Protein AF-A0A2N1PL63-F1 (afdb_monomer_lite)

pLDDT: mean 93.1, std 8.63, range [26.27, 98.44]

Radius of gyration: 28.65 Å; chains: 1; bounding box: 80×61×76 Å

Structure (mmCIF, N/CA/C/O backbone):
data_AF-A0A2N1PL63-F1
#
_entry.id   AF-A0A2N1PL63-F1
#
loop_
_atom_site.group_PDB
_atom_site.id
_atom_site.type_symbol
_atom_site.label_atom_id
_atom_site.label_alt_id
_atom_site.label_comp_id
_atom_site.label_asym_id
_atom_site.label_entity_id
_atom_site.label_seq_id
_atom_site.pdbx_PDB_ins_code
_atom_site.Cartn_x
_atom_site.Cartn_y
_atom_site.Cartn_z
_atom_site.occupancy
_atom_site.B_iso_or_equiv
_atom_site.auth_seq_id
_atom_site.auth_comp_id
_atom_site.auth_asym_id
_atom_site.auth_atom_id
_atom_site.pdbx_PDB_model_num
ATOM 1 N N . MET A 1 1 ? 46.891 -0.762 -7.740 1.00 75.19 1 MET A N 1
ATOM 2 C CA . MET A 1 1 ? 45.699 0.042 -7.386 1.00 75.19 1 MET A CA 1
ATOM 3 C C . MET A 1 1 ? 44.897 0.274 -8.661 1.00 75.19 1 MET A C 1
ATOM 5 O O . MET A 1 1 ? 45.519 0.550 -9.683 1.00 75.19 1 MET A O 1
ATOM 9 N N . ASN A 1 2 ? 43.575 0.078 -8.636 1.00 87.00 2 ASN A N 1
ATOM 10 C CA . ASN A 1 2 ? 42.712 0.287 -9.805 1.00 87.00 2 ASN A CA 1
ATOM 11 C C . ASN A 1 2 ? 42.697 1.783 -10.160 1.00 87.00 2 ASN A C 1
ATOM 13 O O . ASN A 1 2 ? 42.373 2.595 -9.300 1.00 87.00 2 ASN A O 1
ATOM 17 N N . LYS A 1 3 ? 43.108 2.141 -11.382 1.00 93.75 3 LYS A N 1
ATOM 18 C CA . LYS A 1 3 ? 43.205 3.543 -11.830 1.00 93.75 3 LYS A CA 1
ATOM 19 C C . LYS A 1 3 ? 41.937 4.046 -12.528 1.00 93.75 3 LYS A C 1
ATOM 21 O O . LYS A 1 3 ? 41.792 5.247 -12.704 1.00 93.75 3 LYS A O 1
ATOM 26 N N . THR A 1 4 ? 41.046 3.139 -12.927 1.00 92.44 4 THR A N 1
ATOM 27 C CA . THR A 1 4 ? 39.802 3.460 -13.644 1.00 92.44 4 THR A CA 1
ATOM 28 C C . THR A 1 4 ? 38.656 3.705 -12.668 1.00 92.44 4 THR A C 1
ATOM 30 O O . THR A 1 4 ? 37.916 4.668 -12.814 1.00 92.44 4 THR A O 1
ATOM 33 N N . PHE A 1 5 ? 38.533 2.865 -11.639 1.00 92.31 5 PHE A N 1
ATOM 34 C CA . PHE A 1 5 ? 37.463 2.930 -10.643 1.00 92.31 5 PHE A CA 1
ATOM 35 C C . PHE A 1 5 ? 38.010 3.452 -9.308 1.00 92.31 5 PHE A C 1
ATOM 37 O O . PHE A 1 5 ? 38.110 2.710 -8.330 1.00 92.31 5 PHE A O 1
ATOM 44 N N . MET A 1 6 ? 38.433 4.718 -9.282 1.00 92.81 6 MET A N 1
ATOM 45 C CA . MET A 1 6 ? 38.943 5.383 -8.078 1.00 92.81 6 MET A CA 1
ATOM 46 C C . MET A 1 6 ? 38.281 6.744 -7.860 1.00 92.81 6 MET A C 1
ATOM 48 O O . MET A 1 6 ? 37.952 7.440 -8.815 1.00 92.81 6 MET A O 1
ATOM 52 N N . ALA A 1 7 ? 38.114 7.133 -6.596 1.00 93.50 7 ALA A N 1
ATOM 53 C CA . ALA A 1 7 ? 37.577 8.440 -6.239 1.00 93.50 7 ALA A CA 1
ATOM 54 C C . ALA A 1 7 ? 38.591 9.561 -6.520 1.00 93.50 7 ALA A C 1
ATOM 56 O O . ALA A 1 7 ? 39.792 9.418 -6.258 1.00 93.50 7 ALA A O 1
ATOM 57 N N . SER A 1 8 ? 38.092 10.703 -6.993 1.00 94.00 8 SER A N 1
ATOM 58 C CA . SER A 1 8 ? 38.870 11.932 -7.108 1.00 94.00 8 SER A CA 1
ATOM 59 C C . SER A 1 8 ? 39.027 12.588 -5.739 1.00 94.00 8 SER A C 1
ATOM 61 O O . SER A 1 8 ? 38.054 12.760 -5.006 1.00 94.00 8 SER A O 1
ATOM 63 N N . LYS A 1 9 ? 40.259 12.972 -5.388 1.00 93.75 9 LYS A N 1
ATOM 64 C CA . LYS A 1 9 ? 40.544 13.743 -4.163 1.00 93.75 9 LYS A CA 1
ATOM 65 C C . LYS A 1 9 ? 40.378 15.252 -4.359 1.00 93.75 9 LYS A C 1
ATOM 67 O O . LYS A 1 9 ? 40.281 15.972 -3.375 1.00 93.75 9 LYS A O 1
ATOM 72 N N . THR A 1 10 ? 40.389 15.722 -5.606 1.00 96.00 10 THR A N 1
ATOM 73 C CA . THR A 1 10 ? 40.352 17.151 -5.958 1.00 96.00 10 THR A CA 1
ATOM 74 C C . THR A 1 10 ? 39.001 17.580 -6.523 1.00 96.00 10 THR A C 1
ATOM 76 O O . THR A 1 10 ? 38.554 18.684 -6.240 1.00 96.00 10 THR A O 1
ATOM 79 N N . ASP A 1 11 ? 38.321 16.702 -7.261 1.00 94.69 11 ASP A N 1
ATOM 80 C CA . ASP A 1 11 ? 36.972 16.921 -7.798 1.00 94.69 11 ASP A CA 1
ATOM 81 C C . ASP A 1 11 ? 35.968 16.009 -7.081 1.00 94.69 11 ASP A C 1
ATOM 83 O O . ASP A 1 11 ? 35.425 15.056 -7.640 1.00 94.69 11 ASP A O 1
ATOM 87 N N . ILE A 1 12 ? 35.790 16.258 -5.782 1.00 93.94 12 ILE A N 1
ATOM 88 C CA . ILE A 1 12 ? 34.988 15.389 -4.910 1.00 93.94 12 ILE A CA 1
ATOM 89 C C . ILE A 1 12 ? 33.495 15.395 -5.263 1.00 93.94 12 ILE A C 1
ATOM 91 O O . ILE A 1 12 ? 32.802 14.422 -4.978 1.00 93.94 12 ILE A O 1
ATOM 95 N N . PHE A 1 13 ? 33.004 16.460 -5.903 1.00 94.38 13 PHE A N 1
ATOM 96 C CA . PHE A 1 13 ? 31.589 16.633 -6.246 1.00 94.38 13 PHE A CA 1
ATOM 97 C C . PHE A 1 13 ? 31.132 15.734 -7.399 1.00 94.38 13 PHE A C 1
ATOM 99 O O . PHE A 1 13 ? 29.933 15.551 -7.589 1.00 94.38 13 PHE A O 1
ATOM 106 N N . ARG A 1 14 ? 32.071 15.154 -8.156 1.00 92.62 14 ARG A N 1
ATOM 107 C CA . ARG A 1 14 ? 31.789 14.182 -9.223 1.00 92.62 14 ARG A CA 1
ATOM 108 C C . ARG A 1 14 ? 32.050 12.734 -8.810 1.00 92.62 14 ARG A C 1
ATOM 110 O O . ARG A 1 14 ? 31.980 11.837 -9.646 1.00 92.62 14 ARG A O 1
ATOM 117 N N . ASN A 1 15 ? 32.334 12.486 -7.531 1.00 94.44 15 ASN A N 1
ATOM 118 C CA . ASN A 1 15 ? 32.420 11.127 -7.015 1.00 94.44 15 ASN A CA 1
ATOM 119 C C . ASN A 1 15 ? 31.014 10.561 -6.791 1.00 94.44 15 ASN A C 1
ATOM 121 O O . ASN A 1 15 ? 30.250 11.083 -5.982 1.00 94.44 15 ASN A O 1
ATOM 125 N N . ALA A 1 16 ? 30.704 9.445 -7.445 1.00 92.25 16 ALA A N 1
ATOM 126 C CA . ALA A 1 16 ? 29.555 8.628 -7.082 1.00 92.25 16 ALA A CA 1
ATOM 127 C C . ALA A 1 16 ? 29.924 7.708 -5.909 1.00 92.25 16 ALA A C 1
ATOM 129 O O . ALA A 1 16 ? 30.958 7.035 -5.932 1.00 92.25 16 ALA A O 1
ATOM 130 N N . SER A 1 17 ? 29.070 7.653 -4.888 1.00 91.25 17 SER A N 1
ATOM 131 C CA . SER A 1 17 ? 29.173 6.626 -3.848 1.00 91.25 17 SER A CA 1
ATOM 132 C C . SER A 1 17 ? 28.644 5.314 -4.411 1.00 91.25 17 SER A C 1
ATOM 134 O O . SER A 1 17 ? 27.585 5.307 -5.009 1.00 91.25 17 SER A O 1
ATOM 136 N N . VAL A 1 18 ? 29.356 4.202 -4.254 1.00 89.50 18 VAL A N 1
ATOM 137 C CA . VAL A 1 18 ? 28.907 2.884 -4.740 1.00 89.50 18 VAL A CA 1
ATOM 138 C C . VAL A 1 18 ? 29.164 1.814 -3.681 1.00 89.50 18 VAL A C 1
ATOM 140 O O . VAL A 1 18 ? 29.910 2.042 -2.723 1.00 89.50 18 VAL A O 1
ATOM 143 N N . GLY A 1 19 ? 28.536 0.645 -3.827 1.00 86.81 19 GLY A N 1
ATOM 144 C CA . GLY A 1 19 ? 28.635 -0.445 -2.852 1.00 86.81 19 GLY A CA 1
ATOM 145 C C . GLY A 1 19 ? 28.141 -0.024 -1.464 1.00 86.81 19 GLY A C 1
ATOM 146 O O . GLY A 1 19 ? 27.148 0.695 -1.340 1.00 86.81 19 GLY A O 1
ATOM 147 N N . TYR A 1 20 ? 28.862 -0.425 -0.414 1.00 86.19 20 TYR A N 1
ATOM 148 C CA . TYR A 1 20 ? 28.488 -0.125 0.974 1.00 86.19 20 TYR A CA 1
ATOM 149 C C . TYR A 1 20 ? 28.414 1.373 1.300 1.00 86.19 20 TYR A C 1
ATOM 151 O O . TYR A 1 20 ? 27.675 1.745 2.203 1.00 86.19 20 TYR A O 1
ATOM 159 N N . ASN A 1 21 ? 29.135 2.237 0.571 1.00 84.00 21 ASN A N 1
ATOM 160 C CA . ASN A 1 21 ? 29.110 3.680 0.828 1.00 84.00 21 ASN A CA 1
ATOM 161 C C . ASN A 1 21 ? 27.807 4.345 0.354 1.00 84.00 21 ASN A C 1
ATOM 163 O O . ASN A 1 21 ? 27.390 5.348 0.921 1.00 84.00 21 ASN A O 1
ATOM 167 N N . GLY A 1 22 ? 27.181 3.806 -0.698 1.00 76.81 22 GLY A N 1
ATOM 168 C CA . GLY A 1 22 ? 25.889 4.295 -1.192 1.00 76.81 22 GLY A CA 1
ATOM 169 C C . GLY A 1 22 ? 24.694 3.643 -0.494 1.00 76.81 22 GLY A C 1
ATOM 170 O O . GLY A 1 22 ? 23.642 4.261 -0.391 1.00 76.81 22 GLY A O 1
ATOM 171 N N . ASN A 1 23 ? 24.853 2.399 -0.016 1.00 76.56 23 ASN A N 1
ATOM 172 C CA . ASN A 1 23 ? 23.779 1.554 0.529 1.00 76.56 23 ASN A CA 1
ATOM 173 C C . ASN A 1 23 ? 22.521 1.488 -0.369 1.00 76.56 23 ASN A C 1
ATOM 175 O O . ASN A 1 23 ? 21.398 1.335 0.114 1.00 76.56 23 ASN A O 1
ATOM 179 N N . TYR A 1 24 ? 22.717 1.626 -1.682 1.00 83.44 24 TYR A N 1
ATOM 180 C CA . TYR A 1 24 ? 21.641 1.644 -2.664 1.00 83.44 24 TYR A CA 1
ATOM 181 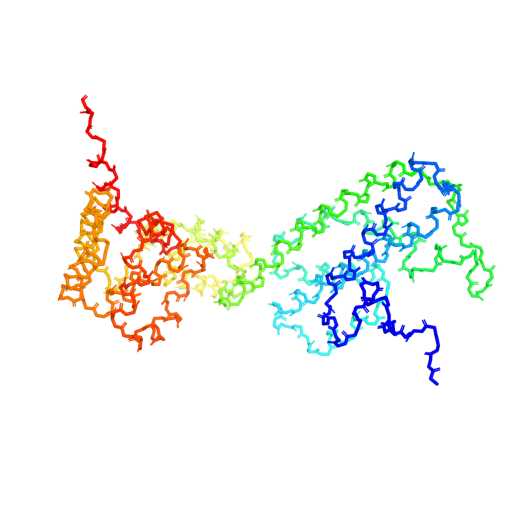C C . TYR A 1 24 ? 20.990 0.269 -2.787 1.00 83.44 24 TYR A C 1
ATOM 183 O O . TYR A 1 24 ? 21.687 -0.738 -2.933 1.00 83.44 24 TYR A O 1
ATOM 191 N N . GLN A 1 25 ? 19.660 0.246 -2.743 1.00 86.94 25 GLN A N 1
ATOM 192 C CA . GLN A 1 25 ? 18.860 -0.954 -2.963 1.00 86.94 25 GLN A CA 1
ATOM 193 C C . GLN A 1 25 ? 18.451 -1.048 -4.439 1.00 86.94 25 GLN A C 1
ATOM 195 O O . GLN A 1 25 ? 18.799 -0.195 -5.260 1.00 86.94 25 GLN A O 1
ATOM 200 N N . ILE A 1 26 ? 17.755 -2.127 -4.798 1.00 89.75 26 ILE A N 1
ATOM 201 C CA . ILE A 1 26 ? 17.348 -2.413 -6.182 1.00 89.75 26 ILE A CA 1
ATOM 202 C C . ILE A 1 26 ? 16.514 -1.282 -6.815 1.00 89.75 26 ILE A C 1
ATOM 204 O O . ILE A 1 26 ? 16.636 -1.044 -8.012 1.00 89.75 26 ILE A O 1
ATOM 208 N N . ASP A 1 27 ? 15.754 -0.534 -6.014 1.00 89.25 27 ASP A N 1
ATOM 209 C CA . ASP A 1 27 ? 14.981 0.650 -6.414 1.00 89.25 27 ASP A CA 1
ATOM 210 C C . ASP A 1 27 ? 15.849 1.743 -7.060 1.00 89.25 27 ASP A C 1
ATOM 212 O O . ASP A 1 27 ? 15.493 2.311 -8.090 1.00 89.25 27 ASP A O 1
ATOM 216 N N . THR A 1 28 ? 17.042 1.982 -6.518 1.00 91.88 28 THR A N 1
ATOM 217 C CA . THR A 1 28 ? 17.983 2.974 -7.049 1.00 91.88 28 THR A CA 1
ATOM 218 C C . THR A 1 28 ? 18.526 2.541 -8.411 1.00 91.88 28 THR A C 1
ATOM 220 O O . THR A 1 28 ? 18.712 3.369 -9.301 1.00 91.88 28 THR A O 1
ATOM 223 N N . TYR A 1 29 ? 18.765 1.238 -8.599 1.00 93.88 29 TYR A N 1
ATOM 224 C CA . TYR A 1 29 ? 19.205 0.698 -9.887 1.00 93.88 29 TYR A CA 1
ATOM 225 C C . TYR A 1 29 ? 18.085 0.795 -10.925 1.00 93.88 29 TYR A C 1
ATOM 227 O O . TYR A 1 29 ? 18.336 1.249 -12.039 1.00 93.88 29 TYR A O 1
ATOM 235 N N . ILE A 1 30 ? 16.855 0.432 -10.548 1.00 95.31 30 ILE A N 1
ATOM 236 C CA . ILE A 1 30 ? 15.659 0.592 -11.383 1.00 95.31 30 ILE A CA 1
ATOM 237 C C . ILE A 1 30 ? 15.527 2.044 -11.858 1.00 95.31 30 ILE A C 1
ATOM 239 O O . ILE A 1 30 ? 15.420 2.286 -13.063 1.00 95.31 30 ILE A O 1
ATOM 243 N N . GLN A 1 31 ? 15.601 3.005 -10.931 1.00 94.62 31 GLN A N 1
ATOM 244 C CA . GLN A 1 31 ? 15.516 4.427 -11.259 1.00 94.62 31 GLN A CA 1
ATOM 245 C C . GLN A 1 31 ? 16.647 4.848 -12.202 1.00 94.62 31 GLN A C 1
ATOM 247 O O . GLN A 1 31 ? 16.386 5.474 -13.223 1.00 94.62 31 GLN A O 1
ATOM 252 N N . GLY A 1 32 ? 17.891 4.448 -11.921 1.00 95.94 32 GLY A N 1
ATOM 253 C CA . GLY A 1 32 ? 19.044 4.812 -12.745 1.00 95.94 32 GLY A CA 1
ATOM 254 C C . GLY A 1 32 ? 18.946 4.323 -14.195 1.00 95.94 32 GLY A C 1
ATOM 255 O O . GLY A 1 32 ? 19.254 5.075 -15.120 1.00 95.94 32 GLY A O 1
ATOM 256 N N . TYR A 1 33 ? 18.485 3.088 -14.420 1.00 97.44 33 TYR A N 1
ATOM 257 C CA . TYR A 1 33 ? 18.265 2.583 -15.780 1.00 97.44 33 TYR A CA 1
ATOM 258 C C . TYR A 1 33 ? 17.044 3.220 -16.453 1.00 97.44 33 TYR A C 1
ATOM 260 O O . TYR A 1 33 ? 17.082 3.463 -17.660 1.00 97.44 33 TYR A O 1
ATOM 268 N N . THR A 1 34 ? 16.000 3.551 -15.692 1.00 96.94 34 THR A N 1
ATOM 269 C CA . THR A 1 34 ? 14.816 4.254 -16.210 1.00 96.94 34 THR A CA 1
ATOM 270 C C . THR A 1 34 ? 15.184 5.669 -16.665 1.00 96.94 34 THR A C 1
ATOM 272 O O . THR A 1 34 ? 14.874 6.064 -17.790 1.00 96.94 34 THR A O 1
ATOM 275 N N . ASP A 1 35 ? 15.951 6.397 -15.852 1.00 97.44 35 ASP A N 1
ATOM 276 C CA . ASP A 1 35 ? 16.482 7.719 -16.189 1.00 97.44 35 ASP A CA 1
ATOM 277 C C . ASP A 1 35 ? 17.392 7.659 -17.417 1.00 97.44 35 ASP A C 1
ATOM 279 O O . ASP A 1 35 ? 17.318 8.527 -18.287 1.00 97.44 35 ASP A O 1
ATOM 283 N N . ALA A 1 36 ? 18.212 6.609 -17.545 1.00 97.62 36 ALA A N 1
ATOM 284 C CA . ALA A 1 36 ? 19.029 6.403 -18.736 1.00 97.62 36 ALA A CA 1
ATOM 285 C C . ALA A 1 36 ? 18.170 6.291 -20.007 1.00 97.62 36 ALA A C 1
ATOM 287 O O . ALA A 1 36 ? 18.502 6.921 -21.011 1.00 97.62 36 ALA A O 1
ATOM 288 N N . VAL A 1 37 ? 17.048 5.559 -19.973 1.00 97.38 37 VAL A N 1
ATOM 289 C CA . VAL A 1 37 ? 16.109 5.494 -21.110 1.00 97.38 37 VAL A CA 1
ATOM 290 C C . VAL A 1 37 ? 15.594 6.890 -21.461 1.00 97.38 37 VAL A C 1
ATOM 292 O O . VAL A 1 37 ? 15.646 7.287 -22.627 1.00 97.38 37 VAL A O 1
ATOM 295 N N . PHE A 1 38 ? 15.159 7.669 -20.469 1.00 96.94 38 PHE A N 1
ATOM 296 C CA . PHE A 1 38 ? 14.662 9.026 -20.702 1.00 96.94 38 PHE A CA 1
ATOM 297 C C . PHE A 1 38 ? 15.739 9.956 -21.270 1.00 96.94 38 PHE A C 1
ATOM 299 O O . PHE A 1 38 ? 15.482 10.660 -22.249 1.00 96.94 38 PHE A O 1
ATOM 306 N N . PHE A 1 39 ? 16.964 9.917 -20.744 1.00 97.50 39 PHE A N 1
ATOM 307 C CA . PHE A 1 39 ? 18.067 10.723 -21.269 1.00 97.50 39 PHE A CA 1
ATOM 308 C C . PHE A 1 39 ? 18.444 10.351 -22.705 1.00 97.50 39 PHE A C 1
ATOM 310 O O . PHE A 1 39 ? 18.725 11.242 -23.508 1.00 97.50 39 PHE A O 1
ATOM 317 N N . LEU A 1 40 ? 18.422 9.062 -23.056 1.00 97.50 40 LEU A N 1
ATOM 318 C CA . LEU A 1 40 ? 18.688 8.607 -24.423 1.00 97.50 40 LEU A CA 1
ATOM 319 C C . LEU A 1 40 ? 17.614 9.100 -25.404 1.00 97.50 40 LEU A C 1
ATOM 321 O O . LEU A 1 40 ? 17.940 9.553 -26.502 1.00 97.50 40 LEU A O 1
ATOM 325 N N . ILE A 1 41 ? 16.346 9.089 -24.994 1.00 95.50 41 ILE A N 1
ATOM 326 C CA . ILE A 1 41 ? 15.234 9.616 -25.797 1.00 95.50 41 ILE A CA 1
ATOM 327 C C . ILE A 1 41 ? 15.358 11.126 -25.989 1.00 95.50 41 ILE A C 1
ATOM 329 O O . ILE A 1 41 ? 15.207 11.625 -27.106 1.00 95.50 41 ILE A O 1
ATOM 333 N N . GLU A 1 42 ? 15.680 11.863 -24.929 1.00 95.56 42 GLU A N 1
ATOM 334 C CA . GLU A 1 42 ? 15.902 13.306 -25.013 1.00 95.56 42 GLU A CA 1
ATOM 335 C C . GLU A 1 42 ? 17.124 13.654 -25.871 1.00 95.56 42 GLU A C 1
ATOM 337 O O . GLU A 1 42 ? 17.097 14.634 -26.618 1.00 95.56 42 GLU A O 1
ATOM 342 N N . ALA A 1 43 ? 18.186 12.846 -25.840 1.00 96.38 43 ALA A N 1
ATOM 343 C CA . ALA A 1 43 ? 19.333 13.031 -26.723 1.00 96.38 43 ALA A CA 1
ATOM 344 C C . ALA A 1 43 ? 18.937 12.904 -28.203 1.00 96.38 43 ALA A C 1
ATOM 346 O O . ALA A 1 43 ? 19.354 13.734 -29.013 1.00 96.38 43 ALA A O 1
ATOM 347 N N . ILE A 1 44 ? 18.092 11.927 -28.548 1.00 95.50 44 ILE A N 1
ATOM 348 C CA . ILE A 1 44 ? 17.559 11.768 -29.908 1.00 95.50 44 ILE A CA 1
ATOM 349 C C . ILE A 1 44 ? 16.704 12.977 -30.302 1.00 95.50 44 ILE A C 1
ATOM 351 O O . ILE A 1 44 ? 16.944 13.578 -31.348 1.00 95.50 44 ILE A O 1
ATOM 355 N N . LYS A 1 45 ? 15.735 13.374 -29.464 1.00 93.50 45 LYS A N 1
ATOM 356 C CA . LYS A 1 45 ? 14.847 14.521 -29.744 1.00 93.50 45 LYS A CA 1
ATOM 357 C C . LYS A 1 45 ? 15.624 15.815 -29.981 1.00 93.50 45 LYS A C 1
ATOM 359 O O . LYS A 1 45 ? 15.261 16.607 -30.843 1.00 93.50 45 LYS A O 1
ATOM 364 N N . ASN A 1 46 ? 16.719 16.005 -29.248 1.00 95.88 46 ASN A N 1
ATOM 365 C CA . ASN A 1 46 ? 17.587 17.174 -29.365 1.00 95.88 46 ASN A CA 1
ATOM 366 C C . ASN A 1 46 ? 18.675 17.030 -30.444 1.00 95.88 46 ASN A C 1
ATOM 368 O O . ASN A 1 46 ? 19.619 17.819 -30.457 1.00 95.88 46 ASN A O 1
ATOM 372 N N . SER A 1 47 ? 18.580 16.030 -31.331 1.00 93.88 47 SER A N 1
ATOM 373 C CA . SER A 1 47 ? 19.555 15.762 -32.403 1.00 93.88 47 SER A CA 1
ATOM 374 C C . SER A 1 47 ? 21.001 15.589 -31.908 1.00 93.88 47 SER A C 1
ATOM 376 O O . SER A 1 47 ? 21.956 15.869 -32.629 1.00 93.88 47 SER A O 1
ATOM 378 N N . LYS A 1 48 ? 21.177 15.123 -30.665 1.00 95.50 48 LYS A N 1
ATOM 379 C CA . LYS A 1 48 ? 22.487 14.832 -30.056 1.00 95.50 48 LYS A CA 1
ATOM 380 C C . LYS A 1 48 ? 22.934 13.387 -30.277 1.00 95.50 48 LYS A C 1
ATOM 382 O O . LYS A 1 48 ? 24.070 13.054 -29.952 1.00 95.50 48 LYS A O 1
ATOM 387 N N . ALA A 1 49 ? 22.056 12.532 -30.798 1.00 93.88 49 ALA A N 1
ATOM 388 C CA . ALA A 1 49 ? 22.352 11.140 -31.100 1.00 93.88 49 ALA A CA 1
ATOM 389 C C . ALA A 1 49 ? 21.492 10.621 -32.263 1.00 93.88 49 ALA A C 1
ATOM 391 O O . ALA A 1 49 ? 20.417 11.158 -32.533 1.00 93.88 49 ALA A O 1
ATOM 392 N N . THR A 1 50 ? 21.957 9.571 -32.945 1.00 94.69 50 THR A N 1
ATOM 393 C CA . THR A 1 50 ? 21.223 8.939 -34.051 1.00 94.69 50 THR A CA 1
ATOM 394 C C . THR A 1 50 ? 20.363 7.787 -33.541 1.00 94.69 50 THR A C 1
ATOM 396 O O . THR A 1 50 ? 20.813 6.977 -32.730 1.00 94.69 50 THR A O 1
ATOM 399 N N . ILE A 1 51 ? 19.127 7.692 -34.039 1.00 95.88 51 ILE A N 1
ATOM 400 C CA . ILE A 1 51 ? 18.167 6.653 -33.629 1.00 95.88 51 ILE A CA 1
ATOM 401 C C . ILE A 1 51 ? 18.765 5.257 -33.830 1.00 95.88 51 ILE A C 1
ATOM 403 O O . ILE A 1 51 ? 18.755 4.452 -32.903 1.00 95.88 51 ILE A O 1
ATOM 407 N N . ASP A 1 52 ? 19.367 5.011 -34.994 1.00 94.69 52 ASP A N 1
ATOM 408 C CA . ASP A 1 52 ? 19.891 3.696 -35.377 1.00 94.69 52 ASP A CA 1
ATOM 409 C C . ASP A 1 52 ? 21.027 3.194 -34.477 1.00 94.69 52 ASP A C 1
ATOM 411 O O . ASP A 1 52 ? 21.257 1.992 -34.401 1.00 94.69 52 ASP A O 1
ATOM 415 N N . THR A 1 53 ? 21.737 4.084 -33.775 1.00 92.69 53 THR A N 1
ATOM 416 C CA . THR A 1 53 ? 22.795 3.676 -32.835 1.00 92.69 53 THR A CA 1
ATOM 417 C C . THR A 1 53 ? 22.279 3.562 -31.407 1.00 92.69 53 THR A C 1
ATOM 419 O O . THR A 1 53 ? 22.665 2.643 -30.688 1.00 92.69 53 THR A O 1
ATOM 422 N N . ILE A 1 54 ? 21.379 4.460 -30.997 1.00 95.94 54 ILE A N 1
ATOM 423 C CA . ILE A 1 54 ? 20.863 4.520 -29.627 1.00 95.94 54 ILE A CA 1
ATOM 424 C C . ILE A 1 54 ? 19.755 3.505 -29.360 1.00 95.94 54 ILE A C 1
ATOM 426 O O . ILE A 1 54 ? 19.579 3.111 -28.209 1.00 95.94 54 ILE A O 1
ATOM 430 N N . ILE A 1 55 ? 19.032 3.038 -30.381 1.00 96.19 55 ILE A N 1
ATOM 431 C CA . ILE A 1 55 ? 17.918 2.106 -30.175 1.00 96.19 55 ILE A CA 1
ATOM 432 C C . ILE A 1 55 ? 18.351 0.834 -29.427 1.00 96.19 55 ILE A C 1
ATOM 434 O O . ILE A 1 55 ? 17.626 0.367 -28.557 1.00 96.19 55 ILE A O 1
ATOM 438 N N . TYR A 1 56 ? 19.565 0.335 -29.674 1.00 96.00 56 TYR A N 1
ATOM 439 C CA . TYR A 1 56 ? 20.112 -0.844 -28.999 1.00 96.00 56 TYR A CA 1
ATOM 440 C C . TYR A 1 56 ? 20.314 -0.635 -27.486 1.00 96.00 56 TYR A C 1
ATOM 442 O O . TYR A 1 56 ? 19.649 -1.319 -26.703 1.00 96.00 56 TYR A O 1
ATOM 450 N N . PRO A 1 57 ? 21.153 0.318 -27.021 1.00 97.00 57 PRO A N 1
A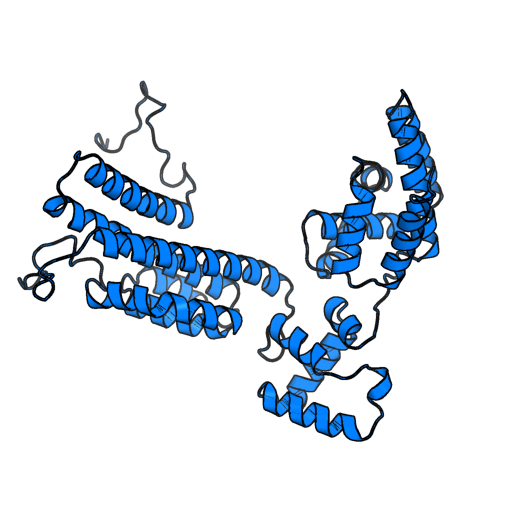TOM 451 C CA . PRO A 1 57 ? 21.307 0.566 -25.589 1.00 97.00 57 PRO A CA 1
ATOM 452 C C . PRO A 1 57 ? 20.014 1.057 -24.927 1.00 97.00 57 PRO A C 1
ATOM 454 O O . PRO A 1 57 ? 19.781 0.733 -23.767 1.00 97.00 57 PRO A O 1
ATOM 457 N N . LEU A 1 58 ? 19.157 1.792 -25.641 1.00 97.81 58 LEU A N 1
ATOM 458 C CA . LEU A 1 58 ? 17.870 2.254 -25.121 1.00 97.81 58 LEU A CA 1
ATOM 459 C C . LEU A 1 58 ? 16.954 1.076 -24.785 1.00 97.81 58 LEU A C 1
ATOM 461 O O . LEU A 1 58 ? 16.495 0.972 -23.648 1.00 97.81 58 LEU A O 1
ATOM 465 N N . VAL A 1 59 ? 16.725 0.168 -25.740 1.00 97.81 59 VAL A N 1
ATOM 466 C CA . VAL A 1 59 ? 15.852 -0.993 -25.518 1.00 97.81 59 VAL A CA 1
ATOM 467 C C . VAL A 1 59 ? 16.472 -1.947 -24.498 1.00 97.81 59 VAL A C 1
ATOM 469 O O . VAL A 1 59 ? 15.754 -2.465 -23.645 1.00 97.81 59 VAL A O 1
ATOM 472 N N . TYR A 1 60 ? 17.799 -2.118 -24.505 1.00 97.69 60 TYR A N 1
ATOM 473 C CA . TYR A 1 60 ? 18.492 -2.890 -23.473 1.00 97.69 60 TYR A CA 1
ATOM 474 C C . TYR A 1 60 ? 18.264 -2.318 -22.064 1.00 97.69 60 TYR A C 1
ATOM 476 O O . TYR A 1 60 ? 17.912 -3.067 -21.152 1.00 97.69 60 TYR A O 1
ATOM 484 N N . CYS A 1 61 ? 18.409 -1.000 -21.878 1.00 98.00 61 CYS A N 1
ATOM 485 C CA . CYS A 1 61 ? 18.123 -0.350 -20.598 1.00 98.00 61 CYS A CA 1
ATOM 486 C C . CYS A 1 61 ? 16.662 -0.563 -20.183 1.00 98.00 61 CYS A C 1
ATOM 488 O O . CYS A 1 61 ? 16.419 -0.977 -19.052 1.00 98.00 61 CYS A O 1
ATOM 490 N N . SER A 1 62 ? 15.697 -0.369 -21.089 1.00 98.12 62 SER A N 1
ATOM 491 C CA . SER A 1 62 ? 14.274 -0.620 -20.815 1.00 98.12 62 SER A CA 1
ATOM 492 C C . SER A 1 62 ? 14.001 -2.069 -20.402 1.00 98.12 62 SER A C 1
ATOM 494 O O . SER A 1 62 ? 13.316 -2.317 -19.410 1.00 98.12 62 SER A O 1
ATOM 496 N N . ARG A 1 63 ? 14.581 -3.037 -21.117 1.00 97.69 63 ARG A N 1
ATOM 497 C CA . ARG A 1 63 ? 14.462 -4.466 -20.812 1.00 97.69 63 ARG A CA 1
ATOM 498 C C . ARG A 1 63 ? 15.067 -4.793 -19.446 1.00 97.69 63 ARG A C 1
ATOM 500 O O . ARG A 1 63 ? 14.510 -5.584 -18.687 1.00 97.69 63 ARG A O 1
ATOM 507 N N . HIS A 1 64 ? 16.207 -4.194 -19.108 1.00 97.19 64 HIS A N 1
ATOM 508 C CA . HIS A 1 64 ? 16.832 -4.397 -17.804 1.00 97.19 64 HIS A CA 1
ATOM 509 C C . HIS A 1 64 ? 16.034 -3.741 -16.665 1.00 97.19 64 HIS A C 1
ATOM 511 O O . HIS A 1 64 ? 15.931 -4.335 -15.593 1.00 97.19 64 HIS A O 1
ATOM 517 N N . CYS A 1 65 ? 15.378 -2.597 -16.905 1.00 96.44 65 CYS A N 1
ATOM 518 C CA . CYS A 1 65 ? 14.406 -2.031 -15.960 1.00 96.44 65 CYS A CA 1
ATOM 519 C C . CYS A 1 65 ? 13.303 -3.043 -15.639 1.00 96.44 65 CYS A C 1
ATOM 521 O O . CYS A 1 65 ? 13.000 -3.249 -14.467 1.00 96.44 65 CYS A O 1
ATOM 523 N N . CYS A 1 66 ? 12.750 -3.710 -16.660 1.00 97.56 66 CYS A N 1
ATOM 524 C CA . CYS A 1 66 ? 11.718 -4.732 -16.476 1.00 97.56 66 CYS A CA 1
ATOM 525 C C . CYS A 1 66 ? 12.213 -5.872 -15.579 1.00 97.56 66 CYS A C 1
ATOM 527 O O . CYS A 1 66 ? 11.543 -6.221 -14.613 1.00 97.56 66 CYS A O 1
ATOM 529 N N . GLU A 1 67 ? 13.407 -6.412 -15.841 1.00 97.75 67 GLU A N 1
ATOM 530 C CA . GLU A 1 67 ? 13.992 -7.476 -15.012 1.00 97.75 67 GLU A CA 1
ATOM 531 C C . GLU A 1 67 ? 14.118 -7.056 -13.543 1.00 97.75 67 GLU A C 1
ATOM 533 O O . GLU A 1 67 ? 13.702 -7.791 -12.646 1.00 97.75 67 GLU A O 1
ATOM 538 N N . LEU A 1 68 ? 14.687 -5.874 -13.292 1.00 97.00 68 LEU A N 1
ATOM 539 C CA . LEU A 1 68 ? 14.892 -5.382 -11.934 1.00 97.00 68 LEU A CA 1
ATOM 540 C C . LEU A 1 68 ? 13.559 -5.115 -11.223 1.00 97.00 68 LEU A C 1
ATOM 542 O O . LEU A 1 68 ? 13.418 -5.492 -10.060 1.00 97.00 68 LEU A O 1
ATOM 546 N N . TYR A 1 69 ? 12.570 -4.540 -11.916 1.00 96.81 69 TYR A N 1
ATOM 547 C CA . TYR A 1 69 ? 11.224 -4.341 -11.373 1.00 96.81 69 TYR A CA 1
ATOM 548 C C . TYR A 1 69 ? 10.548 -5.664 -11.016 1.00 96.81 69 TYR A C 1
ATOM 550 O O . TYR A 1 69 ? 10.035 -5.801 -9.906 1.00 96.81 69 TYR A O 1
ATOM 558 N N . LEU A 1 70 ? 10.578 -6.660 -11.909 1.00 97.38 70 LEU A N 1
ATOM 559 C CA . LEU A 1 70 ? 10.010 -7.979 -11.625 1.00 97.38 70 LEU A CA 1
ATOM 560 C C . LEU A 1 70 ? 10.672 -8.600 -10.393 1.00 97.38 70 LEU A C 1
ATOM 562 O O . LEU A 1 70 ? 9.977 -9.073 -9.496 1.00 97.38 70 LEU A O 1
ATOM 566 N N . LYS A 1 71 ? 12.006 -8.534 -10.295 1.00 96.00 71 LYS A N 1
ATOM 567 C CA . LYS A 1 71 ? 12.740 -9.042 -9.127 1.00 96.00 71 LYS A CA 1
ATOM 568 C C . LYS A 1 71 ? 12.364 -8.322 -7.835 1.00 96.00 71 LYS A C 1
ATOM 570 O O . LYS A 1 71 ? 12.150 -8.973 -6.816 1.00 96.00 71 LYS A O 1
ATOM 575 N N . PHE A 1 72 ? 12.253 -7.000 -7.888 1.00 95.19 72 PHE A N 1
ATOM 576 C CA . PHE A 1 72 ? 11.844 -6.179 -6.755 1.00 95.19 72 PHE A CA 1
ATOM 577 C C . PHE A 1 72 ? 10.436 -6.535 -6.259 1.00 95.19 72 PHE A C 1
ATOM 579 O O . PHE A 1 72 ? 10.226 -6.701 -5.057 1.00 95.19 72 PHE A O 1
ATOM 586 N N . LEU A 1 73 ? 9.482 -6.710 -7.176 1.00 95.75 73 LEU A N 1
ATOM 587 C CA . LEU A 1 73 ? 8.117 -7.114 -6.839 1.00 95.75 73 LEU A CA 1
ATOM 588 C C . LEU A 1 73 ? 8.073 -8.541 -6.275 1.00 95.75 73 LEU A C 1
ATOM 590 O O . LEU A 1 73 ? 7.392 -8.777 -5.278 1.00 95.75 73 LEU A O 1
ATOM 594 N N . ILE A 1 74 ? 8.836 -9.476 -6.851 1.00 95.62 74 ILE A N 1
ATOM 595 C CA . ILE A 1 74 ? 8.968 -10.845 -6.331 1.00 95.62 74 ILE A CA 1
ATOM 596 C C . ILE A 1 74 ? 9.495 -10.829 -4.890 1.00 95.62 74 ILE A C 1
ATOM 598 O O . ILE A 1 74 ? 8.879 -11.457 -4.032 1.00 95.62 74 ILE A O 1
ATOM 602 N N . ASP A 1 75 ? 10.561 -10.078 -4.586 1.00 92.81 75 ASP A N 1
ATOM 603 C CA . ASP A 1 75 ? 11.095 -9.959 -3.217 1.00 92.81 75 ASP A CA 1
ATOM 604 C C . ASP A 1 75 ? 10.010 -9.476 -2.227 1.00 92.81 75 ASP A C 1
ATOM 606 O O . ASP A 1 75 ? 9.877 -10.030 -1.130 1.00 92.81 75 ASP A O 1
ATOM 610 N N . LYS A 1 76 ? 9.176 -8.497 -2.614 1.00 93.94 76 LYS A N 1
ATOM 611 C CA . LYS A 1 76 ? 8.052 -8.023 -1.781 1.00 93.94 76 LYS A CA 1
ATOM 612 C C . LYS A 1 76 ? 6.986 -9.092 -1.562 1.00 93.94 76 LYS A C 1
ATOM 614 O O . LYS A 1 76 ? 6.478 -9.226 -0.449 1.00 93.94 76 LYS A O 1
ATOM 619 N N . LEU A 1 77 ? 6.637 -9.853 -2.598 1.00 95.12 77 LEU A N 1
ATOM 620 C CA . LEU A 1 77 ? 5.632 -10.910 -2.476 1.00 95.12 77 LEU A CA 1
ATOM 621 C C . LEU A 1 77 ? 6.137 -12.099 -1.657 1.00 95.12 77 LEU A C 1
ATOM 623 O O . LEU A 1 77 ? 5.371 -12.664 -0.880 1.00 95.12 77 LEU A O 1
ATOM 627 N N . ILE A 1 78 ? 7.422 -12.442 -1.765 1.00 93.31 78 ILE A N 1
ATOM 628 C CA . ILE A 1 78 ? 8.060 -13.433 -0.891 1.00 93.31 78 ILE A CA 1
ATOM 629 C C . ILE A 1 78 ? 7.969 -12.975 0.568 1.00 93.31 78 ILE A C 1
ATOM 631 O O . ILE A 1 78 ? 7.619 -13.774 1.432 1.00 93.31 78 ILE A O 1
ATOM 635 N N . TYR A 1 79 ? 8.228 -11.692 0.846 1.00 91.50 79 TYR A N 1
ATOM 636 C CA . TYR A 1 79 ? 8.185 -11.148 2.206 1.00 91.50 79 TYR A CA 1
ATOM 637 C C . TYR A 1 79 ? 6.818 -11.323 2.889 1.00 91.50 79 TYR A C 1
ATOM 639 O O . TYR A 1 79 ? 6.767 -11.609 4.084 1.00 91.50 79 TYR A O 1
ATOM 647 N N . ILE A 1 80 ? 5.715 -11.178 2.147 1.00 93.19 80 ILE A N 1
ATOM 648 C CA . ILE A 1 80 ? 4.356 -11.348 2.694 1.00 93.19 80 ILE A CA 1
ATOM 649 C C . ILE A 1 80 ? 3.832 -12.787 2.616 1.00 93.19 80 ILE A C 1
ATOM 651 O O . ILE A 1 80 ? 2.788 -13.086 3.196 1.00 93.19 80 ILE A O 1
ATOM 655 N N . ASN A 1 81 ? 4.524 -13.684 1.908 1.00 90.75 81 ASN A N 1
ATOM 656 C CA . ASN A 1 81 ? 4.079 -15.053 1.690 1.00 90.75 81 ASN A CA 1
ATOM 657 C C . ASN A 1 81 ? 4.855 -16.050 2.558 1.00 90.75 81 ASN A C 1
ATOM 659 O O . ASN A 1 81 ? 5.872 -16.611 2.152 1.00 90.75 81 ASN A O 1
ATOM 663 N N . GLU A 1 82 ? 4.303 -16.357 3.731 1.00 84.06 82 GLU A N 1
ATOM 664 C CA . GLU A 1 82 ? 4.894 -17.295 4.698 1.00 84.06 82 GLU A CA 1
ATOM 665 C C . GLU A 1 82 ? 5.027 -18.741 4.179 1.00 84.06 82 GLU A C 1
ATOM 667 O O . GLU A 1 82 ? 5.709 -19.559 4.795 1.00 84.06 82 GLU A O 1
ATOM 672 N N . THR A 1 83 ? 4.383 -19.086 3.057 1.00 84.69 83 THR A N 1
ATOM 673 C CA . THR A 1 83 ? 4.471 -20.432 2.463 1.00 84.69 83 THR A CA 1
ATOM 674 C C . THR A 1 83 ? 5.695 -20.618 1.568 1.00 84.69 83 THR A C 1
ATOM 676 O O . THR A 1 83 ? 6.047 -21.753 1.231 1.00 84.69 83 THR A O 1
ATOM 679 N N . VAL A 1 84 ? 6.357 -19.523 1.185 1.00 85.81 84 VAL A N 1
ATOM 680 C CA . VAL A 1 84 ? 7.542 -19.566 0.329 1.00 85.81 84 VAL A CA 1
ATOM 681 C C . VAL A 1 84 ? 8.735 -20.092 1.123 1.00 85.81 84 VAL A C 1
ATOM 683 O O . VAL A 1 84 ? 9.005 -19.676 2.249 1.00 85.81 84 VAL A O 1
ATOM 686 N N . LYS A 1 85 ? 9.483 -21.023 0.522 1.00 82.56 85 LYS A N 1
ATOM 687 C CA . LYS A 1 85 ? 10.691 -21.584 1.138 1.00 82.56 85 LYS A CA 1
ATOM 688 C C . LYS A 1 85 ? 11.785 -20.510 1.244 1.00 82.56 85 LYS A C 1
ATOM 690 O O . LYS A 1 85 ? 12.011 -19.820 0.252 1.00 82.56 85 LYS A O 1
ATOM 695 N N . PRO A 1 86 ? 12.541 -20.436 2.356 1.00 76.25 86 PRO A N 1
ATOM 696 C CA . PRO A 1 86 ? 13.608 -19.443 2.529 1.00 76.25 86 PRO A CA 1
ATOM 697 C C . PRO A 1 86 ? 14.625 -19.400 1.376 1.00 76.25 86 PRO A C 1
ATOM 699 O O . PRO A 1 86 ? 15.019 -18.324 0.933 1.00 76.25 86 PRO A O 1
ATOM 702 N N . ASP A 1 87 ? 14.991 -20.562 0.829 1.00 82.25 87 ASP A N 1
ATOM 703 C CA . ASP A 1 87 ? 15.993 -20.661 -0.241 1.00 82.25 87 ASP A CA 1
ATOM 704 C C . ASP A 1 87 ? 15.500 -20.136 -1.597 1.00 82.25 87 ASP A C 1
ATOM 706 O O . ASP A 1 87 ? 16.313 -19.801 -2.462 1.00 82.25 87 ASP A O 1
ATOM 710 N N . PHE A 1 88 ? 14.181 -20.029 -1.796 1.00 82.81 88 PHE A N 1
ATOM 711 C CA . PHE A 1 88 ? 13.602 -19.543 -3.049 1.00 82.81 88 PHE A CA 1
ATOM 712 C C . PHE A 1 88 ? 14.062 -18.113 -3.360 1.00 82.81 88 PHE A C 1
ATOM 714 O O . PHE A 1 88 ? 14.403 -17.808 -4.502 1.00 82.81 88 PHE A O 1
ATOM 721 N N . ALA A 1 89 ? 14.183 -17.269 -2.326 1.00 76.62 89 ALA A N 1
ATOM 722 C CA . ALA A 1 89 ? 14.663 -15.894 -2.451 1.00 76.62 89 ALA A CA 1
ATOM 723 C C . ALA A 1 89 ? 16.074 -15.807 -3.063 1.00 76.62 89 ALA A C 1
ATOM 725 O O . ALA A 1 89 ? 16.380 -14.888 -3.818 1.00 76.62 89 ALA A O 1
ATOM 726 N N . HIS A 1 90 ? 16.946 -16.776 -2.772 1.00 78.12 90 HIS A N 1
ATOM 727 C CA . HIS A 1 90 ? 18.285 -16.827 -3.359 1.00 78.12 90 HIS A CA 1
ATOM 728 C C . HIS A 1 90 ? 18.270 -17.364 -4.792 1.00 78.12 90 HIS A C 1
ATOM 730 O O . HIS A 1 90 ? 19.026 -16.879 -5.633 1.00 78.12 90 HIS A O 1
ATOM 736 N N . GLN A 1 91 ? 17.405 -18.339 -5.076 1.00 82.75 91 GLN A N 1
ATOM 737 C CA . GLN A 1 91 ? 17.327 -18.995 -6.380 1.00 82.75 91 GLN A CA 1
ATOM 738 C C . GLN A 1 91 ? 16.830 -18.045 -7.475 1.00 82.75 91 GLN A C 1
ATOM 740 O O . GLN A 1 91 ? 17.436 -17.985 -8.544 1.00 82.75 91 GLN A O 1
ATOM 745 N N . PHE A 1 92 ? 15.782 -17.256 -7.212 1.00 85.06 92 PHE A N 1
ATOM 746 C CA . PHE A 1 92 ? 15.196 -16.417 -8.262 1.00 85.06 92 PHE A CA 1
ATOM 747 C C . PHE A 1 92 ? 16.087 -15.224 -8.654 1.00 85.06 92 PHE A C 1
ATOM 749 O O . PHE A 1 92 ? 16.037 -14.756 -9.789 1.00 85.06 92 PHE A O 1
ATOM 756 N N . ARG A 1 93 ? 16.952 -14.735 -7.752 1.00 84.44 93 ARG A N 1
ATOM 757 C CA . ARG A 1 93 ? 17.829 -13.578 -8.029 1.00 84.44 93 ARG A CA 1
ATOM 758 C C . ARG A 1 93 ? 18.832 -13.833 -9.153 1.00 84.44 93 ARG A C 1
ATOM 760 O O . ARG A 1 93 ? 19.221 -12.885 -9.838 1.00 84.44 93 ARG A O 1
ATOM 767 N N . ALA A 1 94 ? 19.221 -15.093 -9.349 1.00 87.62 94 ALA A N 1
ATOM 768 C CA . ALA A 1 94 ? 20.100 -15.527 -10.434 1.00 87.62 94 ALA A CA 1
ATOM 769 C C . ALA A 1 94 ? 19.372 -15.684 -11.782 1.00 87.62 94 ALA A C 1
ATOM 771 O O . ALA A 1 94 ? 20.017 -15.848 -12.816 1.00 87.62 94 ALA A O 1
ATOM 772 N N . ILE A 1 95 ? 18.038 -15.642 -11.790 1.00 91.06 95 ILE A N 1
ATOM 773 C CA . ILE A 1 95 ? 17.237 -15.735 -13.010 1.00 91.06 95 ILE A CA 1
ATOM 774 C C . ILE A 1 95 ? 17.275 -14.380 -13.703 1.00 91.06 95 ILE A C 1
ATOM 776 O O . ILE A 1 95 ? 16.981 -13.359 -13.089 1.00 91.06 95 ILE A O 1
ATOM 780 N N . HIS A 1 96 ? 17.638 -14.360 -14.979 1.00 93.50 96 HIS A N 1
ATOM 781 C CA . HIS A 1 96 ? 17.595 -13.148 -15.801 1.00 93.50 96 HIS A CA 1
ATOM 782 C C . HIS A 1 96 ? 16.471 -13.187 -16.833 1.00 93.50 96 HIS A C 1
ATOM 784 O O . HIS A 1 96 ? 16.110 -12.143 -17.353 1.00 93.50 96 HIS A O 1
ATOM 790 N N . ASP A 1 97 ? 15.929 -14.370 -17.108 1.00 96.94 97 ASP A N 1
ATOM 791 C CA . ASP A 1 97 ? 14.871 -14.620 -18.081 1.00 96.94 97 ASP A CA 1
ATOM 792 C C . ASP A 1 97 ? 13.544 -13.965 -17.659 1.00 96.94 97 ASP A C 1
ATOM 794 O O . ASP A 1 97 ? 13.063 -14.197 -16.543 1.00 96.94 97 ASP A O 1
ATOM 798 N N . LEU A 1 98 ? 12.977 -13.114 -18.518 1.00 97.94 98 LEU A N 1
ATOM 799 C CA . LEU A 1 98 ? 11.758 -12.367 -18.212 1.00 97.94 98 LEU A CA 1
ATOM 800 C C . LEU A 1 98 ? 10.535 -13.279 -18.159 1.00 97.94 98 LEU A C 1
ATOM 802 O O . LEU A 1 98 ? 9.708 -13.092 -17.269 1.00 97.94 98 LEU A O 1
ATOM 806 N N . SER A 1 99 ? 10.426 -14.271 -19.044 1.00 97.81 99 SER A N 1
ATOM 807 C CA . SER A 1 99 ? 9.321 -15.235 -19.044 1.00 97.81 99 SER A CA 1
ATOM 808 C C . SER A 1 99 ? 9.258 -16.010 -17.729 1.00 97.81 99 SER A C 1
ATOM 810 O O . SER A 1 99 ? 8.182 -16.174 -17.144 1.00 97.81 99 SER A O 1
ATOM 812 N N . ILE A 1 100 ? 10.410 -16.465 -17.228 1.00 97.19 100 ILE A N 1
ATOM 813 C CA . ILE A 1 100 ? 10.495 -17.172 -15.948 1.00 97.19 100 ILE A CA 1
ATOM 814 C C . ILE A 1 100 ? 10.165 -16.225 -14.791 1.00 97.19 100 ILE A C 1
ATOM 816 O O . ILE A 1 100 ? 9.320 -16.565 -13.963 1.00 97.19 100 ILE A O 1
ATOM 820 N N . LEU A 1 101 ? 10.767 -15.031 -14.737 1.00 97.56 101 LEU A N 1
ATOM 821 C CA . LEU A 1 101 ? 10.470 -14.048 -13.684 1.00 97.56 101 LEU A CA 1
ATOM 822 C C . LEU A 1 101 ? 8.982 -13.667 -13.663 1.00 97.56 101 LEU A C 1
ATOM 824 O O . LEU A 1 101 ? 8.372 -13.603 -12.598 1.00 97.56 101 LEU A O 1
ATOM 828 N N . TRP A 1 102 ? 8.381 -13.461 -14.834 1.00 98.06 102 TRP A N 1
ATOM 829 C CA . TRP A 1 102 ? 6.964 -13.144 -14.969 1.00 98.06 102 TRP A CA 1
ATOM 830 C C . TRP A 1 102 ? 6.071 -14.266 -14.442 1.00 98.06 102 TRP A C 1
ATOM 832 O O . TRP A 1 102 ? 5.147 -14.013 -13.669 1.00 98.06 102 TRP A O 1
ATOM 842 N N . LYS A 1 103 ? 6.376 -15.518 -14.799 1.00 97.19 103 LYS A N 1
ATOM 843 C CA . LYS A 1 103 ? 5.647 -16.689 -14.302 1.00 97.19 103 LYS A CA 1
ATOM 844 C C . LYS A 1 103 ? 5.695 -16.781 -12.775 1.00 97.19 103 LYS A C 1
ATOM 846 O O . LYS A 1 103 ? 4.658 -17.002 -12.154 1.00 97.19 103 LYS A O 1
ATOM 851 N N . GLU A 1 104 ? 6.865 -16.590 -12.171 1.00 96.00 104 GLU A N 1
ATOM 852 C CA . GLU A 1 104 ? 7.004 -16.607 -10.709 1.00 96.00 104 GLU A CA 1
ATOM 853 C C . GLU A 1 104 ? 6.215 -15.467 -10.050 1.00 96.00 104 GLU A C 1
ATOM 855 O O . GLU A 1 104 ? 5.513 -15.687 -9.060 1.00 96.00 104 GLU A O 1
ATOM 860 N N . LEU A 1 105 ? 6.254 -14.259 -10.625 1.00 96.88 105 LEU A N 1
ATOM 861 C CA . LEU A 1 105 ? 5.467 -13.129 -10.133 1.00 96.88 105 LEU A CA 1
ATOM 862 C C . LEU A 1 105 ? 3.958 -13.423 -10.186 1.00 96.88 105 LEU A C 1
ATOM 864 O O . LEU A 1 105 ? 3.252 -13.127 -9.219 1.00 96.88 105 LEU A O 1
ATOM 868 N N . LEU A 1 106 ? 3.459 -14.022 -11.273 1.00 97.50 106 LEU A N 1
ATOM 869 C CA . LEU A 1 106 ? 2.051 -14.412 -11.417 1.00 97.50 106 LEU A CA 1
ATOM 870 C C . LEU A 1 106 ? 1.626 -15.445 -10.368 1.00 97.50 106 LEU A C 1
ATOM 872 O O . LEU A 1 106 ? 0.561 -15.302 -9.766 1.00 97.50 106 LEU A O 1
ATOM 876 N N . GLU A 1 107 ? 2.449 -16.465 -10.121 1.00 95.56 107 GLU A N 1
ATOM 877 C CA . GLU A 1 107 ? 2.166 -17.478 -9.101 1.00 95.56 107 GLU A CA 1
ATOM 878 C C . GLU A 1 107 ? 2.127 -16.871 -7.695 1.00 95.56 107 GLU A C 1
ATOM 880 O O . GLU A 1 107 ? 1.176 -17.106 -6.947 1.00 95.56 107 GLU A O 1
ATOM 885 N N . LEU A 1 108 ? 3.104 -16.028 -7.351 1.00 95.69 108 LEU A N 1
ATOM 886 C CA . LEU A 1 108 ? 3.144 -15.338 -6.060 1.00 95.69 108 LEU A CA 1
ATOM 887 C C . LEU A 1 108 ? 1.986 -14.349 -5.885 1.00 95.69 108 LEU A C 1
ATOM 889 O O . LEU A 1 108 ? 1.454 -14.212 -4.783 1.00 95.69 108 LEU A O 1
ATOM 893 N N . SER A 1 109 ? 1.556 -13.694 -6.966 1.00 96.69 109 SER A N 1
ATOM 894 C CA . SER A 1 109 ? 0.465 -12.710 -6.946 1.00 96.69 109 SER A CA 1
ATOM 895 C C . SER A 1 109 ? -0.888 -13.315 -6.571 1.00 96.69 109 SER A C 1
ATOM 897 O O . SER A 1 109 ? -1.782 -12.591 -6.139 1.00 96.69 109 SER A O 1
ATOM 899 N N . LYS A 1 110 ? -1.045 -14.643 -6.644 1.00 94.38 110 LYS A N 1
ATOM 900 C CA . LYS A 1 110 ? -2.265 -15.344 -6.202 1.00 94.38 110 LYS A CA 1
ATOM 901 C C . LYS A 1 110 ? -2.537 -15.214 -4.702 1.00 94.38 110 LYS A C 1
ATOM 903 O O . LYS A 1 110 ? -3.650 -15.518 -4.279 1.00 94.38 110 LYS A O 1
ATOM 908 N N . ILE A 1 111 ? -1.560 -14.764 -3.906 1.00 93.81 111 ILE A N 1
ATOM 909 C CA . ILE A 1 111 ? -1.761 -14.482 -2.479 1.00 93.81 111 ILE A CA 1
ATOM 910 C C . ILE A 1 111 ? -2.838 -13.413 -2.244 1.00 93.81 111 ILE A C 1
ATOM 912 O O . ILE A 1 111 ? -3.559 -13.481 -1.251 1.00 93.81 111 ILE A O 1
ATOM 916 N N . ASP A 1 112 ? -2.986 -12.452 -3.163 1.00 94.94 112 ASP A N 1
ATOM 917 C CA . ASP A 1 112 ? -4.011 -11.418 -3.075 1.00 94.94 112 ASP A CA 1
ATOM 918 C C . ASP A 1 112 ? -4.617 -11.108 -4.445 1.00 94.94 112 ASP A C 1
ATOM 920 O O . ASP A 1 112 ? -3.949 -10.620 -5.354 1.00 94.94 112 ASP A O 1
ATOM 924 N N . SER A 1 113 ? -5.927 -11.333 -4.575 1.00 92.75 113 SER A N 1
ATOM 925 C CA . SER A 1 113 ? -6.667 -11.130 -5.830 1.00 92.75 113 SER A CA 1
ATOM 926 C C . SER A 1 113 ? -6.519 -9.734 -6.453 1.00 92.75 113 SER A C 1
ATOM 928 O O . SER A 1 113 ? -6.644 -9.606 -7.670 1.00 92.75 113 SER A O 1
ATOM 930 N N . ARG A 1 114 ? -6.219 -8.690 -5.663 1.00 95.75 114 ARG A N 1
ATOM 931 C CA . ARG A 1 114 ? -6.006 -7.326 -6.179 1.00 95.75 114 ARG A CA 1
ATOM 932 C C . ARG A 1 114 ? -4.759 -7.228 -7.060 1.00 95.75 114 ARG A C 1
ATOM 934 O O . ARG A 1 114 ? -4.732 -6.394 -7.958 1.00 95.75 114 ARG A O 1
ATOM 941 N N . LEU A 1 115 ? -3.746 -8.065 -6.819 1.00 97.12 115 LEU A N 1
ATOM 942 C CA . LEU A 1 115 ? -2.513 -8.082 -7.609 1.00 97.12 115 LEU A CA 1
ATOM 943 C C . LEU A 1 115 ? -2.768 -8.584 -9.029 1.00 97.12 115 LEU A C 1
ATOM 945 O O . LEU A 1 115 ? -2.243 -8.008 -9.975 1.00 97.12 115 LEU A O 1
ATOM 949 N N . LEU A 1 116 ? -3.622 -9.600 -9.180 1.00 95.50 116 LEU A N 1
ATOM 950 C CA . LEU A 1 116 ? -3.904 -10.227 -10.474 1.00 95.50 116 LEU A CA 1
ATOM 951 C C . LEU A 1 116 ? -4.466 -9.230 -11.497 1.00 95.50 116 LEU A C 1
ATOM 953 O O . LEU A 1 116 ? -4.058 -9.251 -12.650 1.00 95.50 116 LEU A O 1
ATOM 957 N N . VAL A 1 117 ? -5.306 -8.289 -11.053 1.00 94.12 117 VAL A N 1
ATOM 958 C CA . VAL A 1 117 ? -5.853 -7.221 -11.912 1.00 94.12 117 VAL A CA 1
ATOM 959 C C . VAL A 1 117 ? -4.745 -6.342 -12.503 1.00 94.12 117 VAL A C 1
ATOM 961 O O . VAL A 1 117 ? -4.806 -5.937 -13.664 1.00 94.12 117 VAL A O 1
ATOM 964 N N . ILE A 1 118 ? -3.718 -6.032 -11.707 1.00 95.94 118 ILE A N 1
ATOM 965 C CA . ILE A 1 118 ? -2.582 -5.235 -12.178 1.00 95.94 118 ILE A CA 1
ATOM 966 C C . ILE A 1 118 ? -1.667 -6.091 -13.057 1.00 95.94 118 ILE A C 1
ATOM 968 O O . ILE A 1 118 ? -1.198 -5.604 -14.084 1.00 95.94 118 ILE A O 1
ATOM 972 N N . CYS A 1 119 ? -1.469 -7.367 -12.714 1.00 97.88 119 CYS A N 1
ATOM 973 C CA . CYS A 1 119 ? -0.703 -8.293 -13.544 1.00 97.88 119 CYS A CA 1
ATOM 974 C C . CYS A 1 119 ? -1.279 -8.406 -14.961 1.00 97.88 119 CYS A C 1
ATOM 976 O O . CYS A 1 119 ? -0.519 -8.346 -15.925 1.00 97.88 119 CYS A O 1
ATOM 978 N N . ASP A 1 120 ? -2.604 -8.484 -15.103 1.00 97.12 120 ASP A N 1
ATOM 979 C CA . ASP A 1 120 ? -3.268 -8.508 -16.412 1.00 97.12 120 ASP A CA 1
ATOM 980 C C . ASP A 1 120 ? -2.925 -7.265 -17.250 1.00 97.12 120 ASP A C 1
ATOM 982 O O . ASP A 1 120 ? -2.716 -7.367 -18.456 1.00 97.12 120 ASP A O 1
ATOM 986 N N . SER A 1 121 ? -2.786 -6.105 -16.598 1.00 96.88 121 SER A N 1
ATOM 987 C CA . SER A 1 121 ? -2.428 -4.836 -17.250 1.00 96.88 121 SER A CA 1
ATOM 988 C C . SER A 1 121 ? -0.942 -4.741 -17.631 1.00 96.88 121 SER A C 1
ATOM 990 O O . SER A 1 121 ? -0.576 -3.913 -18.452 1.00 96.88 121 SER A O 1
ATOM 992 N N . ILE A 1 122 ? -0.073 -5.554 -17.024 1.00 98.00 122 ILE A N 1
ATOM 993 C CA . ILE A 1 122 ? 1.380 -5.577 -17.280 1.00 98.00 122 ILE A CA 1
ATOM 994 C C . ILE A 1 122 ? 1.751 -6.659 -18.306 1.00 98.00 122 ILE A C 1
ATOM 996 O O . ILE A 1 122 ? 2.737 -6.513 -19.030 1.00 98.00 122 ILE A O 1
ATOM 1000 N N . SER A 1 123 ? 0.957 -7.731 -18.372 1.00 98.06 123 SER A N 1
ATOM 1001 C CA . SER A 1 123 ? 1.272 -8.974 -19.082 1.00 98.06 123 SER A CA 1
ATOM 1002 C C . SER A 1 123 ? 1.729 -8.758 -20.524 1.00 98.06 123 SER A C 1
ATOM 1004 O O . SER A 1 123 ? 2.794 -9.244 -20.899 1.00 98.06 123 SER A O 1
ATOM 1006 N N . GLU A 1 124 ? 0.979 -7.984 -21.318 1.00 98.12 124 GLU A N 1
ATOM 1007 C CA . GLU A 1 124 ? 1.306 -7.773 -22.736 1.00 98.12 124 GLU A CA 1
ATOM 1008 C C . GLU A 1 124 ? 2.707 -7.175 -22.931 1.00 98.12 124 GLU A C 1
ATOM 1010 O O . GLU A 1 124 ? 3.464 -7.633 -23.780 1.00 98.12 124 GLU A O 1
ATOM 1015 N N . TYR A 1 125 ? 3.100 -6.217 -22.091 1.00 98.38 125 TYR A N 1
ATOM 1016 C CA . TYR A 1 125 ? 4.359 -5.497 -22.241 1.00 98.38 125 TYR A CA 1
ATOM 1017 C C . TYR A 1 125 ? 5.547 -6.394 -21.903 1.00 98.38 125 TYR A C 1
ATOM 1019 O O . TYR A 1 125 ? 6.568 -6.369 -22.587 1.00 98.38 125 TYR A O 1
ATOM 1027 N N . ILE A 1 126 ? 5.423 -7.202 -20.846 1.00 98.38 126 ILE A N 1
ATOM 1028 C CA . ILE A 1 126 ? 6.480 -8.140 -20.454 1.00 98.38 126 ILE A CA 1
ATOM 1029 C C . ILE A 1 126 ? 6.649 -9.223 -21.509 1.00 98.38 126 ILE A C 1
ATOM 1031 O O . ILE A 1 126 ? 7.781 -9.567 -21.842 1.00 98.38 126 ILE A O 1
ATOM 1035 N N . LEU A 1 127 ? 5.542 -9.722 -22.062 1.00 98.00 127 LEU A N 1
ATOM 1036 C CA . LEU A 1 127 ? 5.574 -10.720 -23.125 1.00 98.00 127 LEU A CA 1
ATOM 1037 C C . LEU A 1 127 ? 6.163 -10.154 -24.424 1.00 98.00 127 LEU A C 1
ATOM 1039 O O . LEU A 1 127 ? 6.939 -10.859 -25.064 1.00 98.00 127 LEU A O 1
ATOM 1043 N N . ASP A 1 128 ? 5.899 -8.888 -24.763 1.00 97.69 128 ASP A N 1
ATOM 1044 C CA . ASP A 1 128 ? 6.561 -8.207 -25.884 1.00 97.69 128 ASP A CA 1
ATOM 1045 C C . ASP A 1 128 ? 8.088 -8.178 -25.691 1.00 97.69 128 ASP A C 1
ATOM 1047 O O . ASP A 1 128 ? 8.844 -8.530 -26.597 1.00 97.69 128 ASP A O 1
ATOM 1051 N N . PHE A 1 129 ? 8.569 -7.793 -24.500 1.00 97.62 129 PHE A N 1
ATOM 1052 C CA . PHE A 1 129 ? 10.007 -7.800 -24.205 1.00 97.62 129 PHE A CA 1
ATOM 1053 C C . PHE A 1 129 ? 10.594 -9.213 -24.231 1.00 97.62 129 PHE A C 1
ATOM 1055 O O . PHE A 1 129 ? 11.661 -9.412 -24.811 1.00 97.62 129 PHE A O 1
ATOM 1062 N N . ALA A 1 130 ? 9.913 -10.187 -23.627 1.00 97.19 130 ALA A N 1
ATOM 1063 C CA . ALA A 1 130 ? 10.374 -11.568 -23.555 1.00 97.19 130 ALA A CA 1
ATOM 1064 C C . ALA A 1 130 ? 10.440 -12.229 -24.940 1.00 97.19 130 ALA A C 1
ATOM 1066 O O . ALA A 1 130 ? 11.405 -12.922 -25.251 1.00 97.19 130 ALA A O 1
ATOM 1067 N N . GLN A 1 131 ? 9.471 -11.947 -25.817 1.00 95.94 131 GLN A N 1
ATOM 1068 C CA . GLN A 1 131 ? 9.461 -12.451 -27.191 1.00 95.94 131 GLN A CA 1
ATOM 1069 C C . GLN A 1 131 ? 10.701 -12.008 -27.983 1.00 95.94 131 GLN A C 1
ATOM 1071 O O . GLN A 1 131 ? 11.178 -12.748 -28.846 1.00 95.94 131 GLN A O 1
ATOM 1076 N N . VAL A 1 132 ? 11.209 -10.802 -27.719 1.00 94.81 132 VAL A N 1
ATOM 1077 C CA . VAL A 1 132 ? 12.330 -10.223 -28.469 1.00 94.81 132 VAL A CA 1
ATOM 1078 C C . VAL A 1 132 ? 13.678 -10.472 -27.795 1.00 94.81 132 VAL A C 1
ATOM 1080 O O . VAL A 1 132 ? 14.656 -10.773 -28.482 1.00 94.81 132 VAL A O 1
ATOM 1083 N N . ASP A 1 133 ? 13.751 -10.319 -26.473 1.00 95.50 133 ASP A N 1
ATOM 1084 C CA . ASP A 1 133 ? 15.001 -10.376 -25.714 1.00 95.50 133 ASP A CA 1
ATOM 1085 C C . ASP A 1 133 ? 14.822 -10.919 -24.285 1.00 95.50 133 ASP A C 1
ATOM 1087 O O . ASP A 1 133 ? 15.126 -10.254 -23.282 1.00 95.50 133 ASP A O 1
ATOM 1091 N N . ASP A 1 134 ? 14.351 -12.164 -24.190 1.00 95.56 134 ASP A N 1
ATOM 1092 C CA . ASP A 1 134 ? 14.061 -12.817 -22.911 1.00 95.56 134 ASP A CA 1
ATOM 1093 C C . ASP A 1 134 ? 15.265 -12.869 -21.967 1.00 95.56 134 ASP A C 1
ATOM 1095 O O . ASP A 1 134 ? 15.131 -12.650 -20.769 1.00 95.56 134 ASP A O 1
ATOM 1099 N N . ASN A 1 135 ? 16.474 -13.072 -22.497 1.00 93.62 135 ASN A N 1
ATOM 1100 C CA . ASN A 1 135 ? 17.715 -13.232 -21.728 1.00 93.62 135 ASN A CA 1
ATOM 1101 C C . ASN A 1 135 ? 18.621 -11.982 -21.725 1.00 93.62 135 ASN A C 1
ATOM 1103 O O . ASN A 1 135 ? 19.728 -12.011 -21.173 1.00 93.62 135 ASN A O 1
ATOM 1107 N N . GLY A 1 136 ? 18.162 -10.885 -22.335 1.00 93.75 136 GLY A N 1
ATOM 1108 C CA . GLY A 1 136 ? 18.854 -9.599 -22.357 1.00 93.75 136 GLY A CA 1
ATOM 1109 C C . GLY A 1 136 ? 20.107 -9.573 -23.231 1.00 93.75 136 GLY A C 1
ATOM 1110 O O . GLY A 1 136 ? 21.028 -8.818 -22.929 1.00 93.75 136 GLY A O 1
ATOM 1111 N N . GLN A 1 137 ? 20.231 -10.437 -24.234 1.00 94.44 137 GLN A N 1
ATOM 1112 C CA . GLN A 1 137 ? 21.392 -10.515 -25.128 1.00 94.44 137 GLN A CA 1
ATOM 1113 C C . GLN A 1 137 ? 21.151 -9.824 -26.475 1.00 94.44 137 GLN A C 1
ATOM 1115 O O . GLN A 1 137 ? 22.087 -9.240 -27.027 1.00 94.44 137 GLN A O 1
ATOM 1120 N N . ALA A 1 138 ? 19.918 -9.847 -26.991 1.00 94.81 138 ALA A N 1
ATOM 1121 C CA . ALA A 1 138 ? 19.616 -9.499 -28.380 1.00 94.81 138 ALA A CA 1
ATOM 1122 C C . ALA A 1 138 ? 19.914 -8.034 -28.728 1.00 94.81 138 ALA A C 1
ATOM 1124 O O . ALA A 1 138 ? 20.303 -7.734 -29.855 1.00 94.81 138 ALA A O 1
ATOM 1125 N N . PHE A 1 139 ? 19.781 -7.124 -27.759 1.00 95.69 139 PHE A N 1
ATOM 1126 C CA . PHE A 1 139 ? 20.112 -5.707 -27.946 1.00 95.69 139 PHE A CA 1
ATOM 1127 C C . PHE A 1 139 ? 21.544 -5.334 -27.535 1.00 95.69 139 PHE A C 1
ATOM 1129 O O . PHE A 1 139 ? 21.956 -4.192 -27.732 1.00 95.69 139 PHE A O 1
ATOM 1136 N N . ARG A 1 140 ? 22.329 -6.274 -26.990 1.00 94.31 140 ARG A N 1
ATOM 1137 C CA . ARG A 1 140 ? 23.751 -6.056 -26.664 1.00 94.31 140 ARG A CA 1
ATOM 1138 C C . ARG A 1 140 ? 24.687 -6.542 -27.753 1.00 94.31 140 ARG A C 1
ATOM 1140 O O . ARG A 1 140 ? 25.714 -5.910 -28.002 1.00 94.31 140 ARG A O 1
ATOM 1147 N N . TYR A 1 141 ? 24.352 -7.669 -28.367 1.00 94.81 141 TYR A N 1
ATOM 1148 C CA . TYR A 1 141 ? 25.220 -8.341 -29.320 1.00 94.81 141 TYR A CA 1
ATOM 1149 C C . TYR A 1 141 ? 24.484 -8.559 -30.643 1.00 94.81 141 TYR A C 1
ATOM 1151 O O . TYR A 1 141 ? 23.327 -8.964 -30.638 1.00 94.81 141 TYR A O 1
ATOM 1159 N N . PRO A 1 142 ? 25.133 -8.318 -31.795 1.00 92.31 142 PRO A N 1
ATOM 1160 C CA . PRO A 1 142 ? 24.510 -8.558 -33.096 1.00 92.31 142 PRO A CA 1
ATOM 1161 C C . PRO A 1 142 ? 24.343 -10.051 -33.413 1.00 92.31 142 PRO A C 1
ATOM 1163 O O . PRO A 1 142 ? 23.493 -10.407 -34.228 1.00 92.31 142 PRO A O 1
ATOM 1166 N N . TYR A 1 143 ? 25.139 -10.918 -32.781 1.00 94.44 143 TYR A N 1
ATOM 1167 C CA . TYR A 1 143 ? 25.091 -12.370 -32.941 1.00 94.44 143 TYR A CA 1
ATOM 1168 C C . TYR A 1 143 ? 25.088 -13.057 -31.577 1.00 94.44 143 TYR A C 1
ATOM 1170 O O . TYR A 1 143 ? 25.732 -12.576 -30.642 1.00 94.44 143 TYR A O 1
ATOM 1178 N N . SER A 1 144 ? 24.395 -14.186 -31.485 1.00 91.44 144 SER A N 1
ATOM 1179 C CA . SER A 1 144 ? 24.456 -15.104 -30.349 1.00 91.44 144 SER A CA 1
ATOM 1180 C C . SER A 1 144 ? 25.776 -15.879 -30.325 1.00 91.44 144 SER A C 1
ATOM 1182 O O . SER A 1 144 ? 26.572 -15.841 -31.266 1.00 91.44 144 SER A O 1
ATOM 1184 N N . LEU A 1 145 ? 26.004 -16.629 -29.241 1.00 88.00 145 LEU A N 1
ATOM 1185 C CA . LEU A 1 145 ? 27.205 -17.457 -29.063 1.00 88.00 145 LEU A CA 1
ATOM 1186 C C . LEU A 1 145 ? 27.375 -18.537 -30.144 1.00 88.00 145 LEU A C 1
ATOM 1188 O O . LEU A 1 145 ? 28.500 -18.941 -30.423 1.00 88.00 145 LEU A O 1
ATOM 1192 N N . ASP A 1 146 ? 26.281 -18.994 -30.752 1.00 92.00 146 ASP A N 1
ATOM 1193 C CA . ASP A 1 146 ? 26.280 -19.967 -31.850 1.00 92.00 146 ASP A CA 1
ATOM 1194 C C . ASP A 1 146 ? 26.403 -19.322 -33.247 1.00 92.00 146 ASP A C 1
ATOM 1196 O O . ASP A 1 146 ? 26.386 -20.023 -34.256 1.00 92.00 146 ASP A O 1
ATOM 1200 N N . GLY A 1 147 ? 26.553 -17.993 -33.321 1.00 90.38 147 GLY A N 1
ATOM 1201 C CA . GLY A 1 147 ? 26.705 -17.249 -34.572 1.00 90.38 147 GLY A CA 1
ATOM 1202 C C . GLY A 1 147 ? 25.392 -16.858 -35.256 1.00 90.38 147 GLY A C 1
ATOM 1203 O O . GLY A 1 147 ? 25.429 -16.279 -36.343 1.00 90.38 147 GLY A O 1
ATOM 1204 N N . THR A 1 148 ? 24.233 -17.118 -34.646 1.00 91.38 148 THR A N 1
ATOM 1205 C CA . THR A 1 148 ? 22.936 -16.684 -35.187 1.00 91.38 148 THR A CA 1
ATOM 1206 C C . THR A 1 148 ? 22.758 -15.172 -35.028 1.00 91.38 148 THR A C 1
ATOM 1208 O O . THR A 1 148 ? 23.004 -14.609 -33.965 1.00 91.38 148 THR A O 1
ATOM 1211 N N . LYS A 1 149 ? 22.325 -14.473 -36.085 1.00 92.25 149 LYS A N 1
ATOM 1212 C CA . LYS A 1 149 ? 22.075 -13.024 -36.020 1.00 92.25 149 LYS A CA 1
ATOM 1213 C C . LYS A 1 149 ? 20.844 -12.727 -35.156 1.00 92.25 149 LYS A C 1
ATOM 1215 O O . LYS A 1 149 ? 19.758 -13.236 -35.440 1.00 92.25 149 LYS A O 1
ATOM 1220 N N . HIS A 1 150 ? 20.997 -11.868 -34.152 1.00 93.31 150 HIS A N 1
ATOM 1221 C CA . HIS A 1 150 ? 19.886 -11.389 -33.331 1.00 93.31 150 HIS A CA 1
ATOM 1222 C C . HIS A 1 150 ? 18.945 -10.464 -34.122 1.00 93.31 150 HIS A C 1
ATOM 1224 O O . HIS A 1 150 ? 19.328 -9.880 -35.138 1.00 93.31 150 HIS A O 1
ATOM 1230 N N . LEU A 1 151 ? 17.698 -10.339 -33.646 1.00 91.88 151 LEU A N 1
ATOM 1231 C CA . LEU A 1 151 ? 16.657 -9.458 -34.202 1.00 91.88 151 LEU A CA 1
ATOM 1232 C C . LEU A 1 151 ? 16.325 -9.711 -35.687 1.00 91.88 151 LEU A C 1
ATOM 1234 O O . LEU A 1 151 ? 15.772 -8.847 -36.356 1.00 91.88 151 LEU A O 1
ATOM 1238 N N . SER A 1 152 ? 16.622 -10.898 -36.223 1.00 88.69 152 SER A N 1
ATOM 1239 C CA . SER A 1 152 ? 16.402 -11.228 -37.642 1.00 88.69 152 SER A CA 1
ATOM 1240 C C . SER A 1 152 ? 14.937 -11.111 -38.094 1.00 88.69 152 SER A C 1
ATOM 1242 O O . SER A 1 152 ? 14.688 -10.875 -39.274 1.00 88.69 152 SER A O 1
ATOM 1244 N N . GLY A 1 153 ? 13.981 -11.226 -37.165 1.00 87.88 153 GLY A N 1
ATOM 1245 C CA . GLY A 1 153 ? 12.547 -11.020 -37.401 1.00 87.88 153 GLY A CA 1
ATOM 1246 C C . GLY A 1 153 ? 12.042 -9.583 -37.202 1.00 87.88 153 GLY A C 1
ATOM 1247 O O . GLY A 1 153 ? 10.861 -9.335 -37.423 1.00 87.88 153 GLY A O 1
ATOM 1248 N N . ILE A 1 154 ? 12.896 -8.640 -36.786 1.00 90.69 154 ILE A N 1
ATOM 1249 C CA . ILE A 1 154 ? 12.522 -7.249 -36.487 1.00 90.69 154 ILE A CA 1
ATOM 1250 C C . ILE A 1 154 ? 13.408 -6.317 -37.307 1.00 90.69 154 ILE A C 1
ATOM 1252 O O . ILE A 1 154 ? 14.571 -6.085 -36.990 1.00 90.69 154 ILE A O 1
ATOM 1256 N N . SER A 1 155 ? 12.844 -5.750 -38.371 1.00 89.94 155 SER A N 1
ATOM 1257 C CA . SER A 1 155 ? 13.582 -4.864 -39.276 1.00 89.94 155 SER A CA 1
ATOM 1258 C C . SER A 1 155 ? 13.518 -3.385 -38.889 1.00 89.94 155 SER A C 1
ATOM 1260 O O . SER A 1 155 ? 14.292 -2.590 -39.417 1.00 89.94 155 SER A O 1
ATOM 1262 N N . CYS A 1 156 ? 12.584 -2.986 -38.022 1.00 94.00 156 CYS A N 1
ATOM 1263 C CA . CYS A 1 156 ? 12.382 -1.592 -37.634 1.00 94.00 156 CYS A CA 1
ATOM 1264 C C . CYS A 1 156 ? 11.716 -1.497 -36.258 1.00 94.00 156 CYS A C 1
ATOM 1266 O O . CYS A 1 156 ? 10.805 -2.265 -35.953 1.00 94.00 156 CYS A O 1
ATOM 1268 N N . ILE A 1 157 ? 12.135 -0.517 -35.456 1.00 95.81 157 ILE A N 1
ATOM 1269 C CA . ILE A 1 157 ? 11.473 -0.135 -34.208 1.00 95.81 157 ILE A CA 1
ATOM 1270 C C . ILE A 1 157 ? 11.103 1.341 -34.318 1.00 95.81 157 ILE A C 1
ATOM 1272 O O . ILE A 1 157 ? 11.967 2.202 -34.484 1.00 95.81 157 ILE A O 1
ATOM 1276 N N . ASN A 1 158 ? 9.811 1.648 -34.214 1.00 96.62 158 ASN A N 1
ATOM 1277 C CA . ASN A 1 158 ? 9.358 3.029 -34.140 1.00 96.62 158 ASN A CA 1
ATOM 1278 C C . ASN A 1 158 ? 9.585 3.568 -32.720 1.00 96.62 158 ASN A C 1
ATOM 1280 O O . ASN A 1 158 ? 8.950 3.110 -31.769 1.00 96.62 158 ASN A O 1
ATOM 1284 N N . LEU A 1 159 ? 10.477 4.552 -32.585 1.00 95.69 159 LEU A N 1
ATOM 1285 C CA . LEU A 1 159 ? 10.866 5.103 -31.285 1.00 95.69 159 LEU A CA 1
ATOM 1286 C C . LEU A 1 159 ? 9.691 5.726 -30.521 1.00 95.69 159 LEU A C 1
ATOM 1288 O O . LEU A 1 159 ? 9.605 5.565 -29.308 1.00 95.69 159 LEU A O 1
ATOM 1292 N N . THR A 1 160 ? 8.786 6.425 -31.211 1.00 95.69 160 THR A N 1
ATOM 1293 C CA . THR A 1 160 ? 7.615 7.047 -30.578 1.00 95.69 160 THR A CA 1
ATOM 1294 C C . THR A 1 160 ? 6.709 5.989 -29.961 1.00 95.69 160 THR A C 1
ATOM 1296 O O . THR A 1 160 ? 6.361 6.100 -28.791 1.00 95.69 160 THR A O 1
ATOM 1299 N N . ASN A 1 161 ? 6.386 4.937 -30.715 1.00 97.75 161 ASN A N 1
ATOM 1300 C CA . ASN A 1 161 ? 5.579 3.825 -30.223 1.00 97.75 161 ASN A CA 1
ATOM 1301 C C . ASN A 1 161 ? 6.251 3.115 -29.041 1.00 97.75 161 ASN A C 1
ATOM 1303 O O . ASN A 1 161 ? 5.615 2.895 -28.014 1.00 97.75 161 ASN A O 1
ATOM 1307 N N . PHE A 1 162 ? 7.546 2.799 -29.165 1.00 97.69 162 PHE A N 1
ATOM 1308 C CA . PHE A 1 162 ? 8.300 2.162 -28.086 1.00 97.69 162 PHE A CA 1
ATOM 1309 C C . PHE A 1 162 ? 8.279 3.012 -26.811 1.00 97.69 162 PHE A C 1
ATOM 1311 O O . PHE A 1 162 ? 8.016 2.499 -25.727 1.00 97.69 162 PHE A O 1
ATOM 1318 N N . TYR A 1 163 ? 8.510 4.321 -26.940 1.00 96.88 163 TYR A N 1
ATOM 1319 C CA . TYR A 1 163 ? 8.523 5.222 -25.795 1.00 96.88 163 TYR A CA 1
ATOM 1320 C C . TYR A 1 163 ? 7.160 5.319 -25.110 1.00 96.88 163 TYR A C 1
ATOM 1322 O O . TYR A 1 163 ? 7.095 5.235 -23.886 1.00 96.88 163 TYR A O 1
ATOM 1330 N N . THR A 1 164 ? 6.077 5.453 -25.880 1.00 98.06 164 THR A N 1
ATOM 1331 C CA . THR A 1 164 ? 4.717 5.472 -25.328 1.00 98.06 164 THR A CA 1
ATOM 1332 C C . THR A 1 164 ? 4.433 4.200 -24.532 1.00 98.06 164 THR A C 1
ATOM 1334 O O . THR A 1 164 ? 4.069 4.296 -23.361 1.00 98.06 164 THR A O 1
ATOM 1337 N N . ARG A 1 165 ? 4.713 3.022 -25.106 1.00 98.00 165 ARG A N 1
ATOM 1338 C CA . ARG A 1 165 ? 4.521 1.737 -24.412 1.00 98.00 165 ARG A CA 1
ATOM 1339 C C . ARG A 1 165 ? 5.397 1.605 -23.168 1.00 98.00 165 ARG A C 1
ATOM 1341 O O . ARG A 1 165 ? 4.959 1.072 -22.155 1.00 98.00 165 ARG A O 1
ATOM 1348 N N . PHE A 1 166 ? 6.625 2.119 -23.208 1.00 97.81 166 PHE A N 1
ATOM 1349 C CA . PHE A 1 166 ? 7.506 2.113 -22.041 1.00 97.81 166 PHE A CA 1
ATOM 1350 C C . PHE A 1 166 ? 6.986 3.015 -20.908 1.00 97.81 166 PHE A C 1
ATOM 1352 O O . PHE A 1 166 ? 7.100 2.655 -19.737 1.00 97.81 166 PHE A O 1
ATOM 1359 N N . LEU A 1 167 ? 6.389 4.171 -21.218 1.00 97.88 167 LEU A N 1
ATOM 1360 C CA . LEU A 1 167 ? 5.746 5.024 -20.210 1.00 97.88 167 LEU A CA 1
ATOM 1361 C C . LEU A 1 167 ? 4.512 4.353 -19.596 1.00 97.88 167 LEU A C 1
ATOM 1363 O O . LEU A 1 167 ? 4.336 4.398 -18.379 1.00 97.88 167 LEU A O 1
ATOM 1367 N N . GLU A 1 168 ? 3.683 3.714 -20.421 1.00 98.25 168 GLU A N 1
ATOM 1368 C CA . GLU A 1 168 ? 2.522 2.938 -19.970 1.00 98.25 168 GLU A CA 1
ATOM 1369 C C . GLU A 1 168 ? 2.954 1.818 -19.016 1.00 98.25 168 GLU A C 1
ATOM 1371 O O . GLU A 1 168 ? 2.462 1.746 -17.887 1.00 98.25 168 GLU A O 1
ATOM 1376 N N . LEU A 1 169 ? 3.958 1.025 -19.405 1.00 98.19 169 LEU A N 1
ATOM 1377 C CA . LEU A 1 169 ? 4.523 -0.024 -18.559 1.00 98.19 169 LEU A CA 1
ATOM 1378 C C . LEU A 1 169 ? 5.041 0.519 -17.218 1.00 98.19 169 LEU A C 1
ATOM 1380 O O . LEU A 1 169 ? 4.715 -0.037 -16.171 1.00 98.19 169 LEU A O 1
ATOM 1384 N N . ASN A 1 170 ? 5.798 1.622 -17.216 1.00 97.00 170 ASN A N 1
ATOM 1385 C CA . ASN A 1 170 ? 6.286 2.223 -15.969 1.00 97.00 170 ASN A CA 1
ATOM 1386 C C . ASN A 1 170 ? 5.141 2.684 -15.057 1.00 97.00 170 ASN A C 1
ATOM 1388 O O . ASN A 1 170 ? 5.214 2.510 -13.841 1.00 97.00 170 ASN A O 1
ATOM 1392 N N . ASN A 1 171 ? 4.054 3.219 -15.617 1.00 97.38 171 ASN A N 1
ATOM 1393 C CA . ASN A 1 171 ? 2.872 3.569 -14.829 1.00 97.38 171 ASN A CA 1
ATOM 1394 C C . ASN A 1 171 ? 2.225 2.327 -14.199 1.00 97.38 171 ASN A C 1
ATOM 1396 O O . ASN A 1 171 ? 1.839 2.361 -13.028 1.00 97.38 171 ASN A O 1
ATOM 1400 N N . HIS A 1 172 ? 2.138 1.217 -14.935 1.00 97.62 172 HIS A N 1
ATOM 1401 C CA . HIS A 1 172 ? 1.635 -0.041 -14.387 1.00 97.62 172 HIS A CA 1
ATOM 1402 C C . HIS A 1 172 ? 2.553 -0.614 -13.296 1.00 97.62 172 HIS A C 1
ATOM 1404 O O . HIS A 1 172 ? 2.052 -1.028 -12.248 1.00 97.62 172 HIS A O 1
ATOM 1410 N N . PHE A 1 173 ? 3.877 -0.564 -13.477 1.00 97.31 173 PHE A N 1
ATOM 1411 C CA . PHE A 1 173 ? 4.833 -0.948 -12.436 1.00 97.31 173 PHE A CA 1
ATOM 1412 C C . PHE A 1 173 ? 4.704 -0.090 -11.180 1.00 97.31 173 PHE A C 1
ATOM 1414 O O . PHE A 1 173 ? 4.649 -0.643 -10.085 1.00 97.31 173 PHE A O 1
ATOM 1421 N N . ASN A 1 174 ? 4.566 1.230 -11.318 1.00 96.31 174 ASN A N 1
ATOM 1422 C CA . ASN A 1 174 ? 4.352 2.126 -10.180 1.00 96.31 174 ASN A CA 1
ATOM 1423 C C . ASN A 1 174 ? 3.056 1.789 -9.429 1.00 96.31 174 ASN A C 1
ATOM 1425 O O . ASN A 1 174 ? 3.038 1.754 -8.200 1.00 96.31 174 ASN A O 1
ATOM 1429 N N . ASN A 1 175 ? 1.974 1.470 -10.144 1.00 96.88 175 ASN A N 1
ATOM 1430 C CA . ASN A 1 175 ? 0.728 1.029 -9.514 1.00 96.88 175 ASN A CA 1
ATOM 1431 C C . ASN A 1 175 ? 0.898 -0.299 -8.758 1.00 96.88 175 ASN A C 1
ATOM 1433 O O . ASN A 1 175 ? 0.375 -0.448 -7.650 1.00 96.88 175 ASN A O 1
ATOM 1437 N N . MET A 1 176 ? 1.643 -1.252 -9.327 1.00 97.06 176 MET A N 1
ATOM 1438 C CA . MET A 1 176 ? 1.933 -2.525 -8.666 1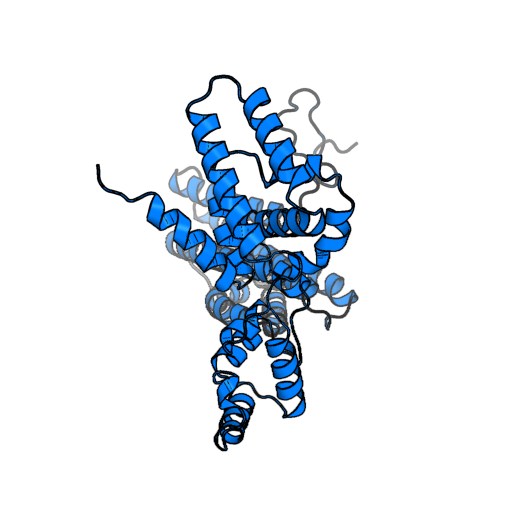.00 97.06 176 MET A CA 1
ATOM 1439 C C . MET A 1 176 ? 2.842 -2.344 -7.447 1.00 97.06 176 MET A C 1
ATOM 1441 O O . MET A 1 176 ? 2.618 -2.971 -6.413 1.00 97.06 176 MET A O 1
ATOM 1445 N N . ASP A 1 177 ? 3.825 -1.453 -7.527 1.00 96.38 177 ASP A N 1
ATOM 1446 C CA . ASP A 1 177 ? 4.709 -1.109 -6.418 1.00 96.38 177 ASP A CA 1
ATOM 1447 C C . ASP A 1 177 ? 3.944 -0.466 -5.250 1.00 96.38 177 ASP A C 1
ATOM 1449 O O . ASP A 1 177 ? 4.067 -0.884 -4.094 1.00 96.38 177 ASP A O 1
ATOM 1453 N N . LEU A 1 178 ? 3.066 0.495 -5.549 1.00 96.44 178 LEU A N 1
ATOM 1454 C CA . LEU A 1 178 ? 2.194 1.116 -4.552 1.00 96.44 178 LEU A CA 1
ATOM 1455 C C . LEU A 1 178 ? 1.288 0.082 -3.873 1.00 96.44 178 LEU A C 1
ATOM 1457 O O . LEU A 1 178 ? 1.151 0.094 -2.647 1.00 96.44 178 LEU A O 1
ATOM 1461 N N . LEU A 1 179 ? 0.68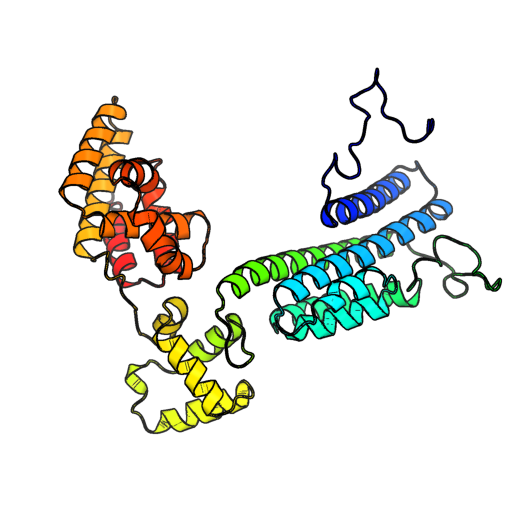1 -0.829 -4.644 1.00 97.38 179 LEU A N 1
ATOM 1462 C CA . LEU A 1 179 ? -0.151 -1.888 -4.075 1.00 97.38 179 LEU A CA 1
ATOM 1463 C C . LEU A 1 179 ? 0.680 -2.848 -3.219 1.00 97.38 179 LEU A C 1
ATOM 1465 O O . LEU A 1 179 ? 0.330 -3.071 -2.066 1.00 97.38 179 LEU A O 1
ATOM 1469 N N . THR A 1 180 ? 1.778 -3.395 -3.741 1.00 96.75 180 THR A N 1
ATOM 1470 C CA . THR A 1 180 ? 2.615 -4.357 -3.002 1.00 96.75 180 THR A CA 1
ATOM 1471 C C . THR A 1 180 ? 3.188 -3.757 -1.721 1.00 96.75 180 THR A C 1
ATOM 1473 O O . THR A 1 180 ? 3.193 -4.432 -0.697 1.00 96.75 180 THR A O 1
ATOM 1476 N N . SER A 1 181 ? 3.575 -2.480 -1.724 1.00 95.38 181 SER A N 1
ATOM 1477 C CA . SER A 1 181 ? 4.020 -1.774 -0.513 1.00 95.38 181 SER A CA 1
ATOM 1478 C C . SER A 1 181 ? 2.912 -1.682 0.539 1.00 95.38 181 SER A C 1
ATOM 1480 O O . SER A 1 181 ? 3.135 -2.006 1.702 1.00 95.38 181 SER A O 1
ATOM 1482 N N . ARG A 1 182 ? 1.681 -1.346 0.128 1.00 95.81 182 ARG A N 1
ATOM 1483 C CA . ARG A 1 182 ? 0.518 -1.360 1.031 1.00 95.81 182 ARG A CA 1
ATOM 1484 C C . ARG A 1 182 ? 0.202 -2.762 1.546 1.00 95.81 182 ARG A C 1
ATOM 1486 O O . ARG A 1 182 ? -0.169 -2.910 2.705 1.00 95.81 182 ARG A O 1
ATOM 1493 N N . LEU A 1 183 ? 0.354 -3.791 0.710 1.00 96.88 183 LEU A N 1
ATOM 1494 C CA . LEU A 1 183 ? 0.156 -5.182 1.125 1.00 96.88 183 LEU A CA 1
ATOM 1495 C C . LEU A 1 183 ? 1.205 -5.623 2.144 1.00 96.88 183 LEU A C 1
ATOM 1497 O O . LEU A 1 183 ? 0.854 -6.329 3.081 1.00 96.88 183 LEU A O 1
ATOM 1501 N N . VAL A 1 184 ? 2.460 -5.186 2.014 1.00 95.62 184 VAL A N 1
ATOM 1502 C CA . VAL A 1 184 ? 3.496 -5.435 3.028 1.00 95.62 184 VAL A CA 1
ATOM 1503 C C . VAL A 1 184 ? 3.034 -4.938 4.399 1.00 95.62 184 VAL A C 1
ATOM 1505 O O . VAL A 1 184 ? 3.031 -5.709 5.359 1.00 95.62 184 VAL A O 1
ATOM 1508 N N . GLU A 1 185 ? 2.558 -3.697 4.484 1.00 94.56 185 GLU A N 1
ATOM 1509 C CA . GLU A 1 185 ? 2.033 -3.127 5.730 1.00 94.56 185 GLU A CA 1
ATOM 1510 C C . GLU A 1 185 ? 0.750 -3.833 6.212 1.00 94.56 185 GLU A C 1
ATOM 1512 O O . GLU A 1 185 ? 0.583 -4.071 7.412 1.00 94.56 185 GLU A O 1
ATOM 1517 N N . GLU A 1 186 ? -0.147 -4.201 5.289 1.00 96.06 186 GLU A N 1
ATOM 1518 C CA . GLU A 1 186 ? -1.409 -4.900 5.573 1.00 96.06 186 GLU A CA 1
ATOM 1519 C C . GLU A 1 186 ? -1.164 -6.296 6.173 1.00 96.06 186 GLU A C 1
ATOM 1521 O O . GLU A 1 186 ? -1.725 -6.644 7.216 1.00 96.06 186 GLU A O 1
ATOM 1526 N N . TYR A 1 187 ? -0.293 -7.094 5.548 1.00 95.50 187 TYR A N 1
ATOM 1527 C CA . TYR A 1 187 ? 0.016 -8.464 5.966 1.00 95.50 187 TYR A CA 1
ATOM 1528 C C . TYR A 1 187 ? 0.839 -8.503 7.258 1.00 95.50 187 TYR A C 1
ATOM 1530 O O . TYR A 1 187 ? 0.675 -9.429 8.056 1.00 95.50 187 TYR A O 1
ATOM 1538 N N . GLN A 1 188 ? 1.638 -7.468 7.545 1.00 93.88 188 GLN A N 1
ATOM 1539 C CA . GLN A 1 188 ? 2.301 -7.305 8.844 1.00 93.88 188 GLN A CA 1
ATOM 1540 C C . GLN A 1 188 ? 1.313 -7.201 10.018 1.00 93.88 188 GLN A C 1
ATOM 1542 O O . GLN A 1 188 ? 1.676 -7.557 11.141 1.00 93.88 188 GLN A O 1
ATOM 1547 N N . GLN A 1 189 ? 0.060 -6.785 9.778 1.00 94.50 189 GLN A N 1
ATOM 1548 C CA . GLN A 1 189 ? -0.982 -6.783 10.816 1.00 94.50 189 GLN A CA 1
ATOM 1549 C C . GLN A 1 189 ? -1.519 -8.186 11.131 1.00 94.50 189 GLN A C 1
ATOM 1551 O O . GLN A 1 189 ? -2.258 -8.358 12.097 1.00 94.50 189 GLN A O 1
ATOM 1556 N N . LYS A 1 190 ? -1.151 -9.200 10.334 1.00 94.19 190 LYS A N 1
ATOM 1557 C CA . LYS A 1 190 ? -1.554 -10.606 10.507 1.00 94.19 190 LYS A CA 1
ATOM 1558 C C . LYS A 1 190 ? -3.069 -10.823 10.491 1.00 94.19 190 LYS A C 1
ATOM 1560 O O . LYS A 1 190 ? -3.588 -11.736 11.134 1.00 94.19 190 LYS A O 1
ATOM 1565 N N . ILE A 1 191 ? -3.786 -9.998 9.727 1.00 95.19 191 ILE A N 1
ATOM 1566 C CA . ILE A 1 191 ? -5.227 -10.143 9.497 1.00 95.19 191 ILE A CA 1
ATOM 1567 C C . ILE A 1 191 ? -5.466 -10.858 8.170 1.00 95.19 191 ILE A C 1
ATOM 1569 O O . ILE A 1 191 ? -5.867 -10.276 7.166 1.00 95.19 191 ILE A O 1
ATOM 1573 N N . TYR A 1 192 ? -5.215 -12.158 8.190 1.00 94.06 192 TYR A N 1
ATOM 1574 C CA . TYR A 1 192 ? -5.562 -13.089 7.128 1.00 94.06 192 TYR A CA 1
ATOM 1575 C C . TYR A 1 192 ? -5.899 -14.432 7.779 1.00 94.06 192 TYR A C 1
ATOM 1577 O O . TYR A 1 192 ? -5.312 -14.824 8.788 1.00 94.06 192 TYR A O 1
ATOM 1585 N N . ILE A 1 193 ? -6.894 -15.145 7.258 1.00 94.06 193 ILE A N 1
ATOM 1586 C CA . ILE A 1 193 ? -7.282 -16.442 7.820 1.00 94.06 193 ILE A CA 1
ATOM 1587 C C . ILE A 1 193 ? -7.927 -17.310 6.756 1.00 94.06 193 ILE A C 1
ATOM 1589 O O . ILE A 1 193 ? -8.622 -16.818 5.875 1.00 94.06 193 ILE A O 1
ATOM 1593 N N . ALA A 1 194 ? -7.714 -18.624 6.850 1.00 90.06 194 ALA A N 1
ATOM 1594 C CA . ALA A 1 194 ? -8.314 -19.593 5.936 1.00 90.06 194 ALA A CA 1
ATOM 1595 C C . ALA A 1 194 ? -7.981 -19.347 4.447 1.00 90.06 194 ALA A C 1
ATOM 1597 O O . ALA A 1 194 ? -8.788 -19.692 3.585 1.00 90.06 194 ALA A O 1
ATOM 1598 N N . GLY A 1 195 ? -6.802 -18.780 4.161 1.00 89.62 195 GLY A N 1
ATOM 1599 C CA . GLY A 1 195 ? -6.379 -18.422 2.804 1.00 89.62 195 GLY A CA 1
ATOM 1600 C C . GLY A 1 195 ? -7.094 -17.193 2.241 1.00 89.62 195 GLY A C 1
ATOM 1601 O O . GLY A 1 195 ? -7.151 -17.049 1.028 1.00 89.62 195 GLY A O 1
ATOM 1602 N N . LYS A 1 196 ? -7.688 -16.359 3.107 1.00 94.50 196 LYS A N 1
ATOM 1603 C CA . LYS A 1 196 ? -8.368 -15.119 2.731 1.00 94.50 196 LYS A CA 1
ATOM 1604 C C . LYS A 1 196 ? -7.623 -13.905 3.248 1.00 94.50 196 LYS A C 1
ATOM 1606 O O . LYS A 1 196 ? -7.304 -13.850 4.441 1.00 94.50 196 LYS A O 1
ATOM 1611 N N . SER A 1 197 ? -7.375 -12.950 2.354 1.00 95.56 197 SER A N 1
ATOM 1612 C CA . SER A 1 197 ? -6.727 -11.685 2.699 1.00 95.56 197 SER A CA 1
ATOM 1613 C C . SER A 1 197 ? -7.665 -10.772 3.491 1.00 95.56 197 SER A C 1
ATOM 1615 O O . SER A 1 197 ? -8.883 -10.989 3.541 1.00 95.56 197 SER A O 1
ATOM 1617 N N . ARG A 1 198 ? -7.118 -9.713 4.102 1.00 97.12 198 ARG A N 1
ATOM 1618 C CA . ARG A 1 198 ? -7.907 -8.685 4.800 1.00 97.12 198 ARG A CA 1
ATOM 1619 C C . ARG A 1 198 ? -9.016 -8.129 3.904 1.00 97.12 198 ARG A C 1
ATOM 1621 O O . ARG A 1 198 ? -10.151 -7.957 4.351 1.00 97.12 198 ARG A O 1
ATOM 1628 N N . PHE A 1 199 ? -8.694 -7.883 2.632 1.00 96.62 199 PHE A N 1
ATOM 1629 C CA . PHE A 1 199 ? -9.642 -7.397 1.635 1.00 96.62 199 PHE A CA 1
ATOM 1630 C C . PHE A 1 199 ? -10.810 -8.366 1.432 1.00 96.62 199 PHE A C 1
ATOM 1632 O O . PHE A 1 199 ? -11.966 -7.949 1.516 1.00 96.62 199 PHE A O 1
ATOM 1639 N N . GLU A 1 200 ? -10.541 -9.656 1.229 1.00 97.12 200 GLU A N 1
ATOM 1640 C CA . GLU A 1 200 ? -11.596 -10.663 1.067 1.00 97.12 200 GLU A CA 1
ATOM 1641 C C . GLU A 1 200 ? -12.437 -10.819 2.340 1.00 97.12 200 GLU A C 1
ATOM 1643 O O . GLU A 1 200 ? -13.663 -10.889 2.260 1.00 97.12 200 GLU A O 1
ATOM 1648 N N . ILE A 1 201 ? -11.814 -10.799 3.523 1.00 98.25 201 ILE A N 1
ATOM 1649 C CA . ILE A 1 201 ? -12.526 -10.837 4.812 1.00 98.25 201 ILE A CA 1
ATOM 1650 C C . ILE A 1 201 ? -13.481 -9.645 4.934 1.00 98.25 201 ILE A C 1
ATOM 1652 O O . ILE A 1 201 ? -14.625 -9.807 5.363 1.00 98.25 201 ILE A O 1
ATOM 1656 N N . LYS A 1 202 ? -13.050 -8.455 4.503 1.00 97.88 202 LYS A N 1
ATOM 1657 C CA . LYS A 1 202 ? -13.890 -7.253 4.475 1.00 97.88 202 LYS A CA 1
ATOM 1658 C C . LYS A 1 202 ? -15.071 -7.397 3.512 1.00 97.88 202 LYS A C 1
ATOM 1660 O O . LYS A 1 202 ? -16.164 -6.942 3.842 1.00 97.88 202 LYS A O 1
ATOM 1665 N N . GLN A 1 203 ? -14.892 -8.033 2.352 1.00 97.94 203 GLN A N 1
ATOM 1666 C CA . GLN A 1 203 ? -16.004 -8.317 1.431 1.00 97.94 203 GLN A CA 1
ATOM 1667 C C . GLN A 1 203 ? -16.979 -9.343 2.018 1.00 97.94 203 GLN A C 1
ATOM 1669 O O . GLN A 1 203 ? -18.187 -9.124 1.989 1.00 97.94 203 GLN A O 1
ATOM 1674 N N . ILE A 1 204 ? -16.471 -10.399 2.659 1.00 98.25 204 ILE A N 1
ATOM 1675 C CA . ILE A 1 204 ? -17.303 -11.372 3.380 1.00 98.25 204 ILE A CA 1
ATOM 1676 C C . ILE A 1 204 ? -18.110 -10.680 4.485 1.00 98.25 204 ILE A C 1
ATOM 1678 O O . ILE A 1 204 ? -19.292 -10.967 4.647 1.00 98.25 204 ILE A O 1
ATOM 1682 N N . ALA A 1 205 ? -17.509 -9.740 5.222 1.00 98.19 205 ALA A N 1
ATOM 1683 C CA . ALA A 1 205 ? -18.217 -8.963 6.237 1.00 98.19 205 ALA A CA 1
ATOM 1684 C C . ALA A 1 205 ? -19.374 -8.138 5.650 1.00 98.19 205 ALA A C 1
ATOM 1686 O O . ALA A 1 205 ? -20.420 -8.047 6.284 1.00 98.19 205 ALA A O 1
ATOM 1687 N N . LYS A 1 206 ? -19.208 -7.577 4.444 1.00 97.94 206 LYS A N 1
ATOM 1688 C CA . LYS A 1 206 ? -20.261 -6.826 3.738 1.00 97.94 206 LYS A CA 1
ATOM 1689 C C . LYS A 1 206 ? -21.391 -7.714 3.219 1.00 97.94 206 LYS A C 1
ATOM 1691 O O . LYS A 1 206 ? -22.525 -7.257 3.151 1.00 97.94 206 LYS A O 1
ATOM 1696 N N . ASP A 1 207 ? -21.089 -8.963 2.870 1.00 97.31 207 ASP A N 1
ATOM 1697 C CA . ASP A 1 207 ? -22.094 -9.938 2.430 1.00 97.31 207 ASP A CA 1
ATOM 1698 C C . ASP A 1 207 ? -22.895 -10.535 3.607 1.00 97.31 207 ASP A C 1
ATOM 1700 O O . ASP A 1 207 ? -23.928 -11.177 3.402 1.00 97.31 207 ASP A O 1
ATOM 1704 N N . LEU A 1 208 ? -22.439 -10.345 4.851 1.00 96.88 208 LEU A N 1
ATOM 1705 C CA . LEU A 1 208 ? -23.177 -10.756 6.043 1.00 96.88 208 LEU A CA 1
ATOM 1706 C C . LEU A 1 208 ? -24.267 -9.728 6.393 1.00 96.88 208 LEU A C 1
ATOM 1708 O O . LEU A 1 208 ? -24.017 -8.523 6.378 1.00 96.88 208 LEU A O 1
ATOM 1712 N N . PRO A 1 209 ? -25.471 -10.172 6.801 1.00 95.31 209 PRO A N 1
ATOM 1713 C CA . PRO A 1 209 ? -26.493 -9.266 7.299 1.00 95.31 209 PRO A CA 1
ATOM 1714 C C . PRO A 1 209 ? -26.063 -8.657 8.635 1.00 95.31 209 PRO A C 1
ATOM 1716 O O . PRO A 1 209 ? -25.190 -9.184 9.332 1.00 95.31 209 PRO A O 1
ATOM 1719 N N . ASN A 1 210 ? -26.760 -7.596 9.045 1.00 95.44 210 ASN A N 1
ATOM 1720 C CA . ASN A 1 210 ? -26.618 -7.042 10.388 1.00 95.44 210 ASN A CA 1
ATOM 1721 C C . ASN A 1 210 ? -26.730 -8.152 11.450 1.00 95.44 210 ASN A C 1
ATOM 1723 O O . ASN A 1 210 ? -27.621 -9.004 11.372 1.00 95.44 210 ASN A O 1
ATOM 1727 N N . ILE A 1 211 ? -25.849 -8.121 12.453 1.00 94.62 211 ILE A N 1
ATOM 1728 C CA . ILE A 1 211 ? -25.728 -9.159 13.485 1.00 94.62 211 ILE A CA 1
ATOM 1729 C C . ILE A 1 211 ? -27.041 -9.435 14.232 1.00 94.62 211 ILE A C 1
ATOM 1731 O O . ILE A 1 211 ? -27.280 -10.562 14.662 1.00 94.62 211 ILE A O 1
ATOM 1735 N N . LYS A 1 212 ? -27.933 -8.440 14.329 1.00 93.25 212 LYS A N 1
ATOM 1736 C CA . LYS A 1 212 ? -29.260 -8.577 14.953 1.00 93.25 212 LYS A CA 1
ATOM 1737 C C . LYS A 1 212 ? -30.175 -9.565 14.214 1.00 93.25 212 LYS A C 1
ATOM 1739 O O . LYS A 1 212 ? -31.069 -10.131 14.830 1.00 93.25 212 LYS A O 1
ATOM 1744 N N . ASN A 1 213 ? -29.925 -9.817 12.928 1.00 92.00 213 ASN A N 1
ATOM 1745 C CA . ASN A 1 213 ? -30.757 -10.667 12.069 1.00 92.00 213 ASN A CA 1
ATOM 1746 C C . ASN A 1 213 ? -30.261 -12.120 11.974 1.00 92.00 213 ASN A C 1
ATOM 1748 O O . ASN A 1 213 ? -30.798 -12.910 11.200 1.00 92.00 213 ASN A O 1
ATOM 1752 N N . TRP A 1 214 ? -29.220 -12.500 12.719 1.00 91.81 214 TRP A N 1
ATOM 1753 C CA . TRP A 1 214 ? -28.576 -13.812 12.559 1.00 91.81 214 TRP A CA 1
ATOM 1754 C C . TRP A 1 214 ? -29.364 -14.977 13.165 1.00 91.81 214 TRP A C 1
ATOM 1756 O O . TRP A 1 214 ? -29.079 -16.130 12.853 1.00 91.81 214 TRP A O 1
ATOM 1766 N N . ASN A 1 215 ? -30.360 -14.686 14.000 1.00 86.69 215 ASN A N 1
ATOM 1767 C CA . ASN A 1 215 ? -31.270 -15.693 14.549 1.00 86.69 215 ASN A CA 1
ATOM 1768 C C . ASN A 1 215 ? -32.402 -16.064 13.571 1.00 86.69 215 ASN A C 1
ATOM 1770 O O . ASN A 1 215 ? -33.201 -16.947 13.871 1.00 86.69 215 ASN A O 1
ATOM 1774 N N . ASN A 1 216 ? -32.478 -15.408 12.408 1.00 85.44 216 ASN A N 1
ATOM 1775 C CA . ASN A 1 216 ? -33.515 -15.659 11.411 1.00 85.44 216 ASN A CA 1
ATOM 1776 C C . ASN A 1 216 ? -33.214 -16.937 10.611 1.00 85.44 216 ASN A C 1
ATOM 1778 O O . ASN A 1 216 ? -32.053 -17.251 10.334 1.00 85.44 216 ASN A O 1
ATOM 1782 N N . SER A 1 217 ? -34.264 -17.629 10.158 1.00 75.38 217 SER A N 1
ATOM 1783 C CA . SER A 1 217 ? -34.174 -18.862 9.352 1.00 75.38 217 SER A CA 1
ATOM 1784 C C . SER A 1 217 ? -33.267 -18.722 8.124 1.00 75.38 217 SER A C 1
ATOM 1786 O O . SER A 1 217 ? -32.506 -19.633 7.805 1.00 75.38 217 SER A O 1
ATOM 1788 N N . ASN A 1 218 ? -33.278 -17.547 7.492 1.00 82.75 218 ASN A N 1
ATOM 1789 C CA . ASN A 1 218 ? -32.573 -17.285 6.234 1.00 82.75 218 ASN A CA 1
ATOM 1790 C C . ASN A 1 218 ? -31.052 -17.114 6.410 1.00 82.75 218 ASN A C 1
ATOM 1792 O O . ASN A 1 218 ? -30.319 -17.025 5.427 1.00 82.75 218 ASN A O 1
ATOM 1796 N N . PHE A 1 219 ? -30.531 -17.062 7.645 1.00 90.31 219 PHE A N 1
ATOM 1797 C CA . PHE A 1 219 ? -29.087 -16.919 7.863 1.00 90.31 219 PHE A CA 1
ATOM 1798 C C . PHE A 1 219 ? -28.299 -18.143 7.377 1.00 90.31 219 PHE A C 1
ATOM 1800 O O . PHE A 1 219 ? -27.129 -18.024 7.008 1.00 90.31 219 PHE A O 1
ATOM 1807 N N . ARG A 1 220 ? -28.934 -19.322 7.348 1.00 90.94 220 ARG A N 1
ATOM 1808 C CA . ARG A 1 220 ? -28.333 -20.529 6.771 1.00 90.94 220 ARG A CA 1
ATOM 1809 C C . ARG A 1 220 ? -28.068 -20.351 5.275 1.00 90.94 220 ARG A C 1
ATOM 1811 O O . ARG A 1 220 ? -26.936 -20.568 4.851 1.00 90.94 220 ARG A O 1
ATOM 1818 N N . ASP A 1 221 ? -29.057 -19.864 4.532 1.00 93.25 221 ASP A N 1
ATOM 1819 C CA . ASP A 1 221 ? -28.953 -19.653 3.084 1.00 93.25 221 ASP A CA 1
ATOM 1820 C C . ASP A 1 221 ? -27.876 -18.617 2.748 1.00 93.25 221 ASP A C 1
ATOM 1822 O O . ASP A 1 221 ? -27.076 -18.814 1.834 1.00 93.25 221 ASP A O 1
ATOM 1826 N N . VAL A 1 222 ? -27.769 -17.552 3.553 1.00 95.19 222 VAL A N 1
ATOM 1827 C CA . VAL A 1 222 ? -26.689 -16.562 3.413 1.00 95.19 222 VAL A CA 1
ATOM 1828 C C . VAL A 1 222 ? -25.314 -17.210 3.578 1.00 95.19 222 VAL A C 1
ATOM 1830 O O . VAL A 1 222 ? -24.410 -16.958 2.781 1.00 95.19 222 VAL A O 1
ATOM 1833 N N . LYS A 1 223 ? -25.127 -18.069 4.589 1.00 95.56 223 LYS A N 1
ATOM 1834 C CA . LYS A 1 223 ? -23.849 -18.776 4.772 1.00 95.56 223 LYS A CA 1
ATOM 1835 C C . LYS A 1 223 ? -23.541 -19.698 3.599 1.00 95.56 223 LYS A C 1
ATOM 1837 O O . LYS A 1 223 ? -22.382 -19.788 3.202 1.00 95.56 223 LYS A O 1
ATOM 1842 N N . ASP A 1 224 ? -24.542 -20.385 3.061 1.00 95.94 224 ASP A N 1
ATOM 1843 C CA . ASP A 1 224 ? -24.370 -21.275 1.912 1.00 95.94 224 ASP A CA 1
ATOM 1844 C C . ASP A 1 224 ? -24.000 -20.490 0.640 1.00 95.94 224 ASP A C 1
ATOM 1846 O O . ASP A 1 224 ? -23.085 -20.895 -0.088 1.00 95.94 224 ASP A O 1
ATOM 1850 N N . HIS A 1 225 ? -24.590 -19.307 0.441 1.00 96.81 225 HIS A N 1
ATOM 1851 C CA . HIS A 1 225 ? -24.201 -18.382 -0.625 1.00 96.81 225 HIS A CA 1
ATOM 1852 C C . HIS A 1 225 ? -22.754 -17.888 -0.469 1.00 96.81 225 HIS A C 1
ATOM 1854 O O . HIS A 1 225 ? -21.965 -18.001 -1.406 1.00 96.81 225 HIS A O 1
ATOM 1860 N N . ILE A 1 226 ? -22.368 -17.407 0.720 1.00 97.62 226 ILE A N 1
ATOM 1861 C CA . ILE A 1 226 ? -21.003 -16.924 0.993 1.00 97.62 226 ILE A CA 1
ATOM 1862 C C . ILE A 1 226 ? -19.976 -18.044 0.783 1.00 97.62 226 ILE A C 1
ATOM 1864 O O . ILE A 1 226 ? -18.946 -17.827 0.146 1.00 97.62 226 ILE A O 1
ATOM 1868 N N . LYS A 1 227 ? -20.246 -19.262 1.270 1.00 97.75 227 LYS A N 1
ATOM 1869 C CA . LYS A 1 227 ? -19.351 -20.408 1.038 1.00 97.75 227 LYS A CA 1
ATOM 1870 C C . LYS A 1 227 ? -19.118 -20.659 -0.446 1.00 97.75 227 LYS A C 1
ATOM 1872 O O . LYS A 1 227 ? -17.975 -20.863 -0.844 1.00 97.75 227 LYS A O 1
ATOM 1877 N N . SER A 1 228 ? -20.185 -20.613 -1.240 1.00 97.31 228 SER A N 1
ATOM 1878 C CA . SER A 1 228 ? -20.112 -20.827 -2.685 1.00 97.31 228 SER A CA 1
ATOM 1879 C C . SER A 1 228 ? -19.334 -19.702 -3.375 1.00 97.31 228 SER A C 1
ATOM 1881 O O . SER A 1 228 ? -18.411 -19.979 -4.132 1.00 97.31 228 SER A O 1
ATOM 1883 N N . LYS A 1 229 ? -19.639 -18.437 -3.050 1.00 97.12 229 LYS A N 1
ATOM 1884 C CA . LYS A 1 229 ? -19.003 -17.247 -3.641 1.00 97.12 229 LYS A CA 1
ATOM 1885 C C . LYS A 1 229 ? -17.492 -17.180 -3.394 1.00 97.12 229 LYS A C 1
ATOM 1887 O O . LYS A 1 229 ? -16.755 -16.784 -4.288 1.00 97.12 229 LYS A O 1
ATOM 1892 N N . TYR A 1 230 ? -17.028 -17.567 -2.203 1.00 95.69 230 TYR A N 1
ATOM 1893 C CA . TYR A 1 230 ? -15.618 -17.436 -1.803 1.00 95.69 230 TYR A CA 1
ATOM 1894 C C . TYR A 1 230 ? -14.848 -18.765 -1.743 1.00 95.69 230 TYR A C 1
ATOM 1896 O O . TYR A 1 230 ? -13.710 -18.775 -1.267 1.00 95.69 230 TYR A O 1
ATOM 1904 N N . ALA A 1 231 ? -15.453 -19.867 -2.202 1.00 95.62 231 ALA A N 1
ATOM 1905 C CA . ALA A 1 231 ? -14.901 -21.224 -2.143 1.00 95.62 231 ALA A CA 1
ATOM 1906 C C . ALA A 1 231 ? -14.449 -21.637 -0.724 1.00 95.62 231 ALA A C 1
ATOM 1908 O O . ALA A 1 231 ? -13.311 -22.046 -0.498 1.00 95.62 231 ALA A O 1
ATOM 1909 N N . LEU A 1 232 ? -15.347 -21.503 0.259 1.00 97.38 232 LEU A N 1
ATOM 1910 C CA . LEU A 1 232 ? -15.066 -21.778 1.672 1.00 97.38 232 LEU A CA 1
ATOM 1911 C C . LEU A 1 232 ? -15.777 -23.037 2.174 1.00 97.38 232 LEU A C 1
ATOM 1913 O O . LEU A 1 232 ? -16.970 -23.241 1.949 1.00 97.38 232 LEU A O 1
ATOM 1917 N N . SER A 1 233 ? -15.082 -23.826 2.992 1.00 97.06 233 SER A N 1
ATOM 1918 C CA . SER A 1 233 ? -15.726 -24.811 3.865 1.00 97.06 233 SER A CA 1
ATOM 1919 C C . SER A 1 233 ? -16.480 -24.140 5.024 1.00 97.06 233 SER A C 1
ATOM 1921 O O . SER A 1 233 ? -16.184 -23.013 5.433 1.00 97.06 233 SER A O 1
ATOM 1923 N N . SER A 1 234 ? -17.418 -24.870 5.638 1.00 96.56 234 SER A N 1
ATOM 1924 C CA . SER A 1 234 ? -18.157 -24.399 6.823 1.00 96.56 234 SER A CA 1
ATOM 1925 C C . SER A 1 234 ? -17.240 -24.017 7.994 1.00 96.56 234 SER A C 1
ATOM 1927 O O . SER A 1 234 ? -17.520 -23.053 8.711 1.00 96.56 234 SER A O 1
ATOM 1929 N N . ASN A 1 235 ? -16.128 -24.739 8.178 1.00 97.50 235 ASN A N 1
ATOM 1930 C CA . ASN A 1 235 ? -15.148 -24.441 9.224 1.00 97.50 235 ASN A CA 1
ATOM 1931 C C . ASN A 1 235 ? -14.399 -23.131 8.932 1.00 97.50 235 ASN A C 1
ATOM 1933 O O . ASN A 1 235 ? -14.277 -22.280 9.811 1.00 97.50 235 ASN A O 1
ATOM 1937 N N . GLN A 1 236 ? -13.943 -22.939 7.689 1.00 98.00 236 GLN A N 1
ATOM 1938 C CA . GLN A 1 236 ? -13.258 -21.708 7.279 1.00 98.00 236 GLN A CA 1
ATOM 1939 C C . GLN A 1 236 ? -14.163 -20.483 7.445 1.00 98.00 236 GLN A C 1
ATOM 1941 O O . GLN A 1 236 ? -13.755 -19.514 8.083 1.00 98.00 236 GLN A O 1
ATOM 1946 N N . LEU A 1 237 ? -15.413 -20.555 6.969 1.00 98.00 237 LEU A N 1
ATOM 1947 C CA . LEU A 1 237 ? -16.377 -19.467 7.148 1.00 98.00 237 LEU A CA 1
ATOM 1948 C C . LEU A 1 237 ? -16.629 -19.162 8.633 1.00 98.00 237 LEU A C 1
ATOM 1950 O O . LEU A 1 237 ? -16.682 -17.998 9.020 1.00 98.00 237 LEU A O 1
ATOM 1954 N N . SER A 1 238 ? -16.741 -20.183 9.486 1.00 96.88 238 SER A N 1
ATOM 1955 C CA . SER A 1 238 ? -16.934 -19.975 10.928 1.00 96.88 238 SER A CA 1
ATOM 1956 C C . SER A 1 238 ? -15.755 -19.238 11.571 1.00 96.88 238 SER A C 1
ATOM 1958 O O . SER A 1 238 ? -15.967 -18.316 12.360 1.00 96.88 238 SER A O 1
ATOM 1960 N N . LYS A 1 239 ? -14.514 -19.587 11.201 1.00 98.12 239 LYS A N 1
ATOM 1961 C CA . LYS A 1 239 ? -13.309 -18.880 11.664 1.00 98.12 239 LYS A CA 1
ATOM 1962 C C . LYS A 1 239 ? -13.308 -17.410 11.231 1.00 98.12 239 LYS A C 1
ATOM 1964 O O . LYS A 1 239 ? -13.060 -16.540 12.061 1.00 98.12 239 LYS A O 1
ATOM 1969 N N . ILE A 1 240 ? -13.651 -17.138 9.970 1.00 98.44 240 ILE A N 1
ATOM 1970 C CA . ILE A 1 240 ? -13.753 -15.775 9.425 1.00 98.44 240 ILE A CA 1
ATOM 1971 C C . ILE A 1 240 ? -14.831 -14.971 10.165 1.00 98.44 240 ILE A C 1
ATOM 1973 O O . ILE A 1 240 ? -14.567 -13.864 10.625 1.00 98.44 240 ILE A O 1
ATOM 1977 N N . ILE A 1 241 ? -16.026 -15.537 10.358 1.00 97.69 241 ILE A N 1
ATOM 1978 C CA . ILE A 1 241 ? -17.118 -14.890 11.103 1.00 97.69 241 ILE A CA 1
ATOM 1979 C C . ILE A 1 241 ? -16.694 -14.545 12.537 1.00 97.69 241 ILE A C 1
ATOM 1981 O O . ILE A 1 241 ? -17.044 -13.478 13.042 1.00 97.69 241 ILE A O 1
ATOM 1985 N N . ASN A 1 242 ? -15.952 -15.431 13.205 1.00 97.56 242 ASN A N 1
ATOM 1986 C CA . ASN A 1 242 ? -15.467 -15.169 14.558 1.00 97.56 242 ASN A CA 1
ATOM 1987 C C . ASN A 1 242 ? -14.480 -13.997 14.590 1.00 97.56 242 ASN A C 1
ATOM 1989 O O . ASN A 1 242 ? -14.653 -13.115 15.426 1.00 97.56 242 ASN A O 1
ATOM 1993 N N . LEU A 1 243 ? -13.532 -13.940 13.647 1.00 98.12 243 LEU A N 1
ATOM 1994 C CA . LEU A 1 243 ? -12.636 -12.791 13.487 1.00 98.12 243 LEU A CA 1
ATOM 1995 C C . LEU A 1 243 ? -13.429 -11.496 13.248 1.00 98.12 243 LEU A C 1
ATOM 1997 O O . LEU A 1 243 ? -13.204 -10.503 13.934 1.00 98.12 243 LEU A O 1
ATOM 2001 N N . ILE A 1 244 ? -14.409 -11.515 12.336 1.00 98.38 244 ILE A N 1
ATOM 2002 C CA . ILE A 1 244 ? -15.246 -10.346 12.021 1.00 98.38 244 ILE A CA 1
ATOM 2003 C C . ILE A 1 244 ? -15.931 -9.792 13.279 1.00 98.38 244 ILE A C 1
ATOM 2005 O O . ILE A 1 244 ? -15.950 -8.585 13.493 1.00 98.38 244 ILE A O 1
ATOM 2009 N N . LYS A 1 245 ? -16.459 -10.656 14.155 1.00 97.44 245 LYS A N 1
ATOM 2010 C CA . LYS A 1 245 ? -17.157 -10.236 15.387 1.00 97.44 245 LYS A CA 1
ATOM 2011 C C . LYS A 1 245 ? -16.272 -9.535 16.415 1.00 97.44 245 LYS A C 1
ATOM 2013 O O . LYS A 1 245 ? -16.817 -8.855 17.295 1.00 97.44 245 LYS A O 1
ATOM 2018 N N . THR A 1 246 ? -14.968 -9.789 16.381 1.00 96.56 246 THR A N 1
ATOM 2019 C CA . THR A 1 246 ? -14.003 -9.340 17.395 1.00 96.56 246 THR A CA 1
ATOM 2020 C C . THR A 1 246 ? -13.007 -8.320 16.857 1.00 96.56 246 THR A C 1
ATOM 2022 O O . THR A 1 246 ? -12.225 -7.784 17.630 1.00 96.56 246 THR A O 1
ATOM 2025 N N . HIS A 1 247 ? -13.035 -8.035 15.558 1.00 97.06 247 HIS A N 1
ATOM 2026 C CA . HIS A 1 247 ? -12.129 -7.098 14.912 1.00 97.06 247 HIS A CA 1
ATOM 2027 C C . HIS A 1 247 ? -12.797 -5.734 14.697 1.00 97.06 247 HIS A C 1
ATOM 2029 O O . HIS A 1 247 ? -13.889 -5.676 14.125 1.00 97.06 247 HIS A O 1
ATOM 2035 N N . ARG A 1 248 ? -12.167 -4.627 15.124 1.00 94.56 248 ARG A N 1
ATOM 2036 C CA . ARG A 1 248 ? -12.784 -3.279 15.090 1.00 94.56 248 ARG A CA 1
ATOM 2037 C C . ARG A 1 248 ? -13.232 -2.869 13.691 1.00 94.56 248 ARG A C 1
ATOM 2039 O O . ARG A 1 248 ? -14.369 -2.443 13.530 1.00 94.56 248 ARG A O 1
ATOM 2046 N N . GLU A 1 249 ? -12.391 -3.096 12.681 1.00 95.38 249 GLU A N 1
ATOM 2047 C CA . GLU A 1 249 ? -12.729 -2.738 11.298 1.00 95.38 249 GLU A CA 1
ATOM 2048 C C . GLU A 1 249 ? -13.955 -3.502 10.770 1.00 95.38 249 GLU A C 1
ATOM 2050 O O . GLU A 1 249 ? -14.791 -2.946 10.062 1.00 95.38 249 GLU A O 1
ATOM 2055 N N . PHE A 1 250 ? -14.074 -4.791 11.091 1.00 97.88 250 PHE A N 1
ATOM 2056 C CA . PHE A 1 250 ? -15.063 -5.664 10.451 1.00 97.88 250 PHE A CA 1
ATOM 2057 C C . PHE A 1 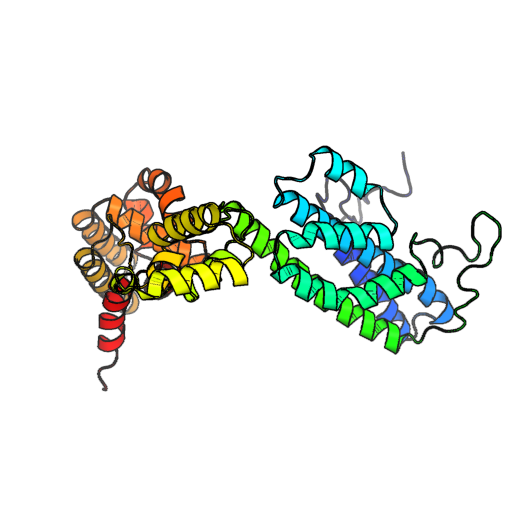250 ? -16.366 -5.770 11.237 1.00 97.88 250 PHE A C 1
ATOM 2059 O O . PHE A 1 250 ? -17.437 -5.915 10.652 1.00 97.88 250 PHE A O 1
ATOM 2066 N N . SER A 1 251 ? -16.290 -5.690 12.562 1.00 97.75 251 SER A N 1
ATOM 2067 C CA . SER A 1 251 ? -17.453 -5.778 13.444 1.00 97.75 251 SER A CA 1
ATOM 2068 C C . SER A 1 251 ? -18.455 -4.658 13.170 1.00 97.75 251 SER A C 1
ATOM 2070 O O . SER A 1 251 ? -19.662 -4.914 13.133 1.00 97.75 251 SER A O 1
ATOM 2072 N N . LEU A 1 252 ? -17.972 -3.447 12.874 1.00 97.44 252 LEU A N 1
ATOM 2073 C CA . LEU A 1 252 ? -18.843 -2.325 12.543 1.00 97.44 252 LEU A CA 1
ATOM 2074 C C . LEU A 1 252 ? -19.635 -2.573 11.250 1.00 97.44 252 LEU A C 1
ATOM 2076 O O . LEU A 1 252 ? -20.802 -2.196 11.180 1.00 97.44 252 LEU A O 1
ATOM 2080 N N . ILE A 1 253 ? -19.054 -3.274 10.268 1.00 97.94 253 ILE A N 1
ATOM 2081 C CA . ILE A 1 253 ? -19.723 -3.615 8.998 1.00 97.94 253 ILE A CA 1
ATOM 2082 C C . ILE A 1 253 ? -20.980 -4.455 9.255 1.00 97.94 253 ILE A C 1
ATOM 2084 O O . ILE A 1 253 ? -22.018 -4.219 8.643 1.00 97.94 253 ILE A O 1
ATOM 2088 N N . ILE A 1 254 ? -20.928 -5.376 10.223 1.00 97.44 254 ILE A N 1
ATOM 2089 C CA . ILE A 1 254 ? -22.091 -6.181 10.635 1.00 97.44 254 ILE A CA 1
ATOM 2090 C C . ILE A 1 254 ? -22.964 -5.479 11.693 1.00 97.44 254 ILE A C 1
ATOM 2092 O O . ILE A 1 254 ? -23.839 -6.105 12.294 1.00 97.44 254 ILE A O 1
ATOM 2096 N N . GLY A 1 255 ? -22.749 -4.182 11.930 1.00 96.88 255 GLY A N 1
ATOM 2097 C CA . GLY A 1 255 ? -23.536 -3.355 12.844 1.00 96.88 255 GLY A CA 1
ATOM 2098 C C . GLY A 1 255 ? -23.187 -3.519 14.322 1.00 96.88 255 GLY A C 1
ATOM 2099 O O . GLY A 1 255 ? -24.053 -3.308 15.173 1.00 96.88 255 GLY A O 1
ATOM 2100 N N . LYS A 1 256 ? -21.951 -3.921 14.638 1.00 96.56 256 LYS A N 1
ATOM 2101 C CA . LYS A 1 256 ? -21.448 -4.062 16.008 1.00 96.56 256 LYS A CA 1
ATOM 2102 C C . LYS A 1 256 ? -20.225 -3.169 16.219 1.00 96.56 256 LYS A C 1
ATOM 2104 O O . LYS A 1 256 ? -19.127 -3.530 15.820 1.00 96.56 256 LYS A O 1
ATOM 2109 N N . GLU A 1 257 ? -20.395 -2.039 16.896 1.00 97.25 257 GLU A N 1
ATOM 2110 C CA . GLU A 1 257 ? -19.254 -1.255 17.381 1.00 97.25 257 GLU A CA 1
ATOM 2111 C C . GLU A 1 257 ? -18.516 -2.022 18.494 1.00 97.25 257 GLU A C 1
ATOM 2113 O O . GLU A 1 257 ? -19.137 -2.697 19.323 1.00 97.25 257 GLU A O 1
ATOM 2118 N N . LEU A 1 258 ? -17.186 -1.919 18.509 1.00 97.00 258 LEU A N 1
ATOM 2119 C CA . LEU A 1 258 ? -16.328 -2.390 19.596 1.00 97.00 258 LEU A CA 1
ATOM 2120 C C . LEU A 1 258 ? -15.735 -1.165 20.309 1.00 97.00 258 LEU A C 1
ATOM 2122 O O . LEU A 1 258 ? -14.736 -0.625 19.822 1.00 97.00 258 LEU A O 1
ATOM 2126 N N . PRO A 1 259 ? -16.341 -0.708 21.423 1.00 96.12 259 PRO A N 1
ATOM 2127 C CA . PRO A 1 259 ? -15.932 0.524 22.093 1.00 96.12 259 PRO A CA 1
ATOM 2128 C C . PRO A 1 259 ? -14.513 0.458 22.667 1.00 96.12 259 PRO A C 1
ATOM 2130 O O . PRO A 1 259 ? -14.068 -0.589 23.147 1.00 96.12 259 PRO A O 1
ATOM 2133 N N . LEU A 1 260 ? -13.826 1.601 22.689 1.00 95.81 260 LEU A N 1
ATOM 2134 C CA . LEU A 1 260 ? -12.549 1.756 23.392 1.00 95.81 260 LEU A CA 1
ATOM 2135 C C . LEU A 1 260 ? -12.776 1.819 24.907 1.00 95.81 260 LEU A C 1
ATOM 2137 O O . LEU A 1 260 ? -13.291 2.805 25.432 1.00 95.81 260 LEU A O 1
ATOM 2141 N N . VAL A 1 261 ? -12.359 0.775 25.625 1.00 94.25 261 VAL A N 1
ATOM 2142 C CA . VAL A 1 261 ? -12.573 0.645 27.079 1.00 94.25 261 VAL A CA 1
ATOM 2143 C C . VAL A 1 261 ? -11.923 1.795 27.858 1.00 94.25 261 VAL A C 1
ATOM 2145 O O . VAL A 1 261 ? -12.431 2.216 28.896 1.00 94.25 261 VAL A O 1
ATOM 2148 N N . GLU A 1 262 ? -10.805 2.331 27.369 1.00 96.44 262 GLU A N 1
ATOM 2149 C CA . GLU A 1 262 ? -10.029 3.367 28.054 1.00 96.44 262 GLU A CA 1
ATOM 2150 C C . GLU A 1 262 ? -10.495 4.804 27.784 1.00 96.44 262 GLU A C 1
ATOM 2152 O O . GLU A 1 262 ? -10.007 5.731 28.445 1.00 96.44 262 GLU A O 1
ATOM 2157 N N . LEU A 1 263 ? -11.427 5.005 26.846 1.00 97.12 263 LEU A N 1
ATOM 2158 C CA . LEU A 1 263 ? -11.904 6.322 26.430 1.00 97.12 263 LEU A CA 1
ATOM 2159 C C . LEU A 1 263 ? -13.431 6.358 26.374 1.00 97.12 263 LEU A C 1
ATOM 2161 O O . LEU A 1 263 ? -14.056 5.954 25.397 1.00 97.12 263 LEU A O 1
ATOM 2165 N N . THR A 1 264 ? -14.034 6.895 27.433 1.00 96.88 264 THR A N 1
ATOM 2166 C CA . THR A 1 264 ? -15.486 7.079 27.487 1.00 96.88 264 THR A CA 1
ATOM 2167 C C . THR A 1 264 ? -15.924 8.284 26.641 1.00 96.88 264 THR A C 1
ATOM 2169 O O . THR A 1 264 ? -15.176 9.264 26.545 1.00 96.88 264 THR A O 1
ATOM 2172 N N . PRO A 1 265 ? -17.157 8.295 26.096 1.00 97.12 265 PRO A N 1
ATOM 2173 C CA . PRO A 1 265 ? -17.696 9.466 25.399 1.00 97.12 265 PRO A CA 1
ATOM 2174 C C . PRO A 1 265 ? -17.699 10.734 26.263 1.00 97.12 265 PRO A C 1
ATOM 2176 O O . PRO A 1 265 ? -17.452 11.825 25.758 1.00 97.12 265 PRO A O 1
ATOM 2179 N N . GLY A 1 266 ? -17.920 10.597 27.576 1.00 96.94 266 GLY A N 1
ATOM 2180 C CA . GLY A 1 266 ? -17.889 11.716 28.520 1.00 96.94 266 GLY A CA 1
ATOM 2181 C C . GLY A 1 266 ? -16.491 12.314 28.698 1.00 96.94 266 GLY A C 1
ATOM 2182 O O . GLY A 1 266 ? -16.334 13.533 28.640 1.00 96.94 266 GLY A O 1
ATOM 2183 N N . ASP A 1 267 ? -15.466 11.474 28.868 1.00 97.56 267 ASP A N 1
ATOM 2184 C CA . ASP A 1 267 ? -14.078 11.946 28.954 1.00 97.56 267 ASP A CA 1
ATOM 2185 C C . ASP A 1 267 ? -13.608 12.558 27.632 1.00 97.56 267 ASP A C 1
ATOM 2187 O O . ASP A 1 267 ? -12.918 13.579 27.633 1.00 97.56 267 ASP A O 1
ATOM 2191 N N . PHE A 1 268 ? -14.009 11.961 26.507 1.00 97.56 268 PHE A N 1
ATOM 2192 C CA . PHE A 1 268 ? -13.675 12.473 25.186 1.00 97.56 268 PHE A CA 1
ATOM 2193 C C . PHE A 1 268 ? -14.346 13.822 24.909 1.00 97.56 268 PHE A C 1
ATOM 2195 O O . PHE A 1 268 ? -13.677 14.768 24.503 1.00 97.56 268 PHE A O 1
ATOM 2202 N N . SER A 1 269 ? -15.639 13.947 25.218 1.00 96.88 269 SER A N 1
ATOM 2203 C CA . SER A 1 269 ? -16.393 15.200 25.119 1.00 96.88 269 SER A CA 1
ATOM 2204 C C . SER A 1 269 ? -15.725 16.318 25.924 1.00 96.88 269 SER A C 1
ATOM 2206 O O . SER A 1 269 ? -15.413 17.376 25.379 1.00 96.88 269 SER A O 1
ATOM 2208 N N . TRP A 1 270 ? -15.393 16.043 27.191 1.00 97.12 270 TRP A N 1
ATOM 2209 C CA . TRP A 1 270 ? -14.693 16.996 28.054 1.00 97.12 270 TRP A CA 1
ATOM 2210 C C . TRP A 1 270 ? -13.328 17.406 27.484 1.00 97.12 270 TRP A C 1
ATOM 2212 O O . TRP A 1 270 ? -12.946 18.579 27.546 1.00 97.12 270 TRP A O 1
ATOM 2222 N N . PHE A 1 271 ? -12.577 16.452 26.923 1.00 96.50 271 PHE A N 1
ATOM 2223 C CA . PHE A 1 271 ? -11.296 16.741 26.288 1.00 96.50 271 PHE A CA 1
ATOM 2224 C C . PHE A 1 271 ? -11.463 17.683 25.088 1.00 96.50 271 PHE A C 1
ATOM 2226 O O . PHE A 1 271 ? -10.749 18.681 25.015 1.00 96.50 271 PHE A O 1
ATOM 2233 N N . ILE A 1 272 ? -12.421 17.420 24.194 1.00 95.56 272 ILE A N 1
ATOM 2234 C CA . ILE A 1 272 ? -12.665 18.256 23.009 1.00 95.56 272 ILE A CA 1
ATOM 2235 C C . ILE A 1 272 ? -13.098 19.677 23.397 1.00 95.56 272 ILE A C 1
ATOM 2237 O O . ILE A 1 272 ? -12.597 20.641 22.819 1.00 95.56 272 ILE A O 1
ATOM 2241 N N . GLU A 1 273 ? -13.950 19.841 24.412 1.00 94.69 273 GLU A N 1
ATOM 2242 C CA . GLU A 1 273 ? -14.319 21.165 24.947 1.00 94.69 273 GLU A CA 1
ATOM 2243 C C . GLU A 1 273 ? -13.098 21.963 25.417 1.00 94.69 273 GLU A C 1
ATOM 2245 O O . GLU A 1 273 ? -12.922 23.138 25.071 1.00 94.69 273 GLU A O 1
ATOM 2250 N N . ASN A 1 274 ? -12.227 21.313 26.193 1.00 94.62 274 ASN A N 1
ATOM 2251 C CA . ASN A 1 274 ? -11.024 21.949 26.716 1.00 94.62 274 ASN A CA 1
ATOM 2252 C C . ASN A 1 274 ? -9.985 22.197 25.619 1.00 94.62 274 ASN A C 1
ATOM 2254 O O . ASN A 1 274 ? -9.304 23.216 25.674 1.00 94.62 274 ASN A O 1
ATOM 2258 N N . TYR A 1 275 ? -9.887 21.327 24.613 1.00 94.00 275 TYR A N 1
ATOM 2259 C CA . TYR A 1 275 ? -9.034 21.555 23.450 1.00 94.00 275 TYR A CA 1
ATOM 2260 C C . TYR A 1 275 ? -9.497 22.777 22.645 1.00 94.00 275 TYR A C 1
ATOM 2262 O O . TYR A 1 275 ? -8.683 23.635 22.319 1.00 94.00 275 TYR A O 1
ATOM 2270 N N . ASN A 1 276 ? -10.801 22.925 22.396 1.00 92.69 276 ASN A N 1
ATOM 2271 C CA . ASN A 1 276 ? -11.331 24.102 21.700 1.00 92.69 276 ASN A CA 1
ATOM 2272 C C . ASN A 1 276 ? -11.061 25.394 22.487 1.00 92.69 276 ASN A C 1
ATOM 2274 O O . ASN A 1 276 ? -10.669 26.403 21.906 1.00 92.69 276 ASN A O 1
ATOM 2278 N N . SER A 1 277 ? -11.204 25.350 23.815 1.00 93.12 277 SER A N 1
ATOM 2279 C CA . SER A 1 277 ? -10.878 26.494 24.678 1.00 93.12 277 SER A CA 1
ATOM 2280 C C . SER A 1 277 ? -9.377 26.807 24.678 1.00 93.12 277 SER A C 1
ATOM 2282 O O . SER A 1 277 ? -8.997 27.976 24.669 1.00 93.12 277 SER A O 1
ATOM 2284 N N . PHE A 1 278 ? -8.519 25.780 24.629 1.00 93.25 278 PHE A N 1
ATOM 2285 C CA . PHE A 1 278 ? -7.076 25.948 24.461 1.00 93.25 278 PHE A CA 1
ATOM 2286 C C . PHE A 1 278 ? -6.742 26.655 23.150 1.00 93.25 278 PHE A C 1
ATOM 2288 O O . PHE A 1 278 ? -6.001 27.631 23.182 1.00 93.25 278 PHE A O 1
ATOM 2295 N N . ILE A 1 279 ? -7.300 26.201 22.024 1.00 92.06 279 ILE A N 1
ATOM 2296 C CA . ILE A 1 279 ? -7.071 26.821 20.713 1.00 92.06 279 ILE A CA 1
ATOM 2297 C C . ILE A 1 279 ? -7.550 28.273 20.712 1.00 92.06 279 ILE A C 1
ATOM 2299 O O . ILE A 1 279 ? -6.788 29.155 20.334 1.00 92.06 279 ILE A O 1
ATOM 2303 N N . HIS A 1 280 ? -8.745 28.546 21.242 1.00 91.62 280 HIS A N 1
ATOM 2304 C CA . HIS A 1 280 ? -9.258 29.910 21.346 1.00 91.62 280 HIS A CA 1
ATOM 2305 C C . HIS A 1 280 ? -8.361 30.819 22.204 1.00 91.62 280 HIS A C 1
ATOM 2307 O O . HIS A 1 280 ? -8.050 31.935 21.799 1.00 91.62 280 HIS A O 1
ATOM 2313 N N . GLU A 1 281 ? -7.932 30.382 23.393 1.00 92.94 281 GLU A N 1
ATOM 2314 C CA . GLU A 1 281 ? -7.029 31.184 24.232 1.00 92.94 281 GLU A CA 1
ATOM 2315 C C . GLU A 1 281 ? -5.649 31.354 23.599 1.00 92.94 281 GLU A C 1
ATOM 2317 O O . GLU A 1 281 ? -5.069 32.429 23.711 1.00 92.94 281 GLU A O 1
ATOM 2322 N N . ARG A 1 282 ? -5.125 30.315 22.941 1.00 90.31 282 ARG A N 1
ATOM 2323 C CA . ARG A 1 282 ? -3.837 30.348 22.242 1.00 90.31 282 ARG A CA 1
ATOM 2324 C C . ARG A 1 282 ? -3.850 31.372 21.114 1.00 90.31 282 ARG A C 1
ATOM 2326 O O . ARG A 1 282 ? -2.910 32.147 21.009 1.00 90.31 282 ARG A O 1
ATOM 2333 N N . ASP A 1 283 ? -4.897 31.363 20.296 1.00 89.00 283 ASP A N 1
ATOM 2334 C CA . ASP A 1 283 ? -4.988 32.211 19.106 1.00 89.00 283 ASP A CA 1
ATOM 2335 C C . ASP A 1 283 ? -5.251 33.684 19.466 1.00 89.00 283 ASP A C 1
ATOM 2337 O O . ASP A 1 283 ? -4.875 34.575 18.711 1.00 89.00 283 ASP A O 1
ATOM 2341 N N . ASN A 1 284 ? -5.838 33.951 20.641 1.00 88.06 284 ASN A N 1
ATOM 2342 C CA . ASN A 1 284 ? -6.120 35.303 21.142 1.00 88.06 284 ASN A CA 1
ATOM 2343 C C . ASN A 1 284 ? -5.143 35.792 22.232 1.00 88.06 284 ASN A C 1
ATOM 2345 O O . ASN A 1 284 ? -5.304 36.894 22.759 1.00 88.06 284 ASN A O 1
ATOM 2349 N N . GLY A 1 285 ? -4.181 34.967 22.643 1.00 81.69 285 GLY A N 1
ATOM 2350 C CA . GLY A 1 285 ? -3.316 35.220 23.793 1.00 81.69 285 GLY A CA 1
ATOM 2351 C C . GLY A 1 285 ? -1.855 35.438 23.410 1.00 81.69 285 GLY A C 1
ATOM 2352 O O . GLY A 1 285 ? -1.344 34.826 22.480 1.00 81.69 285 GLY A O 1
ATOM 2353 N N . ASN A 1 286 ? -1.144 36.257 24.190 1.00 81.06 286 ASN A N 1
ATOM 2354 C CA . ASN A 1 286 ? 0.259 36.603 23.912 1.00 81.06 286 ASN A CA 1
ATOM 2355 C C . ASN A 1 286 ? 1.288 35.692 24.616 1.00 81.06 286 ASN A C 1
ATOM 2357 O O . ASN A 1 286 ? 2.487 35.863 24.417 1.00 81.06 286 ASN A O 1
ATOM 2361 N N . ASP A 1 287 ? 0.854 34.739 25.453 1.00 90.31 287 ASP A N 1
ATOM 2362 C CA . ASP A 1 287 ? 1.745 33.870 26.242 1.00 90.31 287 ASP A CA 1
ATOM 2363 C C . ASP A 1 287 ? 1.382 32.387 26.078 1.00 90.31 287 ASP A C 1
ATOM 2365 O O . ASP A 1 287 ? 0.662 31.784 26.883 1.00 90.31 287 ASP A O 1
ATOM 2369 N N . TYR A 1 288 ? 1.916 31.790 25.009 1.00 88.94 288 TYR A N 1
ATOM 2370 C CA . TYR A 1 288 ? 1.744 30.371 24.700 1.00 88.94 288 TYR A CA 1
ATOM 2371 C C . TYR A 1 288 ? 2.170 29.461 25.858 1.00 88.94 288 TYR A C 1
ATOM 2373 O O . TYR A 1 288 ? 1.508 28.460 26.130 1.00 88.94 288 TYR A O 1
ATOM 2381 N N . VAL A 1 289 ? 3.257 29.793 26.559 1.00 90.88 289 VAL A N 1
ATOM 2382 C CA . VAL A 1 289 ? 3.818 28.939 27.615 1.00 90.88 289 VAL A CA 1
ATOM 2383 C C . VAL A 1 289 ? 2.861 28.874 28.799 1.00 90.88 289 VAL A C 1
ATOM 2385 O O . VAL A 1 289 ? 2.546 27.783 29.286 1.00 90.88 289 VAL A O 1
ATOM 2388 N N . LYS A 1 290 ? 2.341 30.024 29.236 1.00 93.69 290 LYS A N 1
ATOM 2389 C CA . LYS A 1 290 ? 1.351 30.097 30.315 1.00 93.69 290 LYS A CA 1
ATOM 2390 C C . LYS A 1 290 ? 0.058 29.377 29.946 1.00 93.69 290 LYS A C 1
ATOM 2392 O O . LYS A 1 290 ? -0.456 28.605 30.759 1.00 93.69 290 LYS A O 1
ATOM 2397 N N . ILE A 1 291 ? -0.445 29.582 28.729 1.00 92.69 291 ILE A N 1
ATOM 2398 C CA . ILE A 1 291 ? -1.668 28.928 28.241 1.00 92.69 291 ILE A CA 1
ATOM 2399 C C . ILE A 1 291 ? -1.457 27.408 28.162 1.00 92.69 291 ILE A C 1
ATOM 2401 O O . ILE A 1 291 ? -2.231 26.644 28.736 1.00 92.69 291 ILE A O 1
ATOM 2405 N N . SER A 1 292 ? -0.366 26.951 27.546 1.00 92.38 292 SER A N 1
ATOM 2406 C CA . SER A 1 292 ? -0.017 25.529 27.447 1.00 92.38 292 SER A CA 1
ATOM 2407 C C . SER A 1 292 ? 0.080 24.868 28.828 1.00 92.38 292 SER A C 1
ATOM 2409 O O . SER A 1 292 ? -0.522 23.818 29.058 1.00 92.38 292 SER A O 1
ATOM 2411 N N . ASN A 1 293 ? 0.749 25.507 29.796 1.00 94.25 293 ASN A N 1
ATOM 2412 C CA . ASN A 1 293 ? 0.874 24.981 31.158 1.00 94.25 293 ASN A CA 1
ATOM 2413 C C . ASN A 1 293 ? -0.469 24.933 31.911 1.00 94.25 293 ASN A C 1
ATOM 2415 O O . ASN A 1 293 ? -0.725 23.968 32.636 1.00 94.25 293 ASN A O 1
ATOM 2419 N N . LYS A 1 294 ? -1.353 25.920 31.706 1.00 95.00 294 LYS A N 1
ATOM 2420 C CA . LYS A 1 294 ? -2.723 25.925 32.252 1.00 95.00 294 LYS A CA 1
ATOM 2421 C C . LYS A 1 294 ? -3.512 24.702 31.774 1.00 95.00 294 LYS A C 1
ATOM 2423 O O . LYS A 1 294 ? -4.099 23.988 32.590 1.00 95.00 294 LYS A O 1
ATOM 2428 N N . TYR A 1 295 ? -3.521 24.441 30.467 1.00 95.25 295 TYR A N 1
ATOM 2429 C CA . TYR A 1 295 ? -4.269 23.319 29.891 1.00 95.25 295 TYR A CA 1
ATOM 2430 C C . TYR A 1 295 ? -3.620 21.964 30.180 1.00 95.25 295 TYR A C 1
ATOM 2432 O O . TYR A 1 295 ? -4.331 20.994 30.447 1.00 95.25 295 TYR A O 1
ATOM 2440 N N . LEU A 1 296 ? -2.289 21.904 30.255 1.00 95.38 296 LEU A N 1
ATOM 2441 C CA . LEU A 1 296 ? -1.574 20.720 30.722 1.00 95.38 296 LEU A CA 1
ATOM 2442 C C . LEU A 1 296 ? -2.028 20.320 32.129 1.00 95.38 296 LEU A C 1
ATOM 2444 O O . LEU A 1 296 ? -2.343 19.152 32.358 1.00 95.38 296 LEU A O 1
ATOM 2448 N N . ALA A 1 297 ? -2.069 21.273 33.065 1.00 95.75 297 ALA A N 1
ATOM 2449 C CA . ALA A 1 297 ? -2.488 21.013 34.438 1.00 95.75 297 ALA A CA 1
ATOM 2450 C C . ALA A 1 297 ? -3.936 20.496 34.498 1.00 95.75 297 ALA A C 1
ATOM 2452 O O . ALA A 1 297 ? -4.186 19.467 35.131 1.00 95.75 297 ALA A O 1
ATOM 2453 N N . LYS A 1 298 ? -4.860 21.139 33.764 1.00 96.19 298 LYS A N 1
ATOM 2454 C CA . LYS A 1 298 ? -6.266 20.708 33.660 1.00 96.19 298 LYS A CA 1
ATOM 2455 C C . LYS A 1 298 ? -6.399 19.269 33.158 1.00 96.19 298 LYS A C 1
ATOM 2457 O O . LYS A 1 298 ? -7.053 18.448 33.800 1.00 96.19 298 LYS A O 1
ATOM 2462 N N . ILE A 1 299 ? -5.765 18.946 32.027 1.00 96.06 299 ILE A N 1
ATOM 2463 C CA . ILE A 1 299 ? -5.844 17.609 31.419 1.00 96.06 299 ILE A CA 1
ATOM 2464 C C . ILE A 1 299 ? -5.219 16.563 32.347 1.00 96.06 299 ILE A C 1
ATOM 2466 O O . ILE A 1 299 ? -5.814 15.512 32.582 1.00 96.06 299 ILE A O 1
ATOM 2470 N N . LYS A 1 300 ? -4.046 16.857 32.923 1.00 94.75 300 LYS A N 1
ATOM 2471 C CA . LYS A 1 300 ? -3.327 15.948 33.829 1.00 94.75 300 LYS A CA 1
ATOM 2472 C C . LYS A 1 300 ? -4.139 15.608 35.083 1.00 94.75 300 LYS A C 1
ATOM 2474 O O . LYS A 1 300 ? -4.028 14.478 35.568 1.00 94.75 300 LYS A O 1
ATOM 2479 N N . GLN A 1 301 ? -4.921 16.565 35.590 1.00 95.62 301 GLN A N 1
ATOM 2480 C CA . GLN A 1 301 ? -5.788 16.402 36.757 1.00 95.62 301 GLN A CA 1
ATOM 2481 C C . GLN A 1 301 ? -7.051 15.593 36.435 1.00 95.62 301 GLN A C 1
ATOM 2483 O O . GLN A 1 301 ? -7.396 14.693 37.196 1.00 95.62 301 GLN A O 1
ATOM 2488 N N . ARG A 1 302 ? -7.739 15.892 35.322 1.00 95.81 302 ARG A N 1
ATOM 2489 C CA . ARG A 1 302 ? -9.038 15.277 34.998 1.00 95.81 302 ARG A CA 1
ATOM 2490 C C . ARG A 1 302 ? -8.931 13.911 34.322 1.00 95.81 302 ARG A C 1
ATOM 2492 O O . ARG A 1 302 ? -9.777 13.053 34.578 1.00 95.81 302 ARG A O 1
ATOM 2499 N N . LEU A 1 303 ? -7.947 13.712 33.444 1.00 96.56 303 LEU A N 1
ATOM 2500 C CA . LEU A 1 303 ? -7.820 12.484 32.659 1.00 96.56 303 LEU A CA 1
ATOM 2501 C C . LEU A 1 303 ? -6.794 11.530 33.280 1.00 96.56 303 LEU A C 1
ATOM 2503 O O . LEU A 1 303 ? -5.663 11.884 33.652 1.00 96.56 303 LEU A O 1
ATOM 2507 N N . ASN A 1 304 ? -7.189 10.263 33.391 1.00 95.44 304 ASN A N 1
ATOM 2508 C CA . ASN A 1 304 ? -6.279 9.214 33.826 1.00 95.44 304 ASN A CA 1
ATOM 2509 C C . ASN A 1 304 ? -5.265 8.884 32.707 1.00 95.44 304 ASN A C 1
ATOM 2511 O O . ASN A 1 304 ? -5.410 9.295 31.556 1.00 95.44 304 ASN A O 1
ATOM 2515 N N . LEU A 1 305 ? -4.196 8.158 33.052 1.00 95.75 305 LEU A N 1
ATOM 2516 C CA . LEU A 1 305 ? -3.122 7.857 32.097 1.00 95.75 305 LEU A CA 1
ATOM 2517 C C . LEU A 1 305 ? -3.609 6.995 30.924 1.00 95.75 305 LEU A C 1
ATOM 2519 O O . LEU A 1 305 ? -3.149 7.209 29.808 1.00 95.75 305 LEU A O 1
ATOM 2523 N N . LYS A 1 306 ? -4.538 6.059 31.154 1.00 96.56 306 LYS A N 1
ATOM 2524 C CA . LYS A 1 306 ? -5.070 5.189 30.097 1.00 96.56 306 LYS A CA 1
ATOM 2525 C C . LYS A 1 306 ? -5.873 5.995 29.075 1.00 96.56 306 LYS A C 1
ATOM 2527 O O . LYS A 1 306 ? -5.661 5.823 27.885 1.00 96.56 306 LYS A O 1
ATOM 2532 N N . THR A 1 307 ? -6.699 6.933 29.531 1.00 97.25 307 THR A N 1
ATOM 2533 C CA . THR A 1 307 ? -7.476 7.824 28.657 1.00 97.25 307 THR A CA 1
ATOM 2534 C C . THR A 1 307 ? -6.575 8.740 27.830 1.00 97.25 307 THR A C 1
ATOM 2536 O O . THR A 1 307 ? -6.758 8.848 26.623 1.00 97.25 307 THR A O 1
ATOM 2539 N N . ILE A 1 308 ? -5.543 9.337 28.442 1.00 97.19 308 ILE A N 1
ATOM 2540 C CA . ILE A 1 308 ? -4.542 10.135 27.707 1.00 97.19 308 ILE A CA 1
ATOM 2541 C C . ILE A 1 308 ? -3.809 9.270 26.671 1.00 97.19 308 ILE A C 1
ATOM 2543 O O . ILE A 1 308 ? -3.613 9.705 25.541 1.00 97.19 308 ILE A O 1
ATOM 2547 N N . THR A 1 309 ? -3.426 8.046 27.047 1.00 97.38 309 THR A N 1
ATOM 2548 C CA . THR A 1 309 ? -2.770 7.089 26.141 1.00 97.38 309 THR A CA 1
ATOM 2549 C C . THR A 1 309 ? -3.665 6.736 24.954 1.00 97.38 309 THR A C 1
ATOM 2551 O O . THR A 1 309 ? -3.201 6.779 23.821 1.00 97.38 309 THR A O 1
ATOM 2554 N N . SER A 1 310 ? -4.950 6.464 25.199 1.00 97.62 310 SER A N 1
ATOM 2555 C CA . SER A 1 310 ? -5.936 6.172 24.155 1.00 97.62 310 SER A CA 1
ATOM 2556 C C . SER A 1 310 ? -6.029 7.313 23.136 1.00 97.62 310 SER A C 1
ATOM 2558 O O . SER A 1 310 ? -5.853 7.084 21.944 1.00 97.62 310 SER A O 1
ATOM 2560 N N . ILE A 1 311 ? -6.184 8.560 23.601 1.00 97.38 311 ILE A N 1
ATOM 2561 C CA . ILE A 1 311 ? -6.246 9.746 22.727 1.00 97.38 311 ILE A CA 1
ATOM 2562 C C . ILE A 1 311 ? -4.945 9.918 21.928 1.00 97.38 311 ILE A C 1
ATOM 2564 O O . ILE A 1 311 ? -4.999 10.206 20.736 1.00 97.38 311 ILE A O 1
ATOM 2568 N N . ALA A 1 312 ? -3.782 9.717 22.557 1.00 96.75 312 ALA A N 1
ATOM 2569 C CA . ALA A 1 312 ? -2.490 9.827 21.881 1.00 96.75 312 ALA A CA 1
ATOM 2570 C C . ALA A 1 312 ? -2.327 8.797 20.751 1.00 96.75 312 ALA A C 1
ATOM 2572 O O . ALA A 1 312 ? -1.878 9.152 19.668 1.00 96.75 312 ALA A O 1
ATOM 2573 N N . ILE A 1 313 ? -2.740 7.546 20.966 1.00 97.31 313 ILE A N 1
ATOM 2574 C CA . ILE A 1 313 ? -2.630 6.516 19.926 1.00 97.31 313 ILE A CA 1
ATOM 2575 C C . ILE A 1 313 ? -3.647 6.747 18.807 1.00 97.31 313 ILE A C 1
ATOM 2577 O O . ILE A 1 313 ? -3.312 6.581 17.642 1.00 97.31 313 ILE A O 1
ATOM 2581 N N . ILE A 1 314 ? -4.866 7.198 19.124 1.00 97.88 314 ILE A N 1
ATOM 2582 C CA . ILE A 1 314 ? -5.844 7.603 18.099 1.00 97.88 314 ILE A CA 1
ATOM 2583 C C . ILE A 1 314 ? -5.278 8.742 17.242 1.00 97.88 314 ILE A C 1
ATOM 2585 O O . ILE A 1 314 ? -5.486 8.755 16.030 1.00 97.88 314 ILE A O 1
ATOM 2589 N N . TYR A 1 315 ? -4.549 9.683 17.852 1.00 97.12 315 TYR A N 1
ATOM 2590 C CA . TYR A 1 315 ? -3.848 10.725 17.108 1.00 97.12 315 TYR A CA 1
ATOM 2591 C C . TYR A 1 315 ? -2.790 10.124 16.176 1.00 97.12 315 TYR A C 1
ATOM 2593 O O . TYR A 1 315 ? -2.806 10.451 14.996 1.00 97.12 315 TYR A O 1
ATOM 2601 N N . ASP A 1 316 ? -1.912 9.237 16.659 1.00 96.25 316 ASP A N 1
ATOM 2602 C CA . ASP A 1 316 ? -0.892 8.591 15.814 1.00 96.25 316 ASP A CA 1
ATOM 2603 C C . ASP A 1 316 ? -1.528 7.832 14.642 1.00 96.25 316 ASP A C 1
ATOM 2605 O O . ASP A 1 316 ? -1.118 8.003 13.496 1.00 96.25 316 ASP A O 1
ATOM 2609 N N . ILE A 1 317 ? -2.587 7.066 14.913 1.00 97.62 317 ILE A N 1
ATOM 2610 C CA . ILE A 1 317 ? -3.354 6.344 13.893 1.00 97.62 317 ILE A CA 1
ATOM 2611 C C . ILE A 1 317 ? -3.890 7.304 12.831 1.00 97.62 317 ILE A C 1
ATOM 2613 O O . ILE A 1 317 ? -3.744 7.042 11.643 1.00 97.62 317 ILE A O 1
ATOM 2617 N N . GLY A 1 318 ? -4.479 8.428 13.241 1.00 97.44 318 GLY A N 1
ATOM 2618 C CA . GLY A 1 318 ? -5.016 9.411 12.303 1.00 97.44 318 GLY A CA 1
ATOM 2619 C C . GLY A 1 318 ? -3.955 10.231 11.570 1.00 97.44 318 GLY A C 1
ATOM 2620 O O . GLY A 1 318 ? -4.198 10.668 10.451 1.00 97.44 318 GLY A O 1
ATOM 2621 N N . PHE A 1 319 ? -2.798 10.469 12.189 1.00 96.06 319 PHE A N 1
ATOM 2622 C CA . PHE A 1 319 ? -1.736 11.295 11.615 1.00 96.06 319 PHE A CA 1
ATOM 2623 C C . PHE A 1 319 ? -0.920 10.527 10.577 1.00 96.06 319 PHE A C 1
ATOM 2625 O O . PHE A 1 319 ? -0.564 11.085 9.543 1.00 96.06 319 PHE A O 1
ATOM 2632 N N . PHE A 1 320 ? -0.635 9.256 10.862 1.00 96.12 320 PHE A N 1
ATOM 2633 C CA . PHE A 1 320 ? 0.191 8.390 10.024 1.00 96.12 320 PHE A CA 1
ATOM 2634 C C . PHE A 1 320 ? -0.627 7.401 9.175 1.00 96.12 320 PHE A C 1
ATOM 2636 O O . PHE A 1 320 ? -0.027 6.551 8.528 1.00 96.12 320 PHE A O 1
ATOM 2643 N N . ASP A 1 321 ? -1.963 7.502 9.179 1.00 95.81 321 ASP A N 1
ATOM 2644 C CA . ASP A 1 321 ? -2.886 6.602 8.460 1.00 95.81 321 ASP A CA 1
ATOM 2645 C C . ASP A 1 321 ? -2.646 5.113 8.791 1.00 95.81 321 ASP A C 1
ATOM 2647 O O . ASP A 1 321 ? -2.547 4.248 7.924 1.00 95.81 321 ASP A O 1
ATOM 2651 N N . LEU A 1 322 ? -2.484 4.813 10.085 1.00 96.38 322 LEU A N 1
ATOM 2652 C CA . LEU A 1 322 ? -2.107 3.475 10.549 1.00 96.38 322 LEU A CA 1
ATOM 2653 C C . LEU A 1 322 ? -3.315 2.554 10.688 1.00 96.38 322 LEU A C 1
ATOM 2655 O O . LEU A 1 322 ? -4.427 2.980 10.971 1.00 96.38 322 LEU A O 1
ATOM 2659 N N . TYR A 1 323 ? -3.068 1.252 10.626 1.00 97.19 323 TYR A N 1
ATOM 2660 C CA . TYR A 1 323 ? -4.072 0.229 10.899 1.00 97.19 323 TYR A CA 1
ATOM 2661 C C . TYR A 1 323 ? -4.602 0.260 12.355 1.00 97.19 323 TYR A C 1
ATOM 2663 O O . TYR A 1 323 ? -3.851 0.574 13.284 1.00 97.19 323 TYR A O 1
ATOM 2671 N N . PRO A 1 324 ? -5.878 -0.102 12.605 1.00 96.69 324 PRO A N 1
ATOM 2672 C CA . PRO A 1 324 ? -6.475 -0.045 13.945 1.00 96.69 324 PRO A CA 1
ATOM 2673 C C . PRO A 1 324 ? -5.814 -0.964 14.993 1.00 96.69 324 PRO A C 1
ATOM 2675 O O . PRO A 1 324 ? -5.960 -0.755 16.197 1.00 96.69 324 PRO A O 1
ATOM 2678 N N . GLU A 1 325 ? -5.064 -1.968 14.554 1.00 96.69 325 GLU A N 1
ATOM 2679 C CA . GLU A 1 325 ? -4.280 -2.911 15.352 1.00 96.69 325 GLU A CA 1
ATOM 2680 C C . GLU A 1 325 ? -3.156 -2.212 16.125 1.00 96.69 325 GLU A C 1
ATOM 2682 O O . GLU A 1 325 ? -2.761 -2.673 17.200 1.00 96.69 325 GLU A O 1
ATOM 2687 N N . VAL A 1 326 ? -2.686 -1.061 15.625 1.00 95.94 326 VAL A N 1
ATOM 2688 C CA . VAL A 1 326 ? -1.727 -0.196 16.324 1.00 95.94 326 VAL A CA 1
ATOM 2689 C C . VAL A 1 326 ? -2.242 0.201 17.704 1.00 95.94 326 VAL A C 1
ATOM 2691 O O . VAL A 1 326 ? -1.447 0.282 18.641 1.00 95.94 326 VAL A O 1
ATOM 2694 N N . TYR A 1 327 ? -3.561 0.376 17.863 1.00 96.12 327 TYR A N 1
ATOM 2695 C CA . TYR A 1 327 ? -4.149 0.723 19.153 1.00 96.12 327 TYR A CA 1
ATOM 2696 C C . TYR A 1 327 ? -3.797 -0.295 20.229 1.00 96.12 327 TYR A C 1
ATOM 2698 O O . TYR A 1 327 ? -3.295 0.094 21.277 1.00 96.12 327 TYR A O 1
ATOM 2706 N N . ASP A 1 328 ? -4.023 -1.584 19.968 1.00 93.38 328 ASP A N 1
ATOM 2707 C CA . ASP A 1 328 ? -3.770 -2.633 20.958 1.00 93.38 328 ASP A CA 1
ATOM 2708 C C . ASP A 1 328 ? -2.269 -2.924 21.092 1.00 93.38 328 ASP A C 1
ATOM 2710 O O . ASP A 1 328 ? -1.774 -3.121 22.202 1.00 93.38 328 ASP A O 1
ATOM 2714 N N . ARG A 1 329 ? -1.532 -2.909 19.972 1.00 94.56 329 ARG A N 1
ATOM 2715 C CA . ARG A 1 329 ? -0.092 -3.204 19.934 1.00 94.56 329 ARG A CA 1
ATOM 2716 C C . ARG A 1 329 ? 0.726 -2.202 20.748 1.00 94.56 329 ARG A C 1
ATOM 2718 O O . ARG A 1 329 ? 1.605 -2.601 21.513 1.00 94.56 329 ARG A O 1
ATOM 2725 N N . ASP A 1 330 ? 0.430 -0.913 20.600 1.00 94.69 330 ASP A N 1
ATOM 2726 C CA . ASP A 1 330 ? 1.276 0.150 21.144 1.00 94.69 330 ASP A CA 1
ATOM 2727 C C . ASP A 1 330 ? 0.760 0.670 22.499 1.00 94.69 330 ASP A C 1
ATOM 2729 O O . ASP A 1 330 ? 1.470 1.422 23.176 1.00 94.69 330 ASP A O 1
ATOM 2733 N N . PHE A 1 331 ? -0.423 0.227 22.957 1.00 94.81 331 PHE A N 1
ATOM 2734 C CA . PHE A 1 331 ? -1.046 0.693 24.203 1.00 94.81 331 PHE A CA 1
ATOM 2735 C C . PHE A 1 331 ? -0.135 0.549 25.423 1.00 94.81 331 PHE A C 1
ATOM 2737 O O . PHE A 1 331 ? 0.132 1.519 26.141 1.00 94.81 331 PHE A O 1
ATOM 2744 N N . ASP A 1 332 ? 0.377 -0.660 25.656 1.00 93.56 332 ASP A N 1
ATOM 2745 C CA . ASP A 1 332 ? 1.197 -0.961 26.831 1.00 93.56 332 ASP A CA 1
ATOM 2746 C C . ASP A 1 332 ? 2.563 -0.278 26.786 1.00 93.56 332 ASP A C 1
ATOM 2748 O O . ASP A 1 332 ? 3.122 0.073 27.830 1.00 93.56 332 ASP A O 1
ATOM 2752 N N . PHE A 1 333 ? 3.101 -0.052 25.587 1.00 92.75 333 PHE A N 1
ATOM 2753 C CA . PHE A 1 333 ? 4.324 0.718 25.404 1.00 92.75 333 PHE A CA 1
ATOM 2754 C C . PHE A 1 333 ? 4.089 2.202 25.711 1.00 92.75 333 PHE A C 1
ATOM 2756 O O . PHE A 1 333 ? 4.800 2.793 26.528 1.00 92.75 333 PHE A O 1
ATOM 2763 N N . MET A 1 334 ? 3.054 2.798 25.120 1.00 92.31 334 MET A N 1
ATOM 2764 C CA . MET A 1 334 ? 2.730 4.215 25.285 1.00 92.31 334 MET A CA 1
ATOM 2765 C C . MET A 1 334 ? 2.349 4.561 26.724 1.00 92.31 334 MET A C 1
ATOM 2767 O O . MET A 1 334 ? 2.777 5.593 27.245 1.00 92.31 334 MET A O 1
ATOM 2771 N N . LYS A 1 335 ? 1.650 3.661 27.421 1.00 91.88 335 LYS A N 1
ATOM 2772 C CA . LYS A 1 335 ? 1.275 3.827 28.831 1.00 91.88 335 LYS A CA 1
ATOM 2773 C C . LYS A 1 335 ? 2.480 3.901 29.781 1.00 91.88 335 LYS A C 1
ATOM 2775 O O . LYS A 1 335 ? 2.336 4.392 30.898 1.00 91.88 335 LYS A O 1
ATOM 2780 N N . LYS A 1 336 ? 3.676 3.454 29.375 1.00 92.25 336 LYS A N 1
ATOM 2781 C CA . LYS A 1 336 ? 4.914 3.604 30.172 1.00 92.25 336 LYS A CA 1
ATOM 2782 C C . LYS A 1 336 ? 5.501 5.018 30.098 1.00 92.25 336 LYS A C 1
ATOM 2784 O O . LYS A 1 336 ? 6.344 5.371 30.923 1.00 92.25 336 LYS A O 1
ATOM 2789 N N . LYS A 1 337 ? 5.074 5.846 29.136 1.00 91.81 337 LYS A N 1
ATOM 2790 C CA . LYS A 1 337 ? 5.529 7.238 29.009 1.00 91.81 337 LYS A CA 1
ATOM 2791 C C . LYS A 1 337 ? 4.922 8.115 30.113 1.00 91.81 337 LYS A C 1
ATOM 2793 O O . LYS A 1 337 ? 3.839 7.859 30.639 1.00 91.81 337 LYS A O 1
ATOM 2798 N N . ARG A 1 338 ? 5.615 9.204 30.468 1.00 91.44 338 ARG A N 1
ATOM 2799 C CA . ARG A 1 338 ? 5.104 10.171 31.456 1.00 91.44 338 ARG A CA 1
ATOM 2800 C C . ARG A 1 338 ? 3.875 10.889 30.889 1.00 91.44 338 ARG A C 1
ATOM 2802 O O . ARG A 1 338 ? 3.944 11.403 29.774 1.00 91.44 338 ARG A O 1
ATOM 2809 N N . LYS A 1 339 ? 2.808 11.028 31.694 1.00 91.25 339 LYS A N 1
ATOM 2810 C CA . LYS A 1 339 ? 1.573 11.762 31.323 1.00 91.25 339 LYS A CA 1
ATOM 2811 C C . LYS A 1 339 ? 1.859 13.109 30.655 1.00 91.25 339 LYS A C 1
ATOM 2813 O O . LYS A 1 339 ? 1.244 13.440 29.654 1.00 91.25 339 LYS A O 1
ATOM 2818 N N . GLU A 1 340 ? 2.783 13.884 31.219 1.00 92.69 340 GLU A N 1
ATOM 2819 C CA . GLU A 1 340 ? 3.106 15.223 30.719 1.00 92.69 340 GLU A CA 1
ATOM 2820 C C . GLU A 1 340 ? 3.669 15.213 29.295 1.00 92.69 340 GLU A C 1
ATOM 2822 O O . GLU A 1 340 ? 3.280 16.055 28.491 1.00 92.69 340 GLU A O 1
ATOM 2827 N N . ILE A 1 341 ? 4.525 14.240 28.970 1.00 91.31 341 ILE A N 1
ATOM 2828 C CA . ILE A 1 341 ? 5.106 14.106 27.629 1.00 91.31 341 ILE A CA 1
ATOM 2829 C C . ILE A 1 341 ? 3.996 13.813 26.619 1.00 91.31 341 ILE A C 1
ATOM 2831 O O . ILE A 1 341 ? 3.933 14.459 25.578 1.00 91.31 341 ILE A O 1
ATOM 2835 N N . LEU A 1 342 ? 3.085 12.892 26.953 1.00 92.94 342 LEU A N 1
ATOM 2836 C CA . LEU A 1 342 ? 1.959 12.557 26.082 1.00 92.94 342 LEU A CA 1
ATOM 2837 C C . LEU A 1 342 ? 1.045 13.765 25.852 1.00 92.94 342 LEU A C 1
ATOM 2839 O O . LEU A 1 342 ? 0.701 14.071 24.717 1.00 92.94 342 LEU A O 1
ATOM 2843 N N . ILE A 1 343 ? 0.686 14.490 26.915 1.00 93.44 343 ILE A N 1
ATOM 2844 C CA . ILE A 1 343 ? -0.212 15.643 26.786 1.00 93.44 343 ILE A CA 1
ATOM 2845 C C . ILE A 1 343 ? 0.417 16.729 25.905 1.00 93.44 343 ILE A C 1
ATOM 2847 O O . ILE A 1 343 ? -0.240 17.223 24.992 1.00 93.44 343 ILE A O 1
ATOM 2851 N N . ARG A 1 344 ? 1.683 17.088 26.154 1.00 91.62 344 ARG A N 1
ATOM 2852 C CA . ARG A 1 344 ? 2.372 18.142 25.393 1.00 91.62 344 ARG A CA 1
ATOM 2853 C C . ARG A 1 344 ? 2.605 17.774 23.929 1.00 91.62 344 ARG A C 1
ATOM 2855 O O . ARG A 1 344 ? 2.655 18.669 23.103 1.00 91.62 344 ARG A O 1
ATOM 2862 N N . HIS A 1 345 ? 2.792 16.496 23.615 1.00 89.25 345 HIS A N 1
ATOM 2863 C CA . HIS A 1 345 ? 3.055 16.076 22.240 1.00 89.25 345 HIS A CA 1
ATOM 2864 C C . HIS A 1 345 ? 1.764 15.887 21.432 1.00 89.25 345 HIS A C 1
ATOM 2866 O O . HIS A 1 345 ? 1.697 16.308 20.283 1.00 89.25 345 HIS A O 1
ATOM 2872 N N . TYR A 1 346 ? 0.736 15.287 22.039 1.00 89.69 346 TYR A N 1
ATOM 2873 C CA . TYR A 1 346 ? -0.439 14.793 21.312 1.00 89.69 346 TYR A CA 1
ATOM 2874 C C . TYR A 1 346 ? -1.715 15.601 21.538 1.00 89.69 346 TYR A C 1
ATOM 2876 O O . TYR A 1 346 ? -2.572 15.669 20.662 1.00 89.69 346 TYR A O 1
ATOM 2884 N N . LEU A 1 347 ? -1.891 16.169 22.733 1.00 88.88 347 LEU A N 1
ATOM 2885 C CA . LEU A 1 347 ? -3.169 16.762 23.149 1.00 88.88 347 LEU A CA 1
ATOM 2886 C C . LEU A 1 347 ? -3.131 18.293 23.122 1.00 88.88 347 LEU A C 1
ATOM 2888 O O . LEU A 1 347 ? -4.170 18.930 22.972 1.00 88.88 347 LEU A O 1
ATOM 2892 N N . ILE A 1 348 ? -1.949 18.887 23.285 1.00 84.94 348 ILE A N 1
ATOM 2893 C CA . ILE A 1 348 ? -1.727 20.334 23.307 1.00 84.94 348 ILE A CA 1
ATOM 2894 C C . ILE A 1 348 ? -0.655 20.645 22.265 1.00 84.94 348 ILE A C 1
ATOM 2896 O O . ILE A 1 348 ? 0.531 20.567 22.557 1.00 84.94 348 ILE A O 1
ATOM 2900 N N . GLY A 1 349 ? -1.070 20.974 21.044 1.00 75.19 349 GLY A N 1
ATOM 2901 C CA . GLY A 1 349 ? -0.148 21.186 19.929 1.00 75.19 349 GLY A CA 1
ATOM 2902 C C . GLY A 1 349 ? -0.700 22.112 18.851 1.00 75.19 349 GLY A C 1
ATOM 2903 O O . GLY A 1 349 ? -1.648 22.874 19.072 1.00 75.19 349 GLY A O 1
ATOM 2904 N N . ASN A 1 350 ? -0.091 22.034 17.669 1.00 66.38 350 ASN A N 1
ATOM 2905 C CA . ASN A 1 350 ? -0.530 22.749 16.472 1.00 66.38 350 ASN A CA 1
ATOM 2906 C C . ASN A 1 350 ? -1.990 22.364 16.167 1.00 66.38 350 ASN A C 1
ATOM 2908 O O . ASN A 1 350 ? -2.404 21.251 16.480 1.00 66.38 350 ASN A O 1
ATOM 2912 N N . GLY A 1 351 ? -2.796 23.292 15.636 1.00 77.31 351 GLY A N 1
ATOM 2913 C CA . GLY A 1 351 ? -4.276 23.243 15.591 1.00 77.31 351 GLY A CA 1
ATOM 2914 C C . GLY A 1 351 ? -4.947 22.085 14.827 1.00 77.31 351 GLY A C 1
ATOM 2915 O O . GLY A 1 351 ? -6.108 22.204 14.458 1.00 77.31 351 GLY A O 1
ATOM 2916 N N . ILE A 1 352 ? -4.238 20.987 14.576 1.00 89.25 352 ILE A N 1
ATOM 2917 C CA . ILE A 1 352 ? -4.665 19.818 13.805 1.00 89.25 352 ILE A CA 1
ATOM 2918 C C . ILE A 1 352 ? -5.156 18.651 14.674 1.00 89.25 352 ILE A C 1
ATOM 2920 O O . ILE A 1 352 ? -5.686 17.688 14.137 1.00 89.25 352 ILE A O 1
ATOM 2924 N N . VAL A 1 353 ? -5.025 18.702 16.009 1.00 93.12 353 VAL A N 1
ATOM 2925 C CA . VAL A 1 353 ? -5.355 17.553 16.887 1.00 93.12 353 VAL A CA 1
ATOM 2926 C C . VAL A 1 353 ? -6.781 17.058 16.657 1.00 93.12 353 VAL A C 1
ATOM 2928 O O . VAL A 1 353 ? -6.994 15.861 16.500 1.00 93.12 353 VAL A O 1
ATOM 2931 N N . LYS A 1 354 ? -7.762 17.963 16.563 1.00 92.94 354 LYS A N 1
ATOM 2932 C CA . LYS A 1 354 ? -9.166 17.584 16.345 1.00 92.94 354 LYS A CA 1
ATOM 2933 C C . LYS A 1 354 ? -9.380 16.877 14.999 1.00 92.94 354 LYS 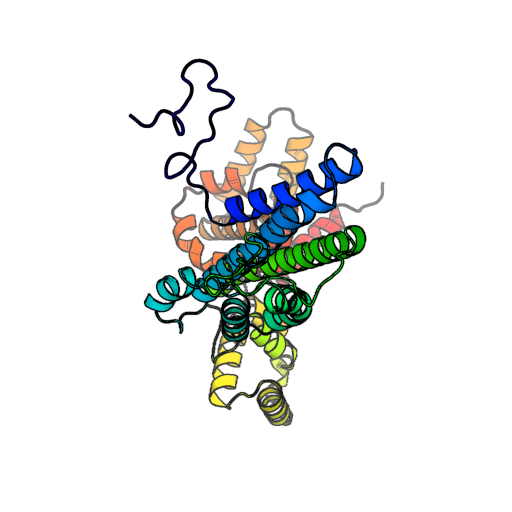A C 1
ATOM 2935 O O . LYS A 1 354 ? -10.046 15.843 14.964 1.00 92.94 354 LYS A O 1
ATOM 2940 N N . SER A 1 355 ? -8.816 17.404 13.908 1.00 93.12 355 SER A N 1
ATOM 2941 C CA . SER A 1 355 ? -8.937 16.792 12.577 1.00 93.12 355 SER A CA 1
ATOM 2942 C C . SER A 1 355 ? -8.222 15.446 12.515 1.00 93.12 355 SER A C 1
ATOM 2944 O O . SER A 1 355 ? -8.778 14.488 11.987 1.00 93.12 355 SER A O 1
ATOM 2946 N N . THR A 1 356 ? -7.044 15.342 13.130 1.00 95.88 356 THR A N 1
ATOM 2947 C CA . THR A 1 356 ? -6.289 14.090 13.222 1.00 95.88 356 THR A CA 1
ATOM 2948 C C . THR A 1 356 ? -7.061 13.031 14.009 1.00 95.88 356 THR A C 1
ATOM 2950 O O . THR A 1 356 ? -7.207 11.902 13.548 1.00 95.88 356 THR A O 1
ATOM 2953 N N . LEU A 1 357 ? -7.643 13.389 15.159 1.00 96.69 357 LEU A N 1
ATOM 2954 C CA . LEU A 1 357 ? -8.467 12.466 15.946 1.00 96.69 357 LEU A CA 1
ATOM 2955 C C . LEU A 1 357 ? -9.711 12.001 15.180 1.00 96.69 357 LEU A C 1
ATOM 2957 O O . LEU A 1 357 ? -10.106 10.848 15.317 1.00 96.69 357 LEU A O 1
ATOM 2961 N N . LYS A 1 358 ? -10.313 12.859 14.348 1.00 97.12 358 LYS A N 1
ATOM 2962 C CA . LYS A 1 358 ? -11.438 12.477 13.480 1.00 97.12 358 LYS A CA 1
ATOM 2963 C C . LYS A 1 358 ? -11.038 11.388 12.480 1.00 97.12 358 LYS A C 1
ATOM 2965 O O . LYS A 1 358 ? -11.780 10.418 12.319 1.00 97.12 358 LYS A O 1
ATOM 2970 N N . VAL A 1 359 ? -9.869 11.518 11.848 1.00 98.06 359 VAL A N 1
ATOM 2971 C CA . VAL A 1 359 ? -9.321 10.484 10.951 1.00 98.06 359 VAL A CA 1
ATOM 2972 C C . VAL A 1 359 ? -9.050 9.199 11.734 1.00 98.06 359 VAL A C 1
ATOM 2974 O O . VAL A 1 359 ? -9.566 8.144 11.371 1.00 98.06 359 VAL A O 1
ATOM 2977 N N . GLY A 1 360 ? -8.357 9.294 12.872 1.00 98.19 360 GLY A N 1
ATOM 2978 C CA . GLY A 1 360 ? -8.026 8.134 13.702 1.00 98.19 360 GLY A CA 1
ATOM 2979 C C . GLY A 1 360 ? -9.254 7.365 14.196 1.00 98.19 360 GLY A C 1
ATOM 2980 O O . GLY A 1 360 ? -9.305 6.143 14.095 1.00 98.19 360 GLY A O 1
ATOM 2981 N N . LEU A 1 361 ? -10.293 8.063 14.664 1.00 98.19 361 LEU A N 1
ATOM 2982 C CA . LEU A 1 361 ? -11.554 7.436 15.080 1.00 98.19 361 LEU A CA 1
ATOM 2983 C C . LEU A 1 361 ? -12.315 6.790 13.916 1.00 98.19 361 LEU A C 1
ATOM 2985 O O . LEU A 1 361 ? -12.994 5.782 14.122 1.00 98.19 361 LEU A O 1
ATOM 2989 N N . SER A 1 362 ? -12.192 7.345 12.707 1.00 97.94 362 SER A N 1
ATOM 2990 C CA . SER A 1 362 ? -12.774 6.760 11.494 1.00 97.94 362 SER A CA 1
ATOM 2991 C C . SER A 1 362 ? -12.087 5.443 11.142 1.00 97.94 362 SER A C 1
ATOM 2993 O O . SER A 1 362 ? -12.770 4.441 10.937 1.00 97.94 362 SER A O 1
ATOM 2995 N N . ILE A 1 363 ? -10.751 5.406 11.170 1.00 97.69 363 ILE A N 1
ATOM 2996 C CA . ILE A 1 363 ? -9.972 4.178 10.954 1.00 97.69 363 ILE A CA 1
ATOM 2997 C C . ILE A 1 363 ? -10.279 3.133 12.041 1.00 97.69 363 ILE A C 1
ATOM 2999 O O . ILE A 1 363 ? -10.514 1.959 11.752 1.00 97.69 363 ILE A O 1
ATOM 3003 N N . MET A 1 364 ? -10.380 3.573 13.297 1.00 97.06 364 MET A N 1
ATOM 3004 C CA . MET A 1 364 ? -10.728 2.736 14.452 1.00 97.06 364 MET A CA 1
ATOM 3005 C C . MET A 1 364 ? -12.197 2.292 14.495 1.00 97.06 364 MET A C 1
ATOM 3007 O O . MET A 1 364 ? -12.572 1.527 15.392 1.00 97.06 364 MET A O 1
ATOM 3011 N N . CYS A 1 365 ? -13.026 2.752 13.551 1.00 97.44 365 CYS A N 1
ATOM 3012 C CA . CYS A 1 365 ? -14.440 2.403 13.444 1.00 97.44 365 CYS A CA 1
ATOM 3013 C C . CYS A 1 365 ? -15.230 2.712 14.733 1.00 97.44 365 CYS A C 1
ATOM 3015 O O . CYS A 1 365 ? -15.942 1.851 15.247 1.00 97.44 365 CYS A O 1
ATOM 3017 N N . GLN A 1 366 ? -15.083 3.937 15.261 1.00 97.88 366 GLN A N 1
ATOM 3018 C CA . GLN A 1 366 ? -15.713 4.409 16.508 1.00 97.88 366 GLN A CA 1
ATOM 3019 C C . GLN A 1 366 ? -16.813 5.466 16.250 1.00 97.88 366 GLN A C 1
ATOM 3021 O O . GLN A 1 366 ? -16.600 6.651 16.541 1.00 97.88 366 GLN A O 1
ATOM 3026 N N . PRO A 1 367 ? -17.981 5.097 15.685 1.00 97.50 367 PRO A N 1
ATOM 3027 C CA . PRO A 1 367 ? -19.062 6.043 15.400 1.00 97.50 367 PRO A CA 1
ATOM 3028 C C . PRO A 1 367 ? -19.546 6.794 16.645 1.00 97.50 367 PRO A C 1
ATOM 3030 O O . PRO A 1 367 ? -19.778 7.997 16.551 1.00 97.50 367 PRO A O 1
ATOM 3033 N N . THR A 1 368 ? -19.596 6.155 17.821 1.00 97.44 368 THR A N 1
ATOM 3034 C CA . THR A 1 368 ? -20.043 6.824 19.056 1.00 97.44 368 THR A CA 1
ATOM 3035 C C . THR A 1 368 ? -19.136 8.008 19.419 1.00 97.44 368 THR A C 1
ATOM 3037 O O . THR A 1 368 ? -19.604 9.074 19.815 1.00 97.44 368 THR A O 1
ATOM 3040 N N . LEU A 1 369 ? -17.815 7.863 19.267 1.00 97.69 369 LEU A N 1
ATOM 3041 C CA . LEU A 1 369 ? -16.869 8.953 19.539 1.00 97.69 369 LEU A CA 1
ATOM 3042 C C . LEU A 1 369 ? -16.837 9.989 18.403 1.00 97.69 369 LEU A C 1
ATOM 3044 O O . LEU A 1 369 ? -16.620 11.175 18.657 1.00 97.69 369 LEU A O 1
ATOM 3048 N N . LEU A 1 370 ? -17.089 9.579 17.158 1.00 97.50 370 LEU A N 1
ATOM 3049 C CA . LEU A 1 370 ? -17.235 10.507 16.032 1.00 97.50 370 LEU A CA 1
ATOM 3050 C C . LEU A 1 370 ? -18.460 11.416 16.188 1.00 97.50 370 LEU A C 1
ATOM 3052 O O . LEU A 1 370 ? -18.369 12.608 15.891 1.00 97.50 370 LEU A O 1
ATOM 3056 N N . GLU A 1 371 ? -19.574 10.896 16.706 1.00 96.50 371 GLU A N 1
ATOM 3057 C CA . GLU A 1 371 ? -20.759 11.697 17.032 1.00 96.50 371 GLU A CA 1
ATOM 3058 C C . GLU A 1 371 ? -20.436 12.780 18.068 1.00 96.50 371 GLU A C 1
ATOM 3060 O O . GLU A 1 371 ? -20.831 13.934 17.896 1.00 96.50 371 GLU A O 1
ATOM 3065 N N . VAL A 1 372 ? -19.633 12.453 19.090 1.00 95.44 372 VAL A N 1
ATOM 3066 C CA . VAL A 1 372 ? -19.150 13.447 20.064 1.00 95.44 372 VAL A CA 1
ATOM 3067 C C . VAL A 1 372 ? -18.400 14.580 19.361 1.00 95.44 372 VAL A C 1
ATOM 3069 O O . VAL A 1 372 ? -18.677 15.743 19.643 1.00 95.44 372 VAL A O 1
ATOM 3072 N N . LEU A 1 373 ? -17.491 14.281 18.425 1.00 93.12 373 LEU A N 1
ATOM 3073 C CA . LEU A 1 373 ? -16.781 15.315 17.656 1.00 93.12 373 LEU A CA 1
ATOM 3074 C C . LEU A 1 373 ? -17.729 16.179 16.816 1.00 93.12 373 LEU A C 1
ATOM 3076 O O . LEU A 1 373 ? -17.574 17.404 16.797 1.00 93.12 373 LEU A O 1
ATOM 3080 N N . ALA A 1 374 ? -18.712 15.560 16.157 1.00 91.69 374 ALA A N 1
ATOM 3081 C CA . ALA A 1 374 ? -19.666 16.249 15.291 1.00 91.69 374 ALA A CA 1
ATOM 3082 C C . ALA A 1 374 ? -20.487 17.307 16.051 1.00 91.69 374 ALA A C 1
ATOM 3084 O O . ALA A 1 374 ? -20.700 18.408 15.539 1.00 91.69 374 ALA A O 1
ATOM 3085 N N . LEU A 1 375 ? -20.850 17.041 17.312 1.00 90.56 375 LEU A N 1
ATOM 3086 C CA . LEU A 1 375 ? -21.546 18.008 18.174 1.00 90.56 375 LEU A CA 1
ATOM 3087 C C . LEU A 1 375 ? -20.759 19.314 18.383 1.00 90.56 375 LEU A C 1
ATOM 3089 O O . LEU A 1 375 ? -21.362 20.361 18.629 1.00 90.56 375 LEU A O 1
ATOM 3093 N N . TYR A 1 376 ? -19.428 19.276 18.285 1.00 83.69 376 TYR A N 1
ATOM 3094 C CA . TYR A 1 376 ? -18.568 20.456 18.413 1.00 83.69 376 TYR A CA 1
ATOM 3095 C C . TYR A 1 376 ? -18.213 21.106 17.075 1.00 83.69 376 TYR A C 1
ATOM 3097 O O . TYR A 1 376 ? -17.803 22.260 17.084 1.00 83.69 376 TYR A O 1
ATOM 3105 N N . ASP A 1 377 ? -18.343 20.400 15.949 1.00 78.38 377 ASP A N 1
ATOM 3106 C CA . ASP A 1 377 ? -18.220 20.992 14.605 1.00 78.38 377 ASP A CA 1
ATOM 3107 C C . ASP A 1 377 ? -19.469 21.836 14.261 1.00 78.38 377 ASP A C 1
ATOM 3109 O O . ASP A 1 377 ? -19.360 22.912 13.678 1.00 78.38 377 ASP A O 1
ATOM 3113 N N . CYS A 1 378 ? -20.664 21.413 14.690 1.00 57.09 378 CYS A N 1
ATOM 3114 C CA . CYS A 1 378 ? -21.905 22.167 14.454 1.00 57.09 378 CYS A CA 1
ATOM 3115 C C . CYS A 1 378 ? -22.058 23.413 15.347 1.00 57.09 378 CYS A C 1
ATOM 3117 O O . CYS A 1 378 ? -22.760 24.356 14.986 1.00 57.09 378 CYS A O 1
ATOM 3119 N N . LYS A 1 379 ? -21.404 23.458 16.516 1.00 54.59 379 LYS A N 1
ATOM 3120 C CA . LYS A 1 379 ? -21.456 24.625 17.420 1.00 54.59 379 LYS A CA 1
ATOM 3121 C C . LYS A 1 379 ? -20.621 25.815 16.927 1.00 54.59 379 LYS A C 1
ATOM 3123 O O . LYS A 1 379 ? -20.835 26.924 17.407 1.00 54.59 379 LYS A O 1
ATOM 3128 N N . THR A 1 380 ? -19.716 25.610 15.967 1.00 45.41 380 THR A N 1
ATOM 3129 C CA . THR A 1 380 ? -18.917 26.675 15.333 1.00 45.41 380 THR A CA 1
ATOM 3130 C C . THR A 1 380 ? -19.612 27.357 14.150 1.00 45.41 380 THR A C 1
ATOM 3132 O O . THR A 1 380 ? -19.108 28.353 13.647 1.00 45.41 380 THR A O 1
ATOM 3135 N N . THR A 1 381 ? -20.797 26.889 13.746 1.00 36.03 381 THR A N 1
ATOM 3136 C CA . THR A 1 381 ? -21.662 27.553 12.759 1.00 36.03 381 THR A CA 1
ATOM 3137 C C . THR A 1 381 ? -22.904 28.125 13.444 1.00 36.03 381 THR A C 1
ATOM 3139 O O . THR A 1 381 ? -24.011 27.619 13.272 1.00 36.03 381 THR A O 1
ATOM 3142 N N . LYS A 1 382 ? -22.743 29.178 14.251 1.00 26.27 382 LYS A N 1
ATOM 3143 C CA . LYS A 1 382 ? -23.830 30.153 14.426 1.00 26.27 382 LYS A CA 1
ATOM 3144 C C . LYS A 1 382 ? -23.544 31.318 13.475 1.00 26.27 382 LYS A C 1
ATOM 3146 O O . LYS A 1 382 ? -22.413 31.800 13.502 1.00 26.27 382 LYS A O 1
ATOM 3151 N N . PRO A 1 383 ? -24.498 31.726 12.617 1.00 35.44 383 PRO A N 1
ATOM 3152 C CA . PRO A 1 383 ? -24.291 32.865 11.735 1.00 35.44 383 PRO A CA 1
ATOM 3153 C C . PRO A 1 383 ? -24.084 34.124 12.582 1.00 35.44 383 PRO A C 1
ATOM 3155 O O . PRO A 1 383 ? -24.753 34.284 13.608 1.00 35.44 383 PRO A O 1
ATOM 3158 N N . LEU A 1 384 ? -23.138 34.958 12.148 1.00 33.44 384 LEU A N 1
ATOM 3159 C CA . LEU A 1 384 ? -23.055 36.369 12.527 1.00 33.44 384 LEU A CA 1
ATOM 3160 C C . LEU A 1 384 ? -24.352 37.099 12.172 1.00 33.44 384 LEU A C 1
ATOM 3162 O O . LEU A 1 384 ? -24.932 36.764 11.111 1.00 33.44 384 LEU A O 1
#

Secondary structure (DSSP, 8-state):
--SSS---SS-GGGPPP-GGGTT--HHHHHHHHHHHHHHHHHHHHTTSS-HHHHHHHHHHHHHHHHHHHHHHHHHHHHHH-TTS-TTHHHHHHT---HHHHHHHHHHHHTTSHHHHHHHHHHHHHHHHHHHHHTTS-TTT-SB-TTSPBTTTT-----HHHHHHHHHHHHHHHHHHHHHHHHHHHHHHTT--BTTB-HHHHHHHHHHSPPGGGTTSTTHHHHHHHHHHHHT--HHHHHHHHHHHHH-HHHHTTTT-----TT--HHHHHHHHHHHHHHHHHHHH-S-HHHHHHHHHHHHHHHS-HHHHHHHHHHHHHHHHT--THHHHHHHHHHTTS-HHHHIIIIISSSTTHHHHHHHHHHHTT-HHHHHHHHHHHGGG----

Organism: NCBI:txid2013854

Sequence (384 aa):
MNKTFMASKTDIFRNASVGYNGNYQIDTYIQGYTDAVFFLIEAIKNSKATIDTIIYPLVYCSRHCCELYLKFLIDKLIYINETVKPDFAHQFRAIHDLSILWKELLELSKIDSRLLVICDSISEYILDFAQVDDNGQAFRYPYSLDGTKHLSGISCINLTNFYTRFLELNNHFNNMDLLTSRLVEEYQQKIYIAGKSRFEIKQIAKDLPNIKNWNNSNFRDVKDHIKSKYALSSNQLSKIINLIKTHREFSLIIGKELPLVELTPGDFSWFIENYNSFIHERDNGNDYVKISNKYLAKIKQRLNLKTITSIAIIYDIGFFDLYPEVYDRDFDFMKKKRKEILIRHYLIGNGIVKSTLKVGLSIMCQPTLLEVLALYDCKTTKPL

Foldseek 3Di:
DDPPPDADPVPNVPDDQDDPRVPDDLVVVLVVLVVVLVVLVVCVVVVVDDCVVSVLSNLLSLLVSLQSLLLVLLVLLCLLDPVDDPCVNVVCVPDQFLVVSLVSSCVSLLLDPVLVVLSVQQVVVSVVSNVQARNSCLSPDQADPVGHGGPPVPPDDDPVVVVVSSVSNVVSSVVSVVVSVVSSQQSVLVPAFPSGGPVRLLVLLLLQAAPVCCVDPCVVVSLVVSCVVVVDDPVRSVVSVVCLCVAQVRVVSSVDHDDDPQADLVLLLVLVVLLVVLVVCCVVDDDNPVSLVVSLVVCPVPHDLLNLLQLLQLLVCLVVVHALSSSVVCSVVSSVDDSSVSCVPQRRDDPCNLVSSLSSCVNSNPVSNNVSSVVVVVVVDDPD